Protein AF-B3NAA9-F1 (afdb_monomer_lite)

Sequence (693 aa):
MHSVLALGCLCLSLTLSFASPQLNLPTPQPEVFYNGYTPNVATTPAQLRADRDRDQRYGPPYSDAGRGGGIDDGLDDFRFGQTDDERMRIGYAYPSPRVNFSDSPFSGARFSNHNYGPISSTSTTDRNYGNDANLNGRYSDVPYSAQGERNLNPSDQYNYNNNPNVEFVGINNRNRFENPFLSNQDRFNLNQGYLERQRYQQDRRYQQELEKLRILLVESDQKGSLECTANVAAQWNFETNVNDFTQTEALNAQQRYVEFQRITAEQSKRVNKDLILDRRLYRQLMLQSEVGPNALPLDVLDRYNRLLNEMLFLYNSAGICAYQQPFQCDLHYIPQLKDIMAKSRDWDELQHTWVEYHRKAGRGMRDSYEQLIDVMQEVAYVNNVTNGGEYWYLAYESGNFRQDMDIVWEQIRPLYEGLHAYVRRKLRDYYGPDRINRIAPIPSHILGNMYGQSWSNVLDILIPYPGRKLIDVTPRMVEQGYTPQLMFQLAEEFFTSINMSAVGPEFYRNSIFEQPLDRRVLCEPSAWDFCNRHDFRVKICTDINQRSLISVHHEMAHIQYFLQYRHLPKIFRNGANPAFHQAVGDAIGLSVSTPRHLQTLGLLQRSLDESSYDINYLFTMAIDKVAFLPFALSLDNWRYDVFSGNANKRTMNCHYWNLREKYSGIKPPVLRSEKDFDPGAKYHIPANIPYIK

Foldseek 3Di:
DDDDDDDDDDDDDDDDDDDDDDDDDDDDDDDDDDDDDDDDDDDDPVNVVVVVVCCVPQNDPDPPPDDDDDDDDPPDDPDDDDDCVVVVLVPDPPPDDPDDPDDDPPDDDDDDDDDDDDDDDDDDDDDDDDDDDDDDDDDDDDDDDDDDDDDDDDDDDDDDDDDDDDDDDDDDDDDDDDDPPDDPPPDDPVVVVVVVVVVVVVVVVLVVLVVVLVVLLVVCLVVLLVLLLQLQVLVCCCQQFPDPVSVVSNVVSVVSNLVSLLVQLVVLVPRDLSSDPDPVSSVSSLLSVQSQLSLFDPVLSVLLVVLLVVLLCQLQQQKQAFPVGRVRIRQHVPPGLLCCLLPDPDPVRLQRSLVSLLVRNFLVSLVSLVVNLVSLQVSCVSSVHRWSLCVLCVLVVDPCVLVVLVVVQVVLVVVLVVLQLLVLVLNCVVVHPVLGPNPAFAACSNQSGSRVQFNLSVCVSRFPDPPPDADWLLVVLVVVPHDLVVLLVVLQVVQVVVVFDRLDDLQVVPEARAADPPRDHNQPWAKDDSSNLRHIYIRHHADRTPVSSLSSNLRVQLSRLQNVCSVDRSSPSDASGPCRSNVSSVVSSVVCPDLVNCVSVVSHDPDDPPPSNVSSVVSSCCSGPVLNSLVLSLLSVLVSCSRRVVDPSQCSQVSSQVSCCVRNSYHHSDDDHSSGGSSSNPVCSSNVHRRND

pLDDT: mean 74.3, std 28.19, range [22.38, 98.06]

InterPro domains:
  IPR001548 Peptidase M2, peptidyl-dipeptidase A [PF01401] (216-693)
  IPR001548 Peptidase M2, peptidyl-dipeptidase A [PR00791] (405-432)
  IPR001548 Peptidase M2, peptidyl-dipeptidase A [PR00791] (440-461)
  IPR001548 Peptidase M2, peptidyl-dipeptidase A [PR00791] (517-542)
  IPR001548 Peptidase M2, peptidyl-dipeptidase A [PR00791] (549-565)
  IPR001548 Peptidase M2, peptidyl-dipeptidase A [PR00791] (577-597)
  IPR001548 Peptidase M2, peptidyl-dipeptidase A [PR00791] (618-643)
  IPR001548 Peptidase M2, peptidyl-dipeptidase A [PR00791] (653-680)
  IPR001548 Peptidase M2, peptidyl-dipeptidase A [PR00791] (681-693)
  IPR001548 Peptidase M2, peptidyl-dipeptidase A [PS52011] (207-693)
  IPR001548 Peptidase M2, peptidyl-dipeptidase A [PTHR10514] (176-693)
  IPR001548 Peptidase M2, peptidyl-dipeptidase A [cd06461] (216-693)

Secondary structure (DSSP, 8-state):
---------------PPP------PPPPP-------PPP-PPPPTTHHHHHHHHHHHH--TT---S-------------S---THHHHTS----------S-----S-PPP--------------------------------------------------------------------TT-----S--HHHHHHHHHHHHHHHHHHHHHHHHHHHHHHHHHHHHHHHHHHHHHHHHHHHS-SHHHHHHHHHHHHHHHHHHHHHHHHHTTS-GGG---HHHHHHHHHHH--GGGGS-HHHHHHHHHHHHHHHHHHHT-EE--SS-TT---EEIIIIIHHHHHH---HHHHHHHHHHHHHHHTGGGHHHHHHHHHHHHHHHHHTT-SSHHHHHHGGG--TTHHHHHHHHHHHHHHHHHHHHHHHHHHHHHHH-TTTS-SSSPEEGGGSSSTTSS--GGGHHHH-SSTT------HHHHHHTT--HHHHHHHHHHHHHHTT----HHHHHHH-B-S--SSS----S-EEEE-SSSS-EEEE----SSHHHHHHHHHHHHHHHHHHHHTTS-GGG-S-SSTTHHHHHHHHHHHHHTSHHHHHHTTSS-S---HHHHHHHHHHHHIIIIIHHHHHHHHHHHHHHHHHTTSS-GGGHHHHHHHHHHHHH-EE-SS---TT--GGGGSTTTTTT-----

Structure (mmCIF, N/CA/C/O backbone):
data_AF-B3NAA9-F1
#
_entry.id   AF-B3NAA9-F1
#
loop_
_atom_site.group_PDB
_atom_site.id
_atom_site.type_symbol
_atom_site.label_atom_id
_atom_site.label_alt_id
_atom_site.label_comp_id
_atom_site.label_asym_id
_atom_site.label_entity_id
_atom_site.label_seq_id
_atom_site.pdbx_PDB_ins_code
_atom_site.Cartn_x
_atom_site.Cartn_y
_atom_site.Cartn_z
_atom_site.occupancy
_atom_site.B_iso_or_equiv
_atom_site.auth_seq_id
_atom_site.auth_comp_id
_atom_site.auth_asym_id
_atom_site.auth_atom_id
_atom_site.pdbx_PDB_model_num
ATOM 1 N N . MET A 1 1 ? -31.558 21.649 -26.247 1.00 26.77 1 MET A N 1
ATOM 2 C CA . MET A 1 1 ? -30.965 22.922 -26.720 1.00 26.77 1 MET A CA 1
ATOM 3 C C . MET A 1 1 ? -29.484 22.832 -26.379 1.00 26.77 1 MET A C 1
ATOM 5 O O . MET A 1 1 ? -29.194 22.478 -25.249 1.00 26.77 1 MET A O 1
ATOM 9 N N . HIS A 1 2 ? -28.597 22.709 -27.371 1.00 26.75 2 HIS A N 1
ATOM 10 C CA . HIS A 1 2 ? -27.810 23.826 -27.938 1.00 26.75 2 HIS A CA 1
ATOM 11 C C . HIS A 1 2 ? -26.919 24.482 -26.859 1.00 26.75 2 HIS A C 1
ATOM 13 O O . HIS A 1 2 ? -27.434 24.893 -25.829 1.00 26.75 2 HIS A O 1
ATOM 19 N N . SER A 1 3 ? -25.596 24.557 -27.022 1.00 25.72 3 SER A N 1
ATOM 20 C CA . SER A 1 3 ? -24.888 24.902 -28.272 1.00 25.72 3 SER A CA 1
ATOM 21 C C . SER A 1 3 ? -23.706 23.989 -28.642 1.00 25.72 3 SER A C 1
ATOM 23 O O . SER A 1 3 ? -23.272 23.158 -27.852 1.00 25.72 3 SER A O 1
ATOM 25 N N . VAL A 1 4 ? -23.187 24.167 -29.864 1.00 27.48 4 VAL A N 1
ATOM 26 C CA . VAL A 1 4 ? -22.021 23.467 -30.435 1.00 27.48 4 VAL A CA 1
ATOM 27 C C . VAL A 1 4 ? -20.978 24.498 -30.879 1.00 27.48 4 VAL A C 1
ATOM 29 O O . VAL A 1 4 ? -21.327 25.438 -31.588 1.00 27.48 4 VAL A O 1
ATOM 32 N N . LEU A 1 5 ? -19.711 24.285 -30.514 1.00 26.31 5 LEU A N 1
ATOM 33 C CA . LEU A 1 5 ? -18.517 24.934 -31.077 1.00 26.31 5 LEU A CA 1
ATOM 34 C C . LEU A 1 5 ? -17.437 23.834 -31.173 1.00 26.31 5 LEU A C 1
ATOM 36 O O . LEU A 1 5 ? -17.065 23.281 -30.147 1.00 26.31 5 LEU A O 1
ATOM 40 N N . ALA A 1 6 ? -17.037 23.304 -32.333 1.00 25.36 6 ALA A N 1
ATOM 41 C CA . ALA A 1 6 ? -16.547 23.937 -33.568 1.00 25.36 6 ALA A CA 1
ATOM 42 C C . ALA A 1 6 ? -15.113 24.497 -33.440 1.00 25.36 6 ALA A C 1
ATOM 44 O O . ALA A 1 6 ? -14.884 25.702 -33.507 1.00 25.36 6 ALA A O 1
ATOM 45 N N . LEU A 1 7 ? -14.138 23.593 -33.281 1.00 27.09 7 LEU A N 1
ATOM 46 C CA . LEU A 1 7 ? -12.708 23.883 -33.439 1.00 27.09 7 LEU A CA 1
ATOM 47 C C . LEU A 1 7 ? -12.354 23.958 -34.934 1.00 27.09 7 LEU A C 1
ATOM 49 O O . LEU A 1 7 ? -12.341 22.941 -35.625 1.00 27.09 7 LEU A O 1
ATOM 53 N N . GLY A 1 8 ? -12.087 25.166 -35.433 1.00 24.48 8 GLY A N 1
ATOM 54 C CA . GLY A 1 8 ? -11.636 25.398 -36.807 1.00 24.48 8 GLY A CA 1
ATOM 55 C C . GLY A 1 8 ? -10.111 25.384 -36.931 1.00 24.48 8 GLY A C 1
ATOM 56 O O . GLY A 1 8 ? -9.412 25.965 -36.104 1.00 24.48 8 GLY A O 1
ATOM 57 N N . CYS A 1 9 ? -9.584 24.758 -37.986 1.00 25.98 9 CYS A N 1
ATOM 58 C CA . CYS A 1 9 ? -8.159 24.823 -38.306 1.00 25.98 9 CYS A CA 1
ATOM 59 C C . CYS A 1 9 ? -7.753 26.238 -38.745 1.00 25.98 9 CYS A C 1
ATOM 61 O O . CYS A 1 9 ? -8.342 26.793 -39.672 1.00 25.98 9 CYS A O 1
ATOM 63 N N . LEU A 1 10 ? -6.684 26.775 -38.153 1.00 25.09 10 LEU A N 1
ATOM 64 C CA . LEU A 1 10 ? -5.990 27.971 -38.634 1.00 25.09 10 LEU A CA 1
ATOM 65 C C . LEU A 1 10 ? -4.489 27.688 -38.723 1.00 25.09 10 LEU A C 1
ATOM 67 O O . LEU A 1 10 ? -3.767 27.727 -37.730 1.00 25.09 10 LEU A O 1
ATOM 71 N N . CYS A 1 11 ? -4.015 27.394 -39.934 1.00 25.12 11 CYS A N 1
ATOM 72 C CA . CYS A 1 11 ? -2.587 27.323 -40.217 1.00 25.12 11 CYS A CA 1
ATOM 73 C C . CYS A 1 11 ? -2.006 28.742 -40.237 1.00 25.12 11 CYS A C 1
ATOM 75 O O . CYS A 1 11 ? -2.315 29.521 -41.136 1.00 25.12 11 CYS A O 1
ATOM 77 N N . LEU A 1 12 ? -1.140 29.062 -39.275 1.00 25.30 12 LEU A N 1
ATOM 78 C CA . LEU A 1 12 ? -0.371 30.306 -39.248 1.00 25.30 12 LEU A CA 1
ATOM 79 C C . LEU A 1 12 ? 1.120 29.987 -39.363 1.00 25.30 12 LEU A C 1
ATOM 81 O O . LEU A 1 12 ? 1.757 29.510 -38.427 1.00 25.30 12 LEU A O 1
ATOM 85 N N . SER A 1 13 ? 1.668 30.229 -40.552 1.00 26.38 13 SER A N 1
ATOM 86 C CA . SER A 1 13 ? 3.081 30.033 -40.865 1.00 26.38 13 SER A CA 1
ATOM 87 C C . SER A 1 13 ? 3.936 31.124 -40.217 1.00 26.38 13 SER A C 1
ATOM 89 O O . SER A 1 13 ? 3.964 32.257 -40.700 1.00 26.38 13 SER A O 1
ATOM 91 N N . LEU A 1 14 ? 4.662 30.776 -39.153 1.00 25.28 14 LEU A N 1
ATOM 92 C CA . LEU A 1 14 ? 5.648 31.645 -38.510 1.00 25.28 14 LEU A CA 1
ATOM 93 C C . LEU A 1 14 ? 7.061 31.096 -38.728 1.00 25.28 14 LEU A C 1
ATOM 95 O O . LEU A 1 14 ? 7.476 30.114 -38.118 1.00 25.28 14 LEU A O 1
ATOM 99 N N . THR A 1 15 ? 7.807 31.749 -39.617 1.00 26.11 15 THR A N 1
ATOM 100 C CA . THR A 1 15 ? 9.228 31.479 -39.854 1.00 26.11 15 THR A CA 1
ATOM 101 C C . THR A 1 15 ? 10.062 32.028 -38.698 1.00 26.11 15 THR A C 1
ATOM 103 O O . THR A 1 15 ? 10.237 33.242 -38.593 1.00 26.11 15 THR A O 1
ATOM 106 N N . LEU A 1 16 ? 10.604 31.151 -37.852 1.00 26.23 16 LEU A N 1
ATOM 107 C CA . LEU A 1 16 ? 11.567 31.526 -36.816 1.00 26.23 16 LEU A CA 1
ATOM 108 C C . LEU A 1 16 ? 12.996 31.233 -37.281 1.00 26.23 16 LEU A C 1
ATOM 110 O O . LEU A 1 16 ? 13.334 30.117 -37.671 1.00 26.23 16 LEU A O 1
ATOM 114 N N . SER A 1 17 ? 13.826 32.271 -37.267 1.00 24.53 17 SER A N 1
ATOM 115 C CA . SER A 1 17 ? 15.222 32.240 -37.700 1.00 24.53 17 SER A CA 1
ATOM 116 C C . SER A 1 17 ? 16.130 31.568 -36.671 1.00 24.53 17 SER A C 1
ATOM 118 O O . SER A 1 17 ? 16.054 31.888 -35.485 1.00 24.53 17 SER A O 1
ATOM 120 N N . PHE A 1 18 ? 17.057 30.728 -37.133 1.00 28.05 18 PHE A N 1
ATOM 121 C CA . PHE A 1 18 ? 18.128 30.180 -36.299 1.00 28.05 18 PHE A CA 1
ATOM 122 C C . PHE A 1 18 ? 19.024 31.295 -35.738 1.00 28.05 18 PHE A C 1
ATOM 124 O O . PHE A 1 18 ? 19.656 32.029 -36.495 1.00 28.05 18 PHE A O 1
ATOM 131 N N . ALA A 1 19 ? 19.129 31.364 -34.412 1.00 25.66 19 ALA A N 1
ATOM 132 C CA . ALA A 1 19 ? 20.117 32.164 -33.698 1.00 25.66 19 ALA A CA 1
ATOM 133 C C . ALA A 1 19 ? 20.650 31.338 -32.519 1.00 25.66 19 ALA A C 1
ATOM 135 O O . ALA A 1 19 ? 19.895 30.991 -31.613 1.00 25.66 19 ALA A O 1
ATOM 136 N N . SER A 1 20 ? 21.937 30.990 -32.551 1.00 27.30 20 SER A N 1
ATOM 137 C CA . SER A 1 20 ? 22.567 30.105 -31.563 1.00 27.30 20 SER A CA 1
ATOM 138 C C . SER A 1 20 ? 23.231 30.907 -30.436 1.00 27.30 20 SER A C 1
ATOM 140 O O . SER A 1 20 ? 24.237 31.569 -30.699 1.00 27.30 20 SER A O 1
ATOM 142 N N . PRO A 1 21 ? 22.757 30.835 -29.178 1.00 30.12 21 PRO A N 1
ATOM 143 C CA . PRO A 1 21 ? 23.476 31.402 -28.043 1.00 30.12 21 PRO A CA 1
ATOM 144 C C . PRO A 1 21 ? 24.556 30.420 -27.561 1.00 30.12 21 PRO A C 1
ATOM 146 O O . PRO A 1 21 ? 24.252 29.384 -26.971 1.00 30.12 21 PRO A O 1
ATOM 149 N N . GLN A 1 22 ? 25.834 30.739 -27.790 1.00 26.38 22 GLN A N 1
ATOM 150 C CA . GLN A 1 22 ? 26.947 29.976 -27.212 1.00 26.38 22 GLN A CA 1
ATOM 151 C C . GLN A 1 22 ? 27.072 30.256 -25.705 1.00 26.38 22 GLN A C 1
ATOM 153 O O . GLN A 1 22 ? 27.744 31.199 -25.288 1.00 26.38 22 GLN A O 1
ATOM 158 N N . LEU A 1 23 ? 26.450 29.414 -24.878 1.00 27.20 23 LEU A N 1
ATOM 159 C CA . LEU A 1 23 ? 26.730 29.355 -23.443 1.00 27.20 23 LEU A CA 1
ATOM 160 C C . LEU A 1 23 ? 27.999 28.527 -23.200 1.00 27.20 23 LEU A C 1
ATOM 162 O O . LEU A 1 23 ? 27.962 27.297 -23.196 1.00 27.20 23 LEU A O 1
ATOM 166 N N . ASN A 1 24 ? 29.125 29.213 -22.991 1.00 26.09 24 ASN A N 1
ATOM 167 C CA . ASN A 1 24 ? 30.388 28.591 -22.591 1.00 26.09 24 ASN A CA 1
ATOM 168 C C . ASN A 1 24 ? 30.293 28.060 -21.150 1.00 26.09 24 ASN A C 1
ATOM 170 O O . ASN A 1 24 ? 30.579 28.779 -20.193 1.00 26.09 24 ASN A O 1
ATOM 174 N N . LEU A 1 25 ? 29.915 26.791 -21.002 1.00 29.36 25 LEU A N 1
ATOM 175 C CA . LEU A 1 25 ? 30.082 26.041 -19.758 1.00 29.36 25 LEU A CA 1
ATOM 176 C C . LEU A 1 25 ? 31.515 25.480 -19.683 1.00 29.36 25 LEU A C 1
ATOM 178 O O . LEU A 1 25 ? 31.993 24.925 -20.676 1.00 29.36 25 LEU A O 1
ATOM 182 N N . PRO A 1 26 ? 32.218 25.595 -18.541 1.00 27.77 26 PRO A N 1
ATOM 183 C CA . PRO A 1 26 ? 33.539 24.997 -18.382 1.00 27.77 26 PRO A CA 1
ATOM 184 C C . PRO A 1 26 ? 33.433 23.467 -18.350 1.00 27.77 26 PRO A C 1
ATOM 186 O O . PRO A 1 26 ? 32.586 22.906 -17.657 1.00 27.77 26 PRO A O 1
ATOM 189 N N . THR A 1 27 ? 34.318 22.786 -19.077 1.00 25.83 27 THR A N 1
ATOM 190 C CA . THR A 1 27 ? 34.417 21.320 -19.073 1.00 25.83 27 THR A CA 1
ATOM 191 C C . THR A 1 27 ? 34.872 20.808 -17.701 1.00 25.83 27 THR A C 1
ATOM 193 O O . THR A 1 27 ? 35.991 21.146 -17.296 1.00 25.83 27 THR A O 1
ATOM 196 N N . PRO A 1 28 ? 34.097 19.957 -17.005 1.00 28.45 28 PRO A N 1
ATOM 197 C CA . PRO A 1 28 ? 34.597 19.239 -15.839 1.00 28.45 28 PRO A CA 1
ATOM 198 C C . PRO A 1 28 ? 35.686 18.258 -16.282 1.00 28.45 28 PRO A C 1
ATOM 200 O O . PRO A 1 28 ? 35.478 17.492 -17.225 1.00 28.45 28 PRO A O 1
ATOM 203 N N . GLN A 1 29 ? 36.841 18.261 -15.615 1.00 23.88 29 GLN A N 1
ATOM 204 C CA . GLN A 1 29 ? 37.805 17.170 -15.774 1.00 23.88 29 GLN A CA 1
ATOM 205 C C . GLN A 1 29 ? 37.393 15.970 -14.904 1.00 23.88 29 GLN A C 1
ATOM 207 O O . GLN A 1 29 ? 36.784 16.168 -13.851 1.00 23.88 29 GLN A O 1
ATOM 212 N N . PRO A 1 30 ? 37.693 14.728 -15.324 1.00 23.62 30 PRO A N 1
ATOM 213 C CA . PRO A 1 30 ? 37.350 13.542 -14.552 1.00 23.62 30 PRO A CA 1
ATOM 214 C C . PRO A 1 30 ? 38.292 13.388 -13.350 1.00 23.62 30 PRO A C 1
ATOM 216 O O . PRO A 1 30 ? 39.417 12.909 -13.492 1.00 23.62 30 PRO A O 1
ATOM 219 N N . GLU A 1 31 ? 37.832 13.760 -12.154 1.00 24.55 31 GLU A N 1
ATOM 220 C CA . GLU A 1 31 ? 38.549 13.435 -10.917 1.00 24.55 31 GLU A CA 1
ATOM 221 C C . GLU A 1 31 ? 38.475 11.929 -10.634 1.00 24.55 31 GLU A C 1
ATOM 223 O O . GLU A 1 31 ? 37.440 11.381 -10.252 1.00 24.55 31 GLU A O 1
ATOM 228 N N . VAL A 1 32 ? 39.605 11.250 -10.826 1.00 26.27 32 VAL A N 1
ATOM 229 C CA . VAL A 1 32 ? 39.793 9.846 -10.454 1.00 26.27 32 VAL A CA 1
ATOM 230 C C . VAL A 1 32 ? 40.311 9.789 -9.022 1.00 26.27 32 VAL A C 1
ATOM 232 O O . VAL A 1 32 ? 41.495 10.029 -8.794 1.00 26.27 32 VAL A O 1
ATOM 235 N N . PHE A 1 33 ? 39.459 9.398 -8.071 1.00 24.33 33 PHE A N 1
ATOM 236 C CA . PHE A 1 33 ? 39.905 9.055 -6.719 1.00 24.33 33 PHE A CA 1
ATOM 237 C C . PHE A 1 33 ? 39.432 7.671 -6.271 1.00 24.33 33 PHE A C 1
ATOM 239 O O . PHE A 1 33 ? 38.251 7.331 -6.309 1.00 24.33 33 PHE A O 1
ATOM 246 N N . TYR A 1 34 ? 40.417 6.873 -5.860 1.00 23.44 34 TYR A N 1
ATOM 247 C CA . TYR A 1 34 ? 40.263 5.570 -5.221 1.00 23.44 34 TYR A CA 1
ATOM 248 C C . TYR A 1 34 ? 39.859 5.718 -3.746 1.00 23.44 34 TYR A C 1
ATOM 250 O O . TYR A 1 34 ? 40.041 6.774 -3.146 1.00 23.44 34 TYR A O 1
ATOM 258 N N . ASN A 1 35 ? 39.380 4.610 -3.174 1.00 28.39 35 ASN A N 1
ATOM 259 C CA . ASN A 1 35 ? 39.155 4.334 -1.749 1.00 28.39 35 ASN A CA 1
ATOM 260 C C . ASN A 1 35 ? 39.860 5.288 -0.757 1.00 28.39 35 ASN A C 1
ATOM 262 O O . ASN A 1 35 ? 41.084 5.265 -0.629 1.00 28.39 35 ASN A O 1
ATOM 266 N N . GLY A 1 36 ? 39.073 6.027 0.029 1.00 22.44 36 GLY A N 1
ATOM 267 C CA . GLY A 1 36 ? 39.546 6.828 1.160 1.00 22.44 36 GLY A CA 1
ATOM 268 C C . GLY A 1 36 ? 38.690 6.598 2.406 1.00 22.44 36 GLY A C 1
ATOM 269 O O . GLY A 1 36 ? 37.467 6.519 2.313 1.00 22.44 36 GLY A O 1
ATOM 270 N N . TYR A 1 37 ? 39.337 6.491 3.570 1.00 23.77 37 TYR A N 1
ATOM 271 C CA . TYR A 1 37 ? 38.674 6.468 4.880 1.00 23.77 37 TYR A CA 1
ATOM 272 C C . TYR A 1 37 ? 37.821 7.732 5.073 1.00 23.77 37 TYR A C 1
ATOM 274 O O . TYR A 1 37 ? 38.303 8.837 4.829 1.00 23.77 37 TYR A O 1
ATOM 282 N N . THR A 1 38 ? 36.601 7.595 5.597 1.00 26.64 38 THR A N 1
ATOM 283 C CA . THR A 1 38 ? 35.830 8.734 6.118 1.00 26.64 38 THR A CA 1
ATOM 284 C C . THR A 1 38 ? 36.488 9.263 7.398 1.00 26.64 38 THR A C 1
ATOM 286 O O . THR A 1 38 ? 36.575 8.508 8.370 1.00 26.64 38 THR A O 1
ATOM 289 N N . PRO A 1 39 ? 36.937 10.531 7.458 1.00 26.83 39 PRO A N 1
ATOM 290 C CA . PRO A 1 39 ? 37.435 11.118 8.697 1.00 26.83 39 PRO A CA 1
ATOM 291 C C . PRO A 1 39 ? 36.286 11.372 9.679 1.00 26.83 39 PRO A C 1
ATOM 293 O O . PRO A 1 39 ? 35.178 11.716 9.264 1.00 26.83 39 PRO A O 1
ATOM 296 N N . ASN A 1 40 ? 36.566 11.293 10.982 1.00 32.34 40 ASN A N 1
ATOM 297 C CA . ASN A 1 40 ? 35.627 11.742 12.011 1.00 32.34 40 ASN A CA 1
ATOM 298 C C . ASN A 1 40 ? 35.339 13.241 11.825 1.00 32.34 40 ASN A C 1
ATOM 300 O O . ASN A 1 40 ? 36.226 14.075 12.016 1.00 32.34 40 ASN A O 1
ATOM 304 N N . VAL A 1 41 ? 34.103 13.587 11.460 1.00 33.03 41 VAL A N 1
ATOM 305 C CA . VAL A 1 41 ? 33.671 14.986 11.346 1.00 33.03 41 VAL A CA 1
ATOM 306 C C . VAL A 1 41 ? 33.572 15.583 12.750 1.00 33.03 41 VAL A C 1
ATOM 308 O O . VAL A 1 41 ? 32.916 15.024 13.626 1.00 33.03 41 VAL A O 1
ATOM 311 N N . ALA A 1 42 ? 34.236 16.718 12.974 1.00 31.59 42 ALA A N 1
ATOM 312 C CA . ALA A 1 42 ? 34.212 17.404 14.263 1.00 31.59 42 ALA A CA 1
ATOM 313 C C . ALA A 1 42 ? 32.789 17.857 14.632 1.00 31.59 42 ALA A C 1
ATOM 315 O O . ALA A 1 42 ? 32.088 18.464 13.820 1.00 31.59 42 ALA A O 1
ATOM 316 N N . THR A 1 43 ? 32.384 17.598 15.878 1.00 41.53 43 THR A N 1
ATOM 317 C CA . THR A 1 43 ? 31.089 18.028 16.416 1.00 41.53 43 THR A CA 1
ATOM 318 C C . THR A 1 43 ? 30.959 19.546 16.375 1.00 41.53 43 THR A C 1
ATOM 320 O O . THR A 1 43 ? 31.863 20.292 16.760 1.00 41.53 43 THR A O 1
ATOM 323 N N . THR A 1 44 ? 29.814 20.031 15.896 1.00 54.31 44 THR A N 1
ATOM 324 C CA . THR A 1 44 ? 29.595 21.474 15.776 1.00 54.31 44 THR A CA 1
ATOM 325 C C . THR A 1 44 ? 29.491 22.138 17.159 1.00 54.31 44 THR A C 1
ATOM 327 O O . THR A 1 44 ? 28.966 21.537 18.102 1.00 54.31 44 THR A O 1
ATOM 330 N N . PRO A 1 45 ? 29.867 23.426 17.300 1.00 41.25 45 PRO A N 1
ATOM 331 C CA . PRO A 1 45 ? 29.633 24.199 18.525 1.00 41.25 45 PRO A CA 1
ATOM 332 C C . PRO A 1 45 ? 28.151 24.397 18.901 1.00 41.25 45 PRO A C 1
ATOM 334 O O . PRO A 1 45 ? 27.874 25.028 19.923 1.00 41.25 45 PRO A O 1
ATOM 337 N N . ALA A 1 46 ? 27.217 23.915 18.070 1.00 41.31 46 ALA A N 1
ATOM 338 C CA . ALA A 1 46 ? 25.790 23.818 18.359 1.00 41.31 46 ALA A CA 1
ATOM 339 C C . ALA A 1 46 ? 25.441 22.457 18.990 1.00 41.31 46 ALA A C 1
ATOM 341 O O . ALA A 1 46 ? 24.855 22.440 20.071 1.00 41.31 46 ALA A O 1
ATOM 342 N N . GLN A 1 47 ? 25.885 21.338 18.396 1.00 38.72 47 GLN A N 1
ATOM 343 C CA . GLN A 1 47 ? 25.757 19.995 18.991 1.00 38.72 47 GLN A CA 1
ATOM 344 C C . GLN A 1 47 ? 26.380 19.954 20.392 1.00 38.72 47 GLN A C 1
ATOM 346 O O . GLN A 1 47 ? 25.689 19.641 21.351 1.00 38.72 47 GLN A O 1
ATOM 351 N N . LEU A 1 48 ? 27.609 20.458 20.555 1.00 40.00 48 LEU A N 1
ATOM 352 C CA . LEU A 1 48 ? 28.285 20.550 21.859 1.00 40.00 48 LEU A CA 1
ATOM 353 C C . LEU A 1 48 ? 27.561 21.414 22.915 1.00 40.00 48 LEU A C 1
ATOM 355 O O . LEU A 1 48 ? 27.942 21.380 24.085 1.00 40.00 48 LEU A O 1
ATOM 359 N N . ARG A 1 49 ? 26.541 22.201 22.539 1.00 41.94 49 ARG A N 1
ATOM 360 C CA . ARG A 1 49 ? 25.631 22.863 23.493 1.00 41.94 49 ARG A CA 1
ATOM 361 C C . ARG A 1 49 ? 24.380 22.031 23.744 1.00 41.94 49 ARG A C 1
ATOM 363 O O . ARG A 1 49 ? 23.996 21.909 24.900 1.00 41.94 49 ARG A O 1
ATOM 370 N N . ALA A 1 50 ? 23.788 21.449 22.701 1.00 42.75 50 ALA A N 1
ATOM 371 C CA . ALA A 1 50 ? 22.637 20.556 22.814 1.00 42.75 50 ALA A CA 1
ATOM 372 C C . ALA A 1 50 ? 22.956 19.320 23.673 1.00 42.75 50 ALA A C 1
ATOM 374 O O . ALA A 1 50 ? 22.222 19.028 24.609 1.00 42.75 50 ALA A O 1
ATOM 375 N N . ASP A 1 51 ? 24.101 18.668 23.448 1.00 38.22 51 ASP A N 1
ATOM 376 C CA . ASP A 1 51 ? 24.580 17.545 24.263 1.00 38.22 51 ASP A CA 1
ATOM 377 C C . ASP A 1 51 ? 24.764 17.943 25.735 1.00 38.22 51 ASP A C 1
ATOM 379 O O . ASP A 1 51 ? 24.411 17.184 26.634 1.00 38.22 51 ASP A O 1
ATOM 383 N N . ARG A 1 52 ? 25.270 19.157 25.992 1.00 37.44 52 ARG A N 1
ATOM 384 C CA . ARG A 1 52 ? 25.508 19.673 27.350 1.00 37.44 52 ARG A CA 1
ATOM 385 C C . ARG A 1 52 ? 24.215 20.047 28.076 1.00 37.44 52 ARG A C 1
ATOM 387 O O . ARG A 1 52 ? 24.125 19.867 29.285 1.00 37.44 52 ARG A O 1
ATOM 394 N N . ASP A 1 53 ? 23.229 20.553 27.341 1.00 41.50 53 ASP A N 1
ATOM 395 C CA . ASP A 1 53 ? 21.886 20.861 27.841 1.00 41.50 53 ASP A CA 1
ATOM 396 C C . ASP A 1 53 ? 21.062 19.574 28.058 1.00 41.50 53 ASP A C 1
ATOM 398 O O . ASP A 1 53 ? 20.317 19.477 29.032 1.00 41.50 53 ASP A O 1
ATOM 402 N N . ARG A 1 54 ? 21.258 18.538 27.225 1.00 41.97 54 ARG A N 1
ATOM 403 C CA . ARG A 1 54 ? 20.684 17.195 27.427 1.00 41.97 54 ARG A CA 1
ATOM 404 C C . ARG A 1 54 ? 21.264 16.521 28.670 1.00 41.97 54 ARG A C 1
ATOM 406 O O . ARG A 1 54 ? 20.498 16.071 29.518 1.00 41.97 54 ARG A O 1
ATOM 413 N N . ASP A 1 55 ? 22.589 16.492 28.810 1.00 40.56 55 ASP A N 1
ATOM 414 C CA . ASP A 1 55 ? 23.273 15.851 29.944 1.00 40.56 55 ASP A CA 1
ATOM 415 C C . ASP A 1 55 ? 22.876 16.493 31.289 1.00 40.56 55 ASP A C 1
ATOM 417 O O . ASP A 1 55 ? 22.610 15.792 32.263 1.00 40.56 55 ASP A O 1
ATOM 421 N N . GLN A 1 56 ? 22.691 17.821 31.321 1.00 42.38 56 GLN A N 1
ATOM 422 C CA . GLN A 1 56 ? 22.216 18.547 32.509 1.00 42.38 56 GLN A CA 1
ATOM 423 C C . GLN A 1 56 ? 20.727 18.345 32.850 1.00 42.38 56 GLN A C 1
ATOM 425 O O . GLN A 1 56 ? 20.338 18.618 33.986 1.00 42.38 56 GLN A O 1
ATOM 430 N N . ARG A 1 57 ? 19.888 17.892 31.908 1.00 39.00 57 ARG A N 1
ATOM 431 C CA . ARG A 1 57 ? 18.433 17.717 32.118 1.00 39.00 57 ARG A CA 1
ATOM 432 C C . ARG A 1 57 ? 17.999 16.262 32.273 1.00 39.00 57 ARG A C 1
ATOM 434 O O . ARG A 1 57 ? 17.076 15.990 33.038 1.00 39.00 57 ARG A O 1
ATOM 441 N N . TYR A 1 58 ? 18.635 15.348 31.542 1.00 45.44 58 TYR A N 1
ATOM 442 C CA . TYR A 1 58 ? 18.172 13.966 31.364 1.00 45.44 58 TYR A CA 1
ATOM 443 C C . TYR A 1 58 ? 19.275 12.911 31.559 1.00 45.44 58 TYR A C 1
ATOM 445 O O . TYR A 1 58 ? 18.958 11.731 31.706 1.00 45.44 58 TYR A O 1
ATOM 453 N N . GLY A 1 59 ? 20.546 13.326 31.622 1.00 33.97 59 GLY A N 1
ATOM 454 C CA . GLY A 1 59 ? 21.703 12.437 31.745 1.00 33.97 59 GLY A CA 1
ATOM 455 C C . GLY A 1 59 ? 22.064 11.690 30.449 1.00 33.97 59 GLY A C 1
ATOM 456 O O . GLY A 1 59 ? 21.461 11.924 29.395 1.00 33.97 59 GLY A O 1
ATOM 457 N N . PRO A 1 60 ? 23.064 10.792 30.502 1.00 31.80 60 PRO A N 1
ATOM 458 C CA . PRO A 1 60 ? 23.551 10.077 29.329 1.00 31.80 60 PRO A CA 1
ATOM 459 C C . PRO A 1 60 ? 22.595 8.946 28.901 1.00 31.80 60 PRO A C 1
ATOM 461 O O . PRO A 1 60 ? 22.200 8.125 29.736 1.00 31.80 60 PRO A O 1
ATOM 464 N N . PRO A 1 61 ? 22.254 8.831 27.604 1.00 35.25 61 PRO A N 1
ATOM 465 C CA . PRO A 1 61 ? 21.518 7.681 27.096 1.00 35.25 61 PRO A CA 1
ATOM 466 C C . PRO A 1 61 ? 22.405 6.423 27.108 1.00 35.25 61 PRO A C 1
ATOM 468 O O . PRO A 1 61 ? 23.572 6.469 26.731 1.00 35.25 61 PRO A O 1
ATOM 471 N N . TYR A 1 62 ? 21.825 5.291 27.517 1.00 40.22 62 TYR A N 1
ATOM 472 C CA . TYR A 1 62 ? 22.428 3.948 27.452 1.00 40.22 62 TYR A CA 1
ATOM 473 C C . TYR A 1 62 ? 23.789 3.770 28.163 1.00 40.22 62 TYR A C 1
ATOM 475 O O . TYR A 1 62 ? 24.720 3.178 27.622 1.00 40.22 62 TYR A O 1
ATOM 483 N N . SER A 1 63 ? 23.898 4.197 29.425 1.00 31.23 63 SER A N 1
ATOM 484 C CA . SER A 1 63 ? 25.004 3.771 30.296 1.00 31.23 63 SER A CA 1
ATOM 485 C C . SER A 1 63 ? 24.817 2.309 30.735 1.00 31.23 63 SER A C 1
ATOM 487 O O . SER A 1 63 ? 24.151 2.043 31.740 1.00 31.23 63 SER A O 1
ATOM 489 N N . ASP A 1 64 ? 25.395 1.365 29.988 1.00 34.53 64 ASP A N 1
ATOM 490 C CA . ASP A 1 64 ? 25.277 -0.082 30.232 1.00 34.53 64 ASP A CA 1
ATOM 491 C C . ASP A 1 64 ? 26.146 -0.558 31.418 1.00 34.53 64 ASP A C 1
ATOM 493 O O . ASP A 1 64 ? 27.174 -1.230 31.305 1.00 34.53 64 ASP A O 1
ATOM 497 N N . ALA A 1 65 ? 25.743 -0.133 32.614 1.00 28.97 65 ALA A N 1
ATOM 498 C CA . ALA A 1 65 ? 26.465 -0.325 33.861 1.00 28.97 65 ALA A CA 1
ATOM 499 C C . ALA A 1 65 ? 26.068 -1.629 34.580 1.00 28.97 65 ALA A C 1
ATOM 501 O O . ALA A 1 65 ? 25.548 -1.601 35.696 1.00 28.97 65 ALA A O 1
ATOM 502 N N . GLY A 1 66 ? 26.381 -2.781 33.973 1.00 26.16 66 GLY A N 1
ATOM 503 C CA . GLY A 1 66 ? 26.667 -3.994 34.751 1.00 26.16 66 GLY A CA 1
ATOM 504 C C . GLY A 1 66 ? 25.968 -5.298 34.362 1.00 26.16 66 GLY A C 1
ATOM 505 O O . GLY A 1 66 ? 25.079 -5.759 35.078 1.00 26.16 66 GLY A O 1
ATOM 506 N N . ARG A 1 67 ? 26.526 -5.995 33.363 1.00 27.98 67 ARG A N 1
ATOM 507 C CA . ARG A 1 67 ? 26.863 -7.437 33.426 1.00 27.98 67 ARG A CA 1
ATOM 508 C C . ARG A 1 67 ? 27.814 -7.779 32.276 1.00 27.98 67 ARG A C 1
ATOM 510 O O . ARG A 1 67 ? 27.457 -7.616 31.121 1.00 27.98 67 ARG A O 1
ATOM 517 N N . GLY A 1 68 ? 29.032 -8.212 32.597 1.00 25.98 68 GLY A N 1
ATOM 518 C CA . GLY A 1 68 ? 30.051 -8.528 31.591 1.00 25.98 68 GLY A CA 1
ATOM 519 C C . GLY A 1 68 ? 29.997 -9.982 31.119 1.00 25.98 68 GLY A C 1
ATOM 520 O O . GLY A 1 68 ? 29.735 -10.879 31.920 1.00 25.98 68 GLY A O 1
ATOM 521 N N . GLY A 1 69 ? 30.315 -10.207 29.844 1.00 24.39 69 GLY A N 1
ATOM 522 C CA . GLY A 1 69 ? 30.539 -11.535 29.271 1.00 24.39 69 GLY A CA 1
ATOM 523 C C . GLY A 1 69 ? 30.502 -11.520 27.742 1.00 24.39 69 GLY A C 1
ATOM 524 O O . GLY A 1 69 ? 29.473 -11.182 27.177 1.00 24.39 69 GLY A O 1
ATOM 525 N N . GLY A 1 70 ? 31.605 -11.924 27.101 1.00 23.73 70 GLY A N 1
ATOM 526 C CA . GLY A 1 70 ? 31.688 -12.139 25.650 1.00 23.73 70 GLY A CA 1
ATOM 527 C C . GLY A 1 70 ? 31.891 -10.872 24.810 1.00 23.73 70 GLY A C 1
ATOM 528 O O . GLY A 1 70 ? 30.964 -10.102 24.594 1.00 23.73 70 GLY A O 1
ATOM 529 N N . ILE A 1 71 ? 33.103 -10.707 24.274 1.00 26.16 71 ILE A N 1
ATOM 530 C CA . ILE A 1 71 ? 33.265 -10.117 22.940 1.00 26.16 71 ILE A CA 1
ATOM 531 C C . ILE A 1 71 ? 33.190 -11.311 21.989 1.00 26.16 71 ILE A C 1
ATOM 533 O O . ILE A 1 71 ? 33.946 -12.263 22.175 1.00 26.16 71 ILE A O 1
ATOM 537 N N . ASP A 1 72 ? 32.260 -11.267 21.043 1.00 25.72 72 ASP A N 1
ATOM 538 C CA . ASP A 1 72 ? 32.089 -12.272 19.992 1.00 25.72 72 ASP A CA 1
ATOM 539 C C . ASP A 1 72 ? 31.904 -11.512 18.672 1.00 25.72 72 ASP A C 1
ATOM 541 O O . ASP A 1 72 ? 30.808 -11.075 18.312 1.00 25.72 72 ASP A O 1
ATOM 545 N N . ASP A 1 73 ? 33.025 -11.197 18.025 1.00 26.97 73 ASP A N 1
ATOM 546 C CA . ASP A 1 73 ? 33.067 -10.484 16.758 1.00 26.97 73 ASP A CA 1
ATOM 547 C C . ASP A 1 73 ? 32.751 -11.450 15.612 1.00 26.97 73 ASP A C 1
ATOM 549 O O . ASP A 1 73 ? 33.625 -12.153 15.119 1.00 26.97 73 ASP A O 1
ATOM 553 N N . GLY A 1 74 ? 31.473 -11.474 15.205 1.00 25.77 74 GLY A N 1
ATOM 554 C CA . GLY A 1 74 ? 30.870 -12.403 14.233 1.00 25.77 74 GLY A CA 1
ATOM 555 C C . GLY A 1 74 ? 31.418 -12.340 12.798 1.00 25.77 74 GLY A C 1
ATOM 556 O O . GLY A 1 74 ? 30.686 -12.050 11.852 1.00 25.77 74 GLY A O 1
ATOM 557 N N . LEU A 1 75 ? 32.706 -12.637 12.641 1.00 27.36 75 LEU A N 1
ATOM 558 C CA . LEU A 1 75 ? 33.480 -12.718 11.408 1.00 27.36 75 LEU A CA 1
ATOM 559 C C . LEU A 1 75 ? 33.903 -14.170 11.120 1.00 27.36 75 LEU A C 1
ATOM 561 O O . LEU A 1 75 ? 35.091 -14.467 11.125 1.00 27.36 75 LEU A O 1
ATOM 565 N N . ASP A 1 76 ? 32.949 -15.062 10.832 1.00 24.36 76 ASP A N 1
ATOM 566 C CA . ASP A 1 76 ? 33.144 -16.175 9.878 1.00 24.36 76 ASP A CA 1
ATOM 567 C C . ASP A 1 76 ? 31.854 -17.011 9.699 1.00 24.36 76 ASP A C 1
ATOM 569 O O . ASP A 1 76 ? 31.590 -17.923 10.473 1.00 24.36 76 ASP A O 1
ATOM 573 N N . ASP A 1 77 ? 31.089 -16.752 8.627 1.00 26.55 77 ASP A N 1
ATOM 574 C CA . ASP A 1 77 ? 30.415 -17.828 7.862 1.00 26.55 77 ASP A CA 1
ATOM 575 C C . ASP A 1 77 ? 30.152 -17.442 6.384 1.00 26.55 77 ASP A C 1
ATOM 577 O O . ASP A 1 77 ? 29.080 -17.637 5.817 1.00 26.55 77 ASP A O 1
ATOM 581 N N . PHE A 1 78 ? 31.150 -16.827 5.734 1.00 25.80 78 PHE A N 1
ATOM 582 C CA . PHE A 1 78 ? 31.104 -16.473 4.303 1.00 25.80 78 PHE A CA 1
ATOM 583 C C . PHE A 1 78 ? 32.036 -17.359 3.456 1.00 25.80 78 PHE A C 1
ATOM 585 O O . PHE A 1 78 ? 32.772 -16.882 2.586 1.00 25.80 78 PHE A O 1
ATOM 592 N N . ARG A 1 79 ? 32.025 -18.679 3.697 1.00 26.58 79 ARG A N 1
ATOM 593 C CA . ARG A 1 79 ? 32.736 -19.672 2.868 1.00 26.58 79 ARG A CA 1
ATOM 594 C C . ARG A 1 79 ? 31.858 -20.907 2.628 1.00 26.58 79 ARG A C 1
ATOM 596 O O . ARG A 1 79 ? 31.237 -21.407 3.547 1.00 26.58 79 ARG A O 1
ATOM 603 N N . PHE A 1 80 ? 31.874 -21.417 1.391 1.00 26.12 80 PHE A N 1
ATOM 604 C CA . PHE A 1 80 ? 31.183 -22.641 0.924 1.00 26.12 80 PHE A CA 1
ATOM 605 C C . PHE A 1 80 ? 29.671 -22.567 0.606 1.00 26.12 80 PHE A C 1
ATOM 607 O O . PHE A 1 80 ? 28.892 -23.443 0.953 1.00 26.12 80 PHE A O 1
ATOM 614 N N . GLY A 1 81 ? 29.307 -21.626 -0.267 1.00 25.66 81 GLY A N 1
ATOM 615 C CA . GLY A 1 81 ? 29.038 -22.013 -1.662 1.00 25.66 81 GLY A CA 1
ATOM 616 C C . GLY A 1 81 ? 27.753 -22.779 -2.015 1.00 25.66 81 GLY A C 1
ATOM 617 O O . GLY A 1 81 ? 27.818 -23.957 -2.348 1.00 25.66 81 GLY A O 1
ATOM 618 N N . GLN A 1 82 ? 26.648 -22.047 -2.170 1.00 25.88 82 GLN A N 1
ATOM 619 C CA . GLN A 1 82 ? 25.894 -21.928 -3.435 1.00 25.88 82 GLN A CA 1
ATOM 620 C C . GLN A 1 82 ? 24.909 -20.753 -3.302 1.00 25.88 82 GLN A C 1
ATOM 622 O O . GLN A 1 82 ? 24.286 -20.592 -2.259 1.00 25.88 82 GLN A O 1
ATOM 627 N N . THR A 1 83 ? 24.796 -19.900 -4.325 1.00 28.92 83 THR A N 1
ATOM 628 C CA . THR A 1 83 ? 23.872 -18.743 -4.324 1.00 28.92 83 THR A CA 1
ATOM 629 C C . THR A 1 83 ? 22.913 -18.846 -5.502 1.00 28.92 83 THR A C 1
ATOM 631 O O . THR A 1 83 ? 23.323 -19.260 -6.588 1.00 28.92 83 THR A O 1
ATOM 634 N N . ASP A 1 84 ? 21.652 -18.455 -5.304 1.00 37.03 84 ASP A N 1
ATOM 635 C CA . ASP A 1 84 ? 20.603 -18.533 -6.330 1.00 37.03 84 ASP A CA 1
ATOM 636 C C . ASP A 1 84 ? 20.933 -17.774 -7.627 1.00 37.03 84 ASP A C 1
ATOM 638 O O . ASP A 1 84 ? 20.455 -18.157 -8.693 1.00 37.03 84 ASP A O 1
ATOM 642 N N . ASP A 1 85 ? 21.841 -16.793 -7.585 1.00 35.75 85 ASP A N 1
ATOM 643 C CA . ASP A 1 85 ? 22.447 -16.148 -8.758 1.00 35.75 85 ASP A CA 1
ATOM 644 C C . ASP A 1 85 ? 22.961 -17.139 -9.826 1.00 35.75 85 ASP A C 1
ATOM 646 O O . ASP A 1 85 ? 22.926 -16.830 -11.018 1.00 35.75 85 ASP A O 1
ATOM 650 N N . GLU A 1 86 ? 23.442 -18.333 -9.449 1.00 28.09 86 GLU A N 1
ATOM 651 C CA . GLU A 1 86 ? 23.880 -19.334 -10.438 1.00 28.09 86 GLU A CA 1
ATOM 652 C C . GLU A 1 86 ? 22.709 -19.900 -11.261 1.00 28.09 86 GLU A C 1
ATOM 654 O O . GLU A 1 86 ? 22.901 -20.282 -12.419 1.00 28.09 86 GLU A O 1
ATOM 659 N N . ARG A 1 87 ? 21.481 -19.866 -10.721 1.00 35.62 87 ARG A N 1
ATOM 660 C CA . ARG A 1 87 ? 20.247 -20.233 -11.434 1.00 35.62 87 ARG A CA 1
ATOM 661 C C . ARG A 1 87 ? 19.847 -19.170 -12.461 1.00 35.62 87 ARG A C 1
ATOM 663 O O . ARG A 1 87 ? 19.322 -19.529 -13.507 1.00 35.62 87 ARG A O 1
ATOM 670 N N . MET A 1 88 ? 20.173 -17.889 -12.249 1.00 37.84 88 MET A N 1
ATOM 671 C CA . MET A 1 88 ? 19.882 -16.826 -13.231 1.00 37.84 88 MET A CA 1
ATOM 672 C C . MET A 1 88 ? 20.660 -16.974 -14.550 1.00 37.84 88 MET A C 1
ATOM 674 O O . MET A 1 88 ? 20.236 -16.436 -15.572 1.00 37.84 88 MET A O 1
ATOM 678 N N . ARG A 1 89 ? 21.789 -17.698 -14.554 1.00 35.09 89 ARG A N 1
ATOM 679 C CA . ARG A 1 89 ? 22.606 -17.928 -15.760 1.00 35.09 89 ARG A CA 1
ATOM 680 C C . ARG A 1 89 ? 22.058 -19.039 -16.662 1.00 35.09 89 ARG A C 1
ATOM 682 O O . ARG A 1 89 ? 22.348 -19.053 -17.856 1.00 35.09 89 ARG A O 1
ATOM 689 N N . ILE A 1 90 ? 21.294 -19.977 -16.104 1.00 29.59 90 ILE A N 1
ATOM 690 C CA . ILE A 1 90 ? 20.652 -21.066 -16.844 1.00 29.59 90 ILE A CA 1
ATOM 691 C C . ILE A 1 90 ? 19.154 -20.773 -16.830 1.00 29.59 90 ILE A C 1
ATOM 693 O O . ILE A 1 90 ? 18.451 -21.183 -15.911 1.00 29.59 90 ILE A O 1
ATOM 697 N N . GLY A 1 91 ? 18.685 -20.027 -17.837 1.00 27.38 91 GLY A N 1
ATOM 698 C CA . GLY A 1 91 ? 17.283 -19.612 -17.941 1.00 27.38 91 GLY A CA 1
ATOM 699 C C . GLY A 1 91 ? 16.325 -20.783 -17.704 1.00 27.38 91 GLY A C 1
ATOM 700 O O . GLY A 1 91 ? 16.533 -21.865 -18.255 1.00 27.38 91 GLY A O 1
ATOM 701 N N . TYR A 1 92 ? 15.318 -20.562 -16.851 1.00 31.62 92 TYR A N 1
ATOM 702 C CA . TYR A 1 92 ? 14.471 -21.610 -16.277 1.00 31.62 92 TYR A CA 1
ATOM 703 C C . TYR A 1 92 ? 14.011 -22.643 -17.315 1.00 31.62 92 TYR A C 1
ATOM 705 O O . TYR A 1 92 ? 13.172 -22.370 -18.175 1.00 31.62 92 TYR A O 1
ATOM 713 N N . ALA A 1 93 ? 14.525 -23.867 -17.187 1.00 23.47 93 ALA A N 1
ATOM 714 C CA . ALA A 1 93 ? 14.046 -25.022 -17.929 1.00 23.47 93 ALA A CA 1
ATOM 715 C C . ALA A 1 93 ? 12.702 -25.484 -17.337 1.00 23.47 93 ALA A C 1
ATOM 717 O O . ALA A 1 93 ? 12.646 -26.471 -16.603 1.00 23.47 93 ALA A O 1
ATOM 718 N N . TYR A 1 94 ? 11.631 -24.735 -17.627 1.00 33.16 94 TYR A N 1
ATOM 719 C CA . TYR A 1 94 ? 10.263 -25.044 -17.203 1.00 33.16 94 TYR A CA 1
ATOM 720 C C . TYR A 1 94 ? 9.917 -26.509 -17.534 1.00 33.16 94 TYR A C 1
ATOM 722 O O . TYR A 1 94 ? 9.903 -26.880 -18.715 1.00 33.16 94 TYR A O 1
ATOM 730 N N . PRO A 1 95 ? 9.615 -27.359 -16.531 1.00 26.52 95 PRO A N 1
ATOM 731 C CA . PRO A 1 95 ? 9.202 -28.733 -16.781 1.00 26.52 95 PRO A CA 1
ATOM 732 C C . PRO A 1 95 ? 7.902 -28.744 -17.587 1.00 26.52 95 PRO A C 1
ATOM 734 O O . PRO A 1 95 ? 6.858 -28.309 -17.108 1.00 26.52 95 PRO A O 1
ATOM 737 N N . SER A 1 96 ? 7.955 -29.239 -18.825 1.00 25.52 96 SER A N 1
ATOM 738 C CA . SER A 1 96 ? 6.766 -29.338 -19.677 1.00 25.52 96 SER A CA 1
ATOM 739 C C . SER A 1 96 ? 5.750 -30.305 -19.049 1.00 25.52 96 SER A C 1
ATOM 741 O O . SER A 1 96 ? 6.079 -31.485 -18.889 1.00 25.52 96 SER A O 1
ATOM 743 N N . PRO A 1 97 ? 4.520 -29.871 -18.710 1.00 30.06 97 PRO A N 1
ATOM 744 C CA . PRO A 1 97 ? 3.567 -30.717 -18.002 1.00 30.06 97 PRO A CA 1
ATOM 745 C C . PRO A 1 97 ? 2.964 -31.783 -18.929 1.00 30.06 97 PRO A C 1
ATOM 747 O O . PRO A 1 97 ? 1.919 -31.598 -19.550 1.00 30.06 97 PRO A O 1
ATOM 750 N N . ARG A 1 98 ? 3.614 -32.950 -18.981 1.00 27.22 98 ARG A N 1
ATOM 751 C CA . ARG A 1 98 ? 2.998 -34.229 -19.366 1.00 27.22 98 ARG A CA 1
ATOM 752 C C . ARG A 1 98 ? 2.907 -35.149 -18.152 1.00 27.22 98 ARG A C 1
ATOM 754 O O . ARG A 1 98 ? 3.626 -36.137 -18.047 1.00 27.22 98 ARG A O 1
ATOM 761 N N . VAL A 1 99 ? 1.982 -34.820 -17.256 1.00 26.61 99 VAL A N 1
ATOM 762 C CA . VAL A 1 99 ? 1.490 -35.726 -16.211 1.00 26.61 99 VAL A CA 1
ATOM 763 C C . VAL A 1 99 ? -0.025 -35.810 -16.375 1.00 26.61 99 VAL A C 1
ATOM 765 O O . VAL A 1 99 ? -0.690 -34.783 -16.497 1.00 26.61 99 VAL A O 1
ATOM 768 N N . ASN A 1 100 ? -0.569 -37.026 -16.448 1.00 22.47 100 ASN A N 1
ATOM 769 C CA . ASN A 1 100 ? -2.009 -37.229 -16.609 1.00 22.47 100 ASN A CA 1
ATOM 770 C C . ASN A 1 100 ? -2.754 -36.891 -15.308 1.00 22.47 100 ASN A C 1
ATOM 772 O O . ASN A 1 100 ? -2.292 -37.224 -14.218 1.00 22.47 100 ASN A O 1
ATOM 776 N N . PHE A 1 101 ? -3.941 -36.294 -15.429 1.00 25.23 101 PHE A N 1
ATOM 777 C CA . PHE A 1 101 ? -4.838 -36.048 -14.298 1.00 25.23 101 PHE A CA 1
ATOM 778 C C . PHE A 1 101 ? -5.496 -37.347 -13.807 1.00 25.23 101 PHE A C 1
ATOM 780 O O . PHE A 1 101 ? -6.610 -37.679 -14.210 1.00 25.23 101 PHE A O 1
ATOM 787 N N . SER A 1 102 ? -4.822 -38.056 -12.902 1.00 24.97 102 SER A N 1
ATOM 788 C CA . SER A 1 102 ? -5.438 -39.064 -12.031 1.00 24.97 102 SER A CA 1
ATOM 789 C C . SER A 1 102 ? -4.557 -39.353 -10.810 1.00 24.97 102 SER A C 1
ATOM 791 O O . SER A 1 102 ? -3.746 -40.271 -10.848 1.00 24.97 102 SER A O 1
ATOM 793 N N . ASP A 1 103 ? -4.683 -38.536 -9.762 1.00 24.42 103 ASP A N 1
ATOM 794 C CA . ASP A 1 103 ? -4.923 -39.001 -8.383 1.00 24.42 103 ASP A CA 1
ATOM 795 C C . ASP A 1 103 ? -5.062 -37.807 -7.421 1.00 24.42 103 ASP A C 1
ATOM 797 O O . ASP A 1 103 ? -4.402 -36.780 -7.571 1.00 24.42 103 ASP A O 1
ATOM 801 N N . SER A 1 104 ? -5.970 -37.923 -6.447 1.00 26.03 104 SER A N 1
ATOM 802 C CA . SER A 1 104 ? -6.322 -36.844 -5.511 1.00 26.03 104 SER A CA 1
ATOM 803 C C . SER A 1 104 ? -5.876 -37.190 -4.086 1.00 26.03 104 SER A C 1
ATOM 805 O O . SER A 1 104 ? -6.374 -38.174 -3.531 1.00 26.03 104 SER A O 1
ATOM 807 N N . PRO A 1 105 ? -4.995 -36.398 -3.442 1.00 24.69 105 PRO A N 1
ATOM 808 C CA . PRO A 1 105 ? -4.517 -36.656 -2.083 1.00 24.69 105 PRO A CA 1
ATOM 809 C C . PRO A 1 105 ? -5.527 -36.206 -1.003 1.00 24.69 105 PRO A C 1
ATOM 811 O O . PRO A 1 105 ? -5.183 -35.482 -0.072 1.00 24.69 105 PRO A O 1
ATOM 814 N N . PHE A 1 106 ? -6.783 -36.651 -1.106 1.00 27.73 106 PHE A N 1
ATOM 815 C CA . PHE A 1 106 ? -7.854 -36.385 -0.133 1.00 27.73 106 PHE A CA 1
ATOM 816 C C . PHE A 1 106 ? -8.483 -37.682 0.410 1.00 27.73 106 PHE A C 1
ATOM 818 O O . PHE A 1 106 ? -9.669 -37.952 0.220 1.00 27.73 106 PHE A O 1
ATOM 825 N N . SER A 1 107 ? -7.696 -38.488 1.134 1.00 26.59 107 SER A N 1
ATOM 826 C CA . SER A 1 107 ? -8.193 -39.679 1.847 1.00 26.59 107 SER A CA 1
ATOM 827 C C . SER A 1 107 ? -7.456 -39.974 3.170 1.00 26.59 107 SER A C 1
ATOM 829 O O . SER A 1 107 ? -6.621 -40.863 3.275 1.00 26.59 107 SER A O 1
ATOM 831 N N . GLY A 1 108 ? -7.831 -39.239 4.223 1.00 26.86 108 GLY A N 1
ATOM 832 C CA . GLY A 1 108 ? -7.781 -39.663 5.636 1.00 26.86 108 GLY A CA 1
ATOM 833 C C . GLY A 1 108 ? -6.507 -40.323 6.197 1.00 26.86 108 GLY A C 1
ATOM 834 O O . GLY A 1 108 ? -6.454 -41.544 6.347 1.00 26.86 108 GLY A O 1
ATOM 835 N N . ALA A 1 109 ? -5.570 -39.516 6.707 1.00 25.05 109 ALA A N 1
ATOM 836 C CA . ALA A 1 109 ? -4.575 -39.974 7.683 1.00 25.05 109 ALA A CA 1
ATOM 837 C C . ALA A 1 109 ? -5.155 -39.932 9.115 1.00 25.05 109 ALA A C 1
ATOM 839 O O . ALA A 1 109 ? -5.756 -38.941 9.529 1.00 25.05 109 ALA A O 1
ATOM 840 N N . ARG A 1 110 ? -5.001 -41.024 9.875 1.00 23.03 110 ARG A N 1
ATOM 841 C CA . ARG A 1 110 ? -5.589 -41.199 11.218 1.00 23.03 110 ARG A CA 1
ATOM 842 C C . ARG A 1 110 ? -4.757 -40.498 12.297 1.00 23.03 110 ARG A C 1
ATOM 844 O O . ARG A 1 110 ? -3.560 -40.753 12.387 1.00 23.03 110 ARG A O 1
ATOM 851 N N . PHE A 1 111 ? -5.404 -39.756 13.197 1.00 24.67 111 PHE A N 1
ATOM 852 C CA . PHE A 1 111 ? -4.831 -39.450 14.513 1.00 24.67 111 PHE A CA 1
ATOM 853 C C . PHE A 1 111 ? -5.197 -40.551 15.515 1.00 24.67 111 PHE A C 1
ATOM 855 O O . PHE A 1 111 ? -6.375 -40.839 15.731 1.00 24.67 111 PHE A O 1
ATOM 862 N N . SER A 1 112 ? -4.183 -41.156 16.132 1.00 24.30 112 SER A N 1
ATOM 863 C CA . SER A 1 112 ? -4.337 -42.199 17.151 1.00 24.30 112 SER A CA 1
ATOM 864 C C . SER A 1 112 ? -4.201 -41.604 18.552 1.00 24.30 112 SER A C 1
ATOM 866 O O . SER A 1 112 ? -3.089 -41.310 18.983 1.00 24.30 112 SER A O 1
ATOM 868 N N . ASN A 1 113 ? -5.306 -41.483 19.291 1.00 24.94 113 ASN A N 1
ATOM 869 C CA . ASN A 1 113 ? -5.251 -41.234 20.736 1.00 24.94 113 ASN A CA 1
ATOM 870 C C . ASN A 1 113 ? -4.981 -42.540 21.507 1.00 24.94 113 ASN A C 1
ATOM 872 O O . ASN A 1 113 ? -5.348 -43.629 21.064 1.00 24.94 113 ASN A O 1
ATOM 876 N N . HIS A 1 114 ? -4.352 -42.424 22.676 1.00 24.81 114 HIS A N 1
ATOM 877 C CA . HIS A 1 114 ? -4.140 -43.513 23.637 1.00 24.81 114 HIS A CA 1
ATOM 878 C C . HIS A 1 114 ? -4.832 -43.201 24.970 1.00 24.81 114 HIS A C 1
ATOM 880 O O . HIS A 1 114 ? -4.956 -42.034 25.333 1.00 24.81 114 HIS A O 1
ATOM 886 N N . ASN A 1 115 ? -5.192 -44.263 25.705 1.00 23.06 115 ASN A N 1
ATOM 887 C CA . ASN A 1 115 ? -5.892 -44.276 27.002 1.00 23.06 115 ASN A CA 1
ATOM 888 C C . ASN A 1 115 ? -7.330 -43.698 26.929 1.00 23.06 115 ASN A C 1
ATOM 890 O O . ASN A 1 115 ? -7.544 -42.579 26.486 1.00 23.06 115 ASN A O 1
ATOM 894 N N . TYR A 1 116 ? -8.389 -44.408 27.331 1.00 27.25 116 TYR A N 1
ATOM 895 C CA . TYR A 1 116 ? -8.528 -45.279 28.506 1.00 27.25 116 TYR A CA 1
ATOM 896 C C . TYR A 1 116 ? -9.584 -46.389 28.308 1.00 27.25 116 TYR A C 1
ATOM 898 O O . TYR A 1 116 ? -10.580 -46.163 27.629 1.00 27.25 116 TYR A O 1
ATOM 906 N N . GLY A 1 117 ? -9.457 -47.490 29.063 1.00 22.38 117 GLY A N 1
ATOM 907 C CA . GLY A 1 117 ? -10.608 -48.288 29.533 1.00 22.38 117 GLY A CA 1
ATOM 908 C C . GLY A 1 117 ? -11.092 -49.453 28.636 1.00 22.38 117 GLY A C 1
ATOM 909 O O . GLY A 1 117 ? -11.174 -49.289 27.422 1.00 22.38 117 GLY A O 1
ATOM 910 N N . PRO A 1 118 ? -11.438 -50.630 29.206 1.00 30.42 118 PRO A N 1
ATOM 911 C CA . PRO A 1 118 ? -11.949 -51.795 28.464 1.00 30.42 118 PRO A CA 1
ATOM 912 C C . PRO A 1 118 ? -13.437 -52.113 28.738 1.00 30.42 118 PRO A C 1
ATOM 914 O O . PRO A 1 118 ? -13.986 -51.604 29.712 1.00 30.42 118 PRO A O 1
ATOM 917 N N . ILE A 1 119 ? -14.038 -53.032 27.951 1.00 23.92 119 ILE A N 1
ATOM 918 C CA . ILE A 1 119 ? -14.839 -54.225 28.373 1.00 23.92 119 ILE A CA 1
ATOM 919 C C . ILE A 1 119 ? -15.612 -54.849 27.177 1.00 23.92 119 ILE A C 1
ATOM 921 O O . ILE A 1 119 ? -16.111 -54.106 26.344 1.00 23.92 119 ILE A O 1
ATOM 925 N N . SER A 1 120 ? -15.707 -56.198 27.135 1.00 22.53 120 SER A N 1
ATOM 926 C CA . SER A 1 120 ? -16.565 -57.090 26.286 1.00 22.53 120 SER A CA 1
ATOM 927 C C . SER A 1 120 ? -16.621 -56.827 24.763 1.00 22.53 120 SER A C 1
ATOM 929 O O . SER A 1 120 ? -16.974 -55.745 24.321 1.00 22.53 120 SER A O 1
ATOM 931 N N . SER A 1 121 ? -16.239 -57.762 23.881 1.00 23.00 121 SER A N 1
ATOM 932 C CA . SER A 1 121 ? -16.987 -58.982 23.477 1.00 23.00 121 SER A CA 1
ATOM 933 C C . SER A 1 121 ? -18.365 -58.678 22.837 1.00 23.00 121 SER A C 1
ATOM 935 O O . SER A 1 121 ? -19.040 -57.740 23.231 1.00 23.00 121 SER A O 1
ATOM 937 N N . THR A 1 122 ? -18.865 -59.407 21.832 1.00 23.39 122 THR A N 1
ATOM 938 C CA . THR A 1 122 ? -18.600 -60.800 21.408 1.00 23.39 122 THR A CA 1
ATOM 939 C C . THR A 1 122 ? -19.077 -60.995 19.953 1.00 23.39 122 THR A C 1
ATOM 941 O O . THR A 1 122 ? -19.994 -60.282 19.574 1.00 23.39 122 THR A O 1
ATOM 944 N N . SER A 1 123 ? -18.565 -62.009 19.222 1.00 22.78 123 SER A N 1
ATOM 945 C CA . SER A 1 123 ? -19.272 -62.827 18.184 1.00 22.78 123 SER A CA 1
ATOM 946 C C . SER A 1 123 ? -19.972 -62.147 16.971 1.00 22.78 123 SER A C 1
ATOM 948 O O . SER A 1 123 ? -20.604 -61.116 17.121 1.00 22.78 123 SER A O 1
ATOM 950 N N . THR A 1 124 ? -20.049 -62.678 15.742 1.00 23.70 124 THR A N 1
ATOM 951 C CA . THR A 1 124 ? -19.552 -63.892 15.034 1.00 23.70 124 THR A CA 1
ATOM 952 C C . THR A 1 124 ? -19.974 -63.775 13.547 1.00 23.70 124 THR A C 1
ATOM 954 O O . THR A 1 124 ? -20.902 -63.021 13.275 1.00 23.70 124 THR A O 1
ATOM 957 N N . THR A 1 125 ? -19.452 -64.643 12.651 1.00 25.50 125 THR A N 1
ATOM 958 C CA . THR A 1 125 ? -20.143 -65.195 11.436 1.00 25.50 125 THR A CA 1
ATOM 959 C C . THR A 1 125 ? -20.555 -64.229 10.291 1.00 25.50 125 THR A C 1
ATOM 961 O O . THR A 1 125 ? -20.947 -63.100 10.536 1.00 25.50 125 THR A O 1
ATOM 964 N N . ASP A 1 126 ? -20.575 -64.602 9.001 1.00 25.16 126 ASP A N 1
ATOM 965 C CA . ASP A 1 126 ? -20.042 -65.780 8.279 1.00 25.16 126 ASP A CA 1
ATOM 966 C C . ASP A 1 126 ? -20.027 -65.527 6.745 1.00 25.16 126 ASP A C 1
ATOM 968 O O . ASP A 1 126 ? -20.871 -64.774 6.267 1.00 25.16 126 ASP A O 1
ATOM 972 N N . ARG A 1 127 ? -19.219 -66.308 5.992 1.00 26.55 127 ARG A N 1
ATOM 973 C CA . ARG A 1 127 ? -19.477 -66.803 4.598 1.00 26.55 127 ARG A CA 1
ATOM 974 C C . ARG A 1 127 ? -19.565 -65.809 3.410 1.00 26.55 127 ARG A C 1
ATOM 976 O O . ARG A 1 127 ? -19.835 -64.633 3.587 1.00 26.55 127 ARG A O 1
ATOM 983 N N . ASN A 1 128 ? -19.488 -66.250 2.138 1.00 25.47 128 ASN A N 1
ATOM 984 C CA . ASN A 1 128 ? -18.607 -67.233 1.447 1.00 25.47 128 ASN A CA 1
ATOM 985 C C . ASN A 1 128 ? -18.812 -67.148 -0.098 1.00 25.47 128 ASN A C 1
ATOM 987 O O . ASN A 1 128 ? -19.614 -66.332 -0.543 1.00 25.47 128 ASN A O 1
ATOM 991 N N . TYR A 1 129 ? -18.162 -68.059 -0.854 1.00 26.28 129 TYR A N 1
ATOM 992 C CA . TYR A 1 129 ? -18.062 -68.228 -2.330 1.00 26.28 129 TYR A CA 1
ATOM 993 C C . TYR A 1 129 ? -16.875 -67.457 -2.955 1.00 26.28 129 TYR A C 1
ATOM 995 O O . TYR A 1 129 ? -16.726 -66.270 -2.691 1.00 26.28 129 TYR A O 1
ATOM 1003 N N . GLY A 1 130 ? -15.965 -68.039 -3.756 1.00 25.67 130 GLY A N 1
ATOM 1004 C CA . GLY A 1 130 ? -15.863 -69.394 -4.353 1.00 25.67 130 GLY A CA 1
ATOM 1005 C C . GLY A 1 130 ? -16.225 -69.399 -5.853 1.00 25.67 130 GLY A C 1
ATOM 1006 O O . GLY A 1 130 ? -17.198 -68.743 -6.207 1.00 25.67 130 GLY A O 1
ATOM 1007 N N . ASN A 1 131 ? -15.531 -70.065 -6.795 1.00 27.20 131 ASN A N 1
ATOM 1008 C CA . ASN A 1 131 ? -14.438 -71.066 -6.761 1.00 27.20 131 ASN A CA 1
ATOM 1009 C C . ASN A 1 131 ? -13.608 -71.041 -8.090 1.00 27.20 131 ASN A C 1
ATOM 1011 O O . ASN A 1 131 ? -14.116 -70.528 -9.079 1.00 27.20 131 ASN A O 1
ATOM 1015 N N . ASP A 1 132 ? -12.392 -71.628 -8.084 1.00 29.05 132 ASP A N 1
ATOM 1016 C CA . ASP A 1 132 ? -11.710 -72.524 -9.078 1.00 29.05 132 ASP A CA 1
ATOM 1017 C C . ASP A 1 132 ? -11.831 -72.353 -10.630 1.00 29.05 132 ASP A C 1
ATOM 1019 O O . ASP A 1 132 ? -12.842 -71.891 -11.138 1.00 29.05 132 ASP A O 1
ATOM 1023 N N . ALA A 1 133 ? -10.938 -72.859 -11.514 1.00 29.38 133 ALA A N 1
ATOM 1024 C CA . ALA A 1 133 ? -9.495 -73.225 -11.511 1.00 29.38 133 ALA A CA 1
ATOM 1025 C C . ALA A 1 133 ? -9.051 -73.727 -12.932 1.00 29.38 133 ALA A C 1
ATOM 1027 O O . ALA A 1 133 ? -9.910 -74.107 -13.724 1.00 29.38 133 ALA A O 1
ATOM 1028 N N . ASN A 1 134 ? -7.728 -73.886 -13.180 1.00 29.80 134 ASN A N 1
ATOM 1029 C CA . ASN A 1 134 ? -7.084 -74.763 -14.212 1.00 29.80 134 ASN A CA 1
ATOM 1030 C C . ASN A 1 134 ? -7.216 -74.387 -15.729 1.00 29.80 134 ASN A C 1
ATOM 1032 O O . ASN A 1 134 ? -8.158 -73.709 -16.107 1.00 29.80 134 ASN A O 1
ATOM 1036 N N . LEU A 1 135 ? -6.336 -74.779 -16.689 1.00 31.06 135 LEU A N 1
ATOM 1037 C CA . LEU A 1 135 ? -5.036 -75.513 -16.707 1.00 31.06 135 LEU A CA 1
ATOM 1038 C C . LEU A 1 135 ? -4.243 -75.293 -18.044 1.00 31.06 135 LEU A C 1
ATOM 1040 O O . LEU A 1 135 ? -4.868 -75.089 -19.077 1.00 31.06 135 LEU A O 1
ATOM 1044 N N . ASN A 1 136 ? -2.910 -75.523 -18.034 1.00 27.88 136 ASN A N 1
ATOM 1045 C CA . ASN A 1 136 ? -1.962 -75.754 -19.172 1.00 27.88 136 ASN A CA 1
ATOM 1046 C C . ASN A 1 136 ? -1.652 -74.614 -20.196 1.00 27.88 136 ASN A C 1
ATOM 1048 O O . ASN A 1 136 ? -2.545 -73.893 -20.610 1.00 27.88 136 ASN A O 1
ATOM 1052 N N . GLY A 1 137 ? -0.419 -74.454 -20.731 1.00 26.83 137 GLY A N 1
ATOM 1053 C CA . GLY A 1 137 ? 0.886 -75.011 -20.303 1.00 26.83 137 GLY A CA 1
ATOM 1054 C C . GLY A 1 137 ? 2.070 -74.968 -21.318 1.00 26.83 137 GLY A C 1
ATOM 1055 O O . GLY A 1 137 ? 1.870 -75.190 -22.505 1.00 26.83 137 GLY A O 1
ATOM 1056 N N . ARG A 1 138 ? 3.303 -74.857 -20.770 1.00 27.28 138 ARG A N 1
ATOM 1057 C CA . ARG A 1 138 ? 4.659 -75.273 -21.264 1.00 27.28 138 ARG A CA 1
ATOM 1058 C C . ARG A 1 138 ? 5.548 -74.418 -22.213 1.00 27.28 138 ARG A C 1
ATOM 1060 O O . ARG A 1 138 ? 5.128 -73.994 -23.280 1.00 27.28 138 ARG A O 1
ATOM 1067 N N . TYR A 1 139 ? 6.845 -74.459 -21.838 1.00 25.64 139 TYR A N 1
ATOM 1068 C CA . TYR A 1 139 ? 8.143 -74.104 -22.469 1.00 25.64 139 TYR A CA 1
ATOM 1069 C C . TYR A 1 139 ? 8.697 -72.689 -22.164 1.00 25.64 139 TYR A C 1
ATOM 1071 O O . TYR A 1 139 ? 8.060 -71.718 -22.552 1.00 25.64 139 TYR A O 1
ATOM 1079 N N . SER A 1 140 ? 9.782 -72.446 -21.392 1.00 27.95 140 SER A N 1
ATOM 1080 C CA . SER A 1 140 ? 11.101 -73.106 -21.101 1.00 27.95 140 SER A CA 1
ATOM 1081 C C . SER A 1 140 ? 12.209 -72.782 -22.118 1.00 27.95 140 SER A C 1
ATOM 1083 O O . SER A 1 140 ? 11.969 -72.985 -23.303 1.00 27.95 140 SER A O 1
ATOM 1085 N N . ASP A 1 141 ? 13.433 -72.324 -21.779 1.00 26.12 141 ASP A N 1
ATOM 1086 C CA . ASP A 1 141 ? 14.153 -71.996 -20.504 1.00 26.12 141 ASP A CA 1
ATOM 1087 C C . ASP A 1 141 ? 15.216 -70.866 -20.804 1.00 26.12 141 ASP A C 1
ATOM 1089 O O . ASP A 1 141 ? 15.379 -70.536 -21.977 1.00 26.12 141 ASP A O 1
ATOM 1093 N N . VAL A 1 142 ? 15.889 -70.083 -19.920 1.00 28.05 142 VAL A N 1
ATOM 1094 C CA . VAL A 1 142 ? 16.560 -70.265 -18.588 1.00 28.05 142 VAL A CA 1
ATOM 1095 C C . VAL A 1 142 ? 17.908 -71.040 -18.727 1.00 28.05 142 VAL A C 1
ATOM 1097 O O . VAL A 1 142 ? 17.881 -72.009 -19.482 1.00 28.05 142 VAL A O 1
ATOM 1100 N N . PRO A 1 143 ? 19.091 -70.686 -18.108 1.00 48.12 143 PRO A N 1
ATOM 1101 C CA . PRO A 1 143 ? 19.349 -70.016 -16.798 1.00 48.12 143 PRO A CA 1
ATOM 1102 C C . PRO A 1 143 ? 20.546 -68.994 -16.643 1.00 48.12 143 PRO A C 1
ATOM 1104 O O . PRO A 1 143 ? 21.309 -68.760 -17.570 1.00 48.12 143 PRO A O 1
ATOM 1107 N N . TYR A 1 144 ? 20.654 -68.408 -15.422 1.00 27.88 144 TYR A N 1
ATOM 1108 C CA . TYR A 1 144 ? 21.794 -68.101 -14.480 1.00 27.88 144 TYR A CA 1
ATOM 1109 C C . TYR A 1 144 ? 23.304 -68.295 -14.882 1.00 27.88 144 TYR A C 1
ATOM 1111 O O . TYR A 1 144 ? 23.592 -68.842 -15.932 1.00 27.88 144 TYR A O 1
ATOM 1119 N N . SER A 1 145 ? 24.360 -67.918 -14.114 1.00 27.92 145 SER A N 1
ATOM 1120 C CA . SER A 1 145 ? 24.555 -67.561 -12.675 1.00 27.92 145 SER A CA 1
ATOM 1121 C C . SER A 1 145 ? 25.703 -66.538 -12.414 1.00 27.92 145 SER A C 1
ATOM 1123 O O . SER A 1 145 ? 26.245 -65.950 -13.343 1.00 27.92 145 SER A O 1
ATOM 1125 N N . ALA A 1 146 ? 26.092 -66.333 -11.140 1.00 27.64 146 ALA A N 1
ATOM 1126 C CA . ALA A 1 146 ? 27.193 -65.461 -10.683 1.00 27.64 146 ALA A CA 1
ATOM 1127 C C . ALA A 1 146 ? 28.390 -66.240 -10.061 1.00 27.64 146 ALA A C 1
ATOM 1129 O O . ALA A 1 146 ? 28.339 -67.464 -9.989 1.00 27.64 146 ALA A O 1
ATOM 1130 N N . GLN A 1 147 ? 29.373 -65.490 -9.521 1.00 26.77 147 GLN A N 1
ATOM 1131 C CA . GLN A 1 147 ? 30.543 -65.874 -8.685 1.00 26.77 147 GLN A CA 1
ATOM 1132 C C . GLN A 1 147 ? 31.834 -66.398 -9.365 1.00 26.77 147 GLN A C 1
ATOM 1134 O O . GLN A 1 147 ? 31.809 -67.327 -10.157 1.00 26.77 147 GLN A O 1
ATOM 1139 N N . GLY A 1 148 ? 32.983 -65.881 -8.892 1.00 24.16 148 GLY A N 1
ATOM 1140 C CA . GLY A 1 148 ? 33.895 -66.715 -8.083 1.00 24.16 148 GLY A CA 1
ATOM 1141 C C . GLY A 1 148 ? 35.197 -67.268 -8.692 1.00 24.16 148 GLY A C 1
ATOM 1142 O O . GLY A 1 148 ? 35.241 -68.428 -9.058 1.00 24.16 148 GLY A O 1
ATOM 1143 N N . GLU A 1 149 ? 36.278 -66.479 -8.610 1.00 24.95 149 GLU A N 1
ATOM 1144 C CA . GLU A 1 149 ? 37.695 -66.884 -8.421 1.00 24.95 149 GLU A CA 1
ATOM 1145 C C . GLU A 1 149 ? 38.444 -67.909 -9.335 1.00 24.95 149 GLU A C 1
ATOM 1147 O O . GLU A 1 149 ? 38.094 -69.074 -9.462 1.00 24.95 149 GLU A O 1
ATOM 1152 N N . ARG A 1 150 ? 39.672 -67.477 -9.697 1.00 25.55 150 ARG A N 1
ATOM 1153 C CA . ARG A 1 150 ? 40.957 -68.222 -9.822 1.00 25.55 150 ARG A CA 1
ATOM 1154 C C . ARG A 1 150 ? 41.375 -68.975 -11.108 1.00 25.55 150 ARG A C 1
ATOM 1156 O O . ARG A 1 150 ? 40.784 -69.955 -11.532 1.00 25.55 150 ARG A O 1
ATOM 1163 N N . ASN A 1 151 ? 42.609 -68.615 -11.495 1.00 25.08 151 ASN A N 1
ATOM 1164 C CA . ASN A 1 151 ? 43.705 -69.433 -12.045 1.00 25.08 151 ASN A CA 1
ATOM 1165 C C . ASN A 1 151 ? 43.607 -69.996 -13.477 1.00 25.08 151 ASN A C 1
ATOM 1167 O O . ASN A 1 151 ? 42.961 -71.008 -13.714 1.00 25.08 151 ASN A O 1
ATOM 1171 N N . LEU A 1 152 ? 44.501 -69.510 -14.352 1.00 26.17 152 LEU A N 1
ATOM 1172 C CA . LEU A 1 152 ? 45.740 -70.237 -14.693 1.00 26.17 152 LEU A CA 1
ATOM 1173 C C . LEU A 1 152 ? 46.812 -69.290 -15.288 1.00 26.17 152 LEU A C 1
ATOM 1175 O O . LEU A 1 152 ? 46.513 -68.164 -15.668 1.00 26.17 152 LEU A O 1
ATOM 1179 N N . ASN A 1 153 ? 48.066 -69.748 -15.291 1.00 26.12 153 ASN A N 1
ATOM 1180 C CA . ASN A 1 153 ? 49.318 -69.074 -15.707 1.00 26.12 153 ASN A CA 1
ATOM 1181 C C . ASN A 1 153 ? 50.084 -70.078 -16.635 1.00 26.12 153 ASN A C 1
ATOM 1183 O O . ASN A 1 153 ? 49.595 -71.211 -16.722 1.00 26.12 153 ASN A O 1
ATOM 1187 N N . PRO A 1 154 ? 51.267 -69.815 -17.254 1.00 45.91 154 PRO A N 1
ATOM 1188 C CA . PRO A 1 154 ? 52.176 -68.664 -17.135 1.00 45.91 154 PRO A CA 1
ATOM 1189 C C . PRO A 1 154 ? 52.766 -68.150 -18.488 1.00 45.91 154 PRO A C 1
ATOM 1191 O O . PRO A 1 154 ? 52.189 -68.381 -19.546 1.00 45.91 154 PRO A O 1
ATOM 1194 N N . SER A 1 155 ? 53.948 -67.511 -18.402 1.00 26.98 155 SER A N 1
ATOM 1195 C CA . SER A 1 155 ? 54.862 -66.991 -19.446 1.00 26.98 155 SER A CA 1
ATOM 1196 C C . SER A 1 155 ? 54.578 -65.576 -20.000 1.00 26.98 155 SER A C 1
ATOM 1198 O O . SER A 1 155 ? 53.513 -65.327 -20.549 1.00 26.98 155 SER A O 1
ATOM 1200 N N . ASP A 1 156 ? 55.507 -64.605 -19.927 1.00 28.14 156 ASP A N 1
ATOM 1201 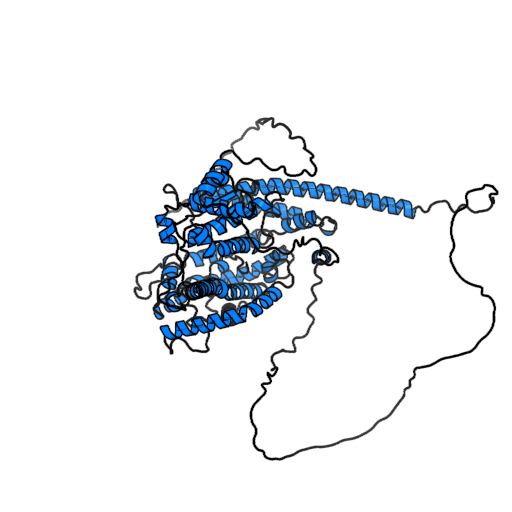C CA . ASP A 1 156 ? 56.806 -64.595 -19.217 1.00 28.14 156 ASP A CA 1
ATOM 1202 C C . ASP A 1 156 ? 57.307 -63.174 -18.830 1.00 28.14 156 ASP A C 1
ATOM 1204 O O . ASP A 1 156 ? 56.864 -62.176 -19.388 1.00 28.14 156 ASP A O 1
ATOM 1208 N N . GLN A 1 157 ? 58.213 -63.144 -17.837 1.00 28.00 157 GLN A N 1
ATOM 1209 C CA . GLN A 1 157 ? 59.265 -62.156 -17.455 1.00 28.00 157 GLN A CA 1
ATOM 1210 C C . GLN A 1 157 ? 59.414 -60.828 -18.262 1.00 28.00 157 GLN A C 1
ATOM 1212 O O . GLN A 1 157 ? 59.414 -60.859 -19.485 1.00 28.00 157 GLN A O 1
ATOM 1217 N N . TYR A 1 158 ? 59.674 -59.615 -17.726 1.00 28.77 158 TYR A N 1
ATOM 1218 C CA . TYR A 1 158 ? 59.985 -59.016 -16.395 1.00 28.77 158 TYR A CA 1
ATOM 1219 C C . TYR A 1 158 ? 59.411 -57.557 -16.371 1.00 28.77 158 TYR A C 1
ATOM 1221 O O . TYR A 1 158 ? 59.176 -57.016 -17.447 1.00 28.77 158 TYR A O 1
ATOM 1229 N N . ASN A 1 159 ? 59.122 -56.789 -15.300 1.00 27.91 159 ASN A N 1
ATOM 1230 C CA . ASN A 1 159 ? 59.346 -56.781 -13.832 1.00 27.91 159 ASN A CA 1
ATOM 1231 C C . ASN A 1 159 ? 60.697 -56.239 -13.275 1.00 27.91 159 ASN A C 1
ATOM 1233 O O . ASN A 1 159 ? 61.671 -56.979 -13.320 1.00 27.91 159 ASN A O 1
ATOM 1237 N N . TYR A 1 160 ? 60.719 -55.046 -12.630 1.00 28.47 160 TYR A N 1
ATOM 1238 C CA . TYR A 1 160 ? 61.384 -54.784 -11.316 1.00 28.47 160 TYR A CA 1
ATOM 1239 C C . TYR A 1 160 ? 61.056 -53.388 -10.696 1.00 28.47 160 TYR A C 1
ATOM 1241 O O . TYR A 1 160 ? 61.326 -52.367 -11.316 1.00 28.47 160 TYR A O 1
ATOM 1249 N N . ASN A 1 161 ? 60.524 -53.384 -9.457 1.00 28.94 161 ASN A N 1
ATOM 1250 C CA . ASN A 1 161 ? 60.773 -52.497 -8.281 1.00 28.94 161 ASN A CA 1
ATOM 1251 C C . ASN A 1 161 ? 60.969 -50.955 -8.430 1.00 28.94 161 ASN A C 1
ATOM 1253 O O . ASN A 1 161 ? 61.813 -50.509 -9.192 1.00 28.94 161 ASN A O 1
ATOM 1257 N N . ASN A 1 162 ? 60.239 -50.052 -7.742 1.00 29.42 162 ASN A N 1
ATOM 1258 C CA . ASN A 1 162 ? 59.919 -49.830 -6.298 1.00 29.42 162 ASN A CA 1
ATOM 1259 C C . ASN A 1 162 ? 60.801 -48.747 -5.603 1.00 29.42 162 ASN A C 1
ATOM 1261 O O . ASN A 1 162 ? 61.954 -49.025 -5.310 1.00 29.42 162 ASN A O 1
ATOM 1265 N N . ASN A 1 163 ? 60.199 -47.569 -5.325 1.00 29.12 163 ASN A N 1
ATOM 1266 C CA . ASN A 1 163 ? 60.118 -46.769 -4.062 1.00 29.12 163 ASN A CA 1
ATOM 1267 C C . ASN A 1 163 ? 61.308 -46.700 -3.045 1.00 29.12 163 ASN A C 1
ATOM 1269 O O . ASN A 1 163 ? 61.977 -47.715 -2.881 1.00 29.12 163 ASN A O 1
ATOM 1273 N N . PRO A 1 164 ? 61.466 -45.657 -2.174 1.00 47.88 164 PRO A N 1
ATOM 1274 C CA . PRO A 1 164 ? 60.937 -44.269 -2.119 1.00 47.88 164 PRO A CA 1
ATOM 1275 C C . PRO A 1 164 ? 62.048 -43.166 -1.994 1.00 47.88 164 PRO A C 1
ATOM 1277 O O . PRO A 1 164 ? 63.230 -43.475 -2.025 1.00 47.88 164 PRO A O 1
ATOM 1280 N N . ASN A 1 165 ? 61.643 -41.891 -1.821 1.00 32.25 165 ASN A N 1
ATOM 1281 C CA . ASN A 1 165 ? 62.321 -40.711 -1.205 1.00 32.25 165 ASN A CA 1
ATOM 1282 C C . ASN A 1 165 ? 63.869 -40.639 -1.051 1.00 32.25 165 ASN A C 1
ATOM 1284 O O . ASN A 1 165 ? 64.437 -41.483 -0.368 1.00 32.25 165 ASN A O 1
ATOM 1288 N N . VAL A 1 166 ? 64.492 -39.502 -1.446 1.00 30.69 166 VAL A N 1
ATOM 1289 C CA . VAL A 1 166 ? 65.363 -38.615 -0.604 1.00 30.69 166 VAL A CA 1
ATOM 1290 C C . VAL A 1 166 ? 65.947 -37.408 -1.396 1.00 30.69 166 VAL A C 1
ATOM 1292 O O . VAL A 1 166 ? 65.948 -37.371 -2.621 1.00 30.69 166 VAL A O 1
ATOM 1295 N N . GLU A 1 167 ? 66.359 -36.397 -0.633 1.00 28.03 167 GLU A N 1
ATOM 1296 C CA . GLU A 1 167 ? 66.834 -35.017 -0.860 1.00 28.03 167 GLU A CA 1
ATOM 1297 C C . GLU A 1 167 ? 67.940 -34.677 -1.914 1.00 28.03 167 GLU A C 1
ATOM 1299 O O . GLU A 1 167 ? 69.020 -35.252 -1.912 1.00 28.03 167 GLU A O 1
ATOM 1304 N N . PHE A 1 168 ? 67.691 -33.584 -2.672 1.00 26.66 168 PHE A N 1
ATOM 1305 C CA . PHE A 1 168 ? 68.475 -32.310 -2.748 1.00 26.66 168 PHE A CA 1
ATOM 1306 C C . PHE A 1 168 ? 69.870 -32.186 -3.459 1.00 26.66 168 PHE A C 1
ATOM 1308 O O . PHE A 1 168 ? 70.732 -33.048 -3.377 1.00 26.66 168 PHE A O 1
ATOM 1315 N N . VAL A 1 169 ? 70.111 -30.984 -4.042 1.00 29.58 169 VAL A N 1
ATOM 1316 C CA . VAL A 1 169 ? 71.379 -30.393 -4.600 1.00 29.58 169 VAL A CA 1
ATOM 1317 C C . VAL A 1 169 ? 71.972 -30.996 -5.902 1.00 29.58 169 VAL A C 1
ATOM 1319 O O . VAL A 1 169 ? 71.962 -32.205 -6.078 1.00 29.58 169 VAL A O 1
ATOM 1322 N N . GLY A 1 170 ? 72.583 -30.182 -6.802 1.00 27.08 170 GLY A N 1
ATOM 1323 C CA . GLY A 1 170 ? 73.523 -30.772 -7.796 1.00 27.08 170 GLY A CA 1
ATOM 1324 C C . GLY A 1 170 ? 74.030 -30.059 -9.076 1.00 27.08 170 GLY A C 1
ATOM 1325 O O . GLY A 1 170 ? 74.455 -30.767 -9.975 1.00 27.08 170 GLY A O 1
ATOM 1326 N N . ILE A 1 171 ? 73.990 -28.727 -9.214 1.00 31.16 171 ILE A N 1
ATOM 1327 C CA . ILE A 1 171 ? 74.807 -27.862 -10.127 1.00 31.16 171 ILE A CA 1
ATOM 1328 C C . ILE A 1 171 ? 75.655 -28.508 -11.281 1.00 31.16 171 ILE A C 1
ATOM 1330 O O . ILE A 1 171 ? 76.663 -29.160 -11.043 1.00 31.16 171 ILE A O 1
ATOM 1334 N N . ASN A 1 172 ? 75.349 -28.110 -12.531 1.00 31.03 172 ASN A N 1
ATOM 1335 C CA . ASN A 1 172 ? 76.219 -27.928 -13.726 1.00 31.03 172 ASN A CA 1
ATOM 1336 C C . ASN A 1 172 ? 77.371 -28.919 -14.070 1.00 31.03 172 ASN A C 1
ATOM 1338 O O . ASN A 1 172 ? 78.441 -28.851 -13.469 1.00 31.03 172 ASN A O 1
ATOM 1342 N N . ASN A 1 173 ? 77.319 -29.521 -15.278 1.00 29.81 173 ASN A N 1
ATOM 1343 C CA . ASN A 1 173 ? 78.108 -29.008 -16.427 1.00 29.81 173 ASN A CA 1
ATOM 1344 C C . ASN A 1 173 ? 77.823 -29.655 -17.809 1.00 29.81 173 ASN A C 1
ATOM 1346 O O . ASN A 1 173 ? 77.850 -30.868 -17.974 1.00 29.81 173 ASN A O 1
ATOM 1350 N N . ARG A 1 174 ? 77.668 -28.782 -18.820 1.00 31.62 174 ARG A N 1
ATOM 1351 C CA . ARG A 1 174 ? 78.342 -28.782 -20.147 1.00 31.62 174 ARG A CA 1
ATOM 1352 C C . ARG A 1 174 ? 79.149 -30.059 -20.506 1.00 31.62 174 ARG A C 1
ATOM 1354 O O . ARG A 1 174 ? 80.160 -30.319 -19.868 1.00 31.62 174 ARG A O 1
ATOM 1361 N N . ASN A 1 175 ? 78.892 -30.782 -21.605 1.00 30.55 175 ASN A N 1
ATOM 1362 C CA . ASN A 1 175 ? 79.024 -30.272 -22.982 1.00 30.55 175 ASN A CA 1
ATOM 1363 C C . ASN A 1 175 ? 78.555 -31.266 -24.080 1.00 30.55 175 ASN A C 1
ATOM 1365 O O . ASN A 1 175 ? 78.980 -32.415 -24.098 1.00 30.55 175 ASN A O 1
ATOM 1369 N N . ARG A 1 176 ? 77.850 -30.729 -25.087 1.00 33.84 176 ARG A N 1
ATOM 1370 C CA . ARG A 1 176 ? 78.107 -30.899 -26.538 1.00 33.84 176 ARG A CA 1
ATOM 1371 C C . ARG A 1 176 ? 78.374 -32.311 -27.109 1.00 33.84 176 ARG A C 1
ATOM 1373 O O . ARG A 1 176 ? 79.526 -32.705 -27.245 1.00 33.84 176 ARG A O 1
ATOM 1380 N N . PHE A 1 177 ? 77.339 -32.906 -27.705 1.00 32.88 177 PHE A N 1
ATOM 1381 C CA . PHE A 1 177 ? 77.353 -33.288 -29.130 1.00 32.88 177 PHE A CA 1
ATOM 1382 C C . PHE A 1 177 ? 75.916 -33.270 -29.677 1.00 32.88 177 PHE A C 1
ATOM 1384 O O . PHE A 1 177 ? 75.050 -33.977 -29.171 1.00 32.88 177 PHE A O 1
ATOM 1391 N N . GLU A 1 178 ? 75.653 -32.444 -30.691 1.00 37.22 178 GLU A N 1
ATOM 1392 C CA . GLU A 1 178 ? 74.368 -32.433 -31.403 1.00 37.22 178 GLU A CA 1
ATOM 1393 C C . GLU A 1 178 ? 74.336 -33.568 -32.434 1.00 37.22 178 GLU A C 1
ATOM 1395 O O . GLU A 1 178 ? 75.333 -33.826 -33.111 1.00 37.22 178 GLU A O 1
ATOM 1400 N N . ASN A 1 179 ? 73.191 -34.242 -32.565 1.00 35.56 179 ASN A N 1
ATOM 1401 C CA . ASN A 1 179 ? 72.992 -35.305 -33.548 1.00 35.56 179 ASN A CA 1
ATOM 1402 C C . ASN A 1 179 ? 72.381 -34.708 -34.837 1.00 35.56 179 ASN A C 1
ATOM 1404 O O . ASN A 1 179 ? 71.227 -34.277 -34.796 1.00 35.56 179 ASN A O 1
ATOM 1408 N N . PRO A 1 180 ? 73.099 -34.671 -35.977 1.00 41.44 180 PRO A N 1
ATOM 1409 C CA . PRO A 1 180 ? 72.712 -33.878 -37.152 1.00 41.44 180 PRO A CA 1
ATOM 1410 C C . PRO A 1 180 ? 71.557 -34.461 -37.994 1.00 41.44 180 PRO A C 1
ATOM 1412 O O . PRO A 1 180 ? 71.328 -33.999 -39.110 1.00 41.44 180 PRO A O 1
ATOM 1415 N N . PHE A 1 181 ? 70.829 -35.465 -37.488 1.00 39.84 181 PHE A N 1
ATOM 1416 C CA . PHE A 1 181 ? 69.775 -36.184 -38.220 1.00 39.84 181 PHE A CA 1
ATOM 1417 C C . PHE A 1 181 ? 68.436 -36.308 -37.468 1.00 39.84 181 PHE A C 1
ATOM 1419 O O . PHE A 1 181 ? 67.676 -37.247 -37.703 1.00 39.84 181 PHE A O 1
ATOM 1426 N N . LEU A 1 182 ? 68.100 -35.348 -36.599 1.00 36.59 182 LEU A N 1
ATOM 1427 C CA . LEU A 1 182 ? 66.705 -35.149 -36.187 1.00 36.59 182 LEU A CA 1
ATOM 1428 C C . LEU A 1 182 ? 65.973 -34.279 -37.217 1.00 36.59 182 LEU A C 1
ATOM 1430 O O . LEU A 1 182 ? 66.446 -33.213 -37.609 1.00 36.59 182 LEU A O 1
ATOM 1434 N N . SER A 1 183 ? 64.817 -34.752 -37.682 1.00 37.62 183 SER A N 1
ATOM 1435 C CA . SER A 1 183 ? 63.989 -34.034 -38.649 1.00 37.62 183 SER A CA 1
ATOM 1436 C C . SER A 1 183 ? 63.350 -32.794 -38.019 1.00 37.62 183 SER A C 1
ATOM 1438 O O . SER A 1 183 ? 62.897 -32.821 -36.877 1.00 37.62 183 SER A O 1
ATOM 1440 N N . ASN A 1 184 ? 63.278 -31.700 -38.784 1.00 43.75 184 ASN A N 1
ATOM 1441 C CA . ASN A 1 184 ? 62.625 -30.461 -38.356 1.00 43.75 184 ASN A CA 1
ATOM 1442 C C . ASN A 1 184 ? 61.129 -30.696 -38.059 1.00 43.75 184 ASN A C 1
ATOM 1444 O O . ASN A 1 184 ? 60.309 -30.638 -38.975 1.00 43.75 184 ASN A O 1
ATOM 1448 N N . GLN A 1 185 ? 60.774 -30.913 -36.790 1.00 41.94 185 GLN A N 1
ATOM 1449 C CA . GLN A 1 185 ? 59.388 -30.838 -36.304 1.00 41.94 185 GLN A CA 1
ATOM 1450 C C . GLN A 1 185 ? 59.103 -29.571 -35.480 1.00 41.94 185 GLN A C 1
ATOM 1452 O O . GLN A 1 185 ? 57.938 -29.224 -35.292 1.00 41.94 185 GLN A O 1
ATOM 1457 N N . ASP A 1 186 ? 60.131 -28.784 -35.138 1.00 49.59 186 ASP A N 1
ATOM 1458 C CA . ASP A 1 186 ? 59.986 -27.390 -34.693 1.00 49.59 186 ASP A CA 1
ATOM 1459 C C . ASP A 1 186 ? 59.618 -26.456 -35.861 1.00 49.59 186 ASP A C 1
ATOM 1461 O O . ASP A 1 186 ? 60.351 -25.536 -36.236 1.00 49.59 186 ASP A O 1
ATOM 1465 N N . ARG A 1 187 ? 58.444 -26.683 -36.461 1.00 44.09 187 ARG A N 1
ATOM 1466 C CA . ARG A 1 187 ? 57.759 -25.683 -37.286 1.00 44.09 187 ARG A CA 1
ATOM 1467 C C . ARG A 1 187 ? 56.251 -25.910 -37.326 1.00 44.09 187 ARG A C 1
ATOM 1469 O O . ARG A 1 187 ? 55.768 -26.939 -37.776 1.00 44.09 187 ARG A O 1
ATOM 1476 N N . PHE A 1 188 ? 55.529 -24.855 -36.949 1.00 45.59 188 PHE A N 1
ATOM 1477 C CA . PHE A 1 188 ? 54.091 -24.671 -37.164 1.00 45.59 188 PHE A CA 1
ATOM 1478 C C . PHE A 1 188 ? 53.120 -25.523 -36.327 1.00 45.59 188 PHE A C 1
ATOM 1480 O O . PHE A 1 188 ? 52.128 -26.025 -36.853 1.00 45.59 188 PHE A O 1
ATOM 1487 N N . ASN A 1 189 ? 53.225 -25.455 -34.992 1.00 48.97 189 ASN A N 1
ATOM 1488 C CA . ASN A 1 189 ? 52.003 -25.442 -34.166 1.00 48.97 189 ASN A CA 1
ATOM 1489 C C . ASN A 1 189 ? 51.262 -24.093 -34.336 1.00 48.97 189 ASN A C 1
ATOM 1491 O O . ASN A 1 189 ? 51.128 -23.294 -33.409 1.00 48.97 189 ASN A O 1
ATOM 1495 N N . LEU A 1 190 ? 50.821 -23.810 -35.569 1.00 50.75 190 LEU A N 1
ATOM 1496 C CA . LEU A 1 190 ? 50.081 -22.592 -35.910 1.00 50.75 190 LEU A CA 1
ATOM 1497 C C . LEU A 1 190 ? 48.767 -22.506 -35.132 1.00 50.75 190 LEU A C 1
ATOM 1499 O O . LEU A 1 190 ? 48.332 -21.405 -34.814 1.00 50.75 190 LEU A O 1
ATOM 1503 N N . ASN A 1 191 ? 48.170 -23.650 -34.786 1.00 52.25 191 ASN A N 1
ATOM 1504 C CA . ASN A 1 191 ? 46.876 -23.712 -34.121 1.00 52.25 191 ASN A CA 1
ATOM 1505 C C . ASN A 1 191 ? 46.900 -23.087 -32.721 1.00 52.25 191 ASN A C 1
ATOM 1507 O O . ASN A 1 191 ? 45.983 -22.332 -32.422 1.00 52.25 191 ASN A O 1
ATOM 1511 N N . GLN A 1 192 ? 47.931 -23.294 -31.890 1.00 50.94 192 GLN A N 1
ATOM 1512 C CA . GLN A 1 192 ? 48.004 -22.602 -30.589 1.00 50.94 192 GLN A CA 1
ATOM 1513 C C . GLN A 1 192 ? 48.105 -21.079 -30.760 1.00 50.94 192 GLN A C 1
ATOM 1515 O O . GLN A 1 192 ? 47.222 -20.354 -30.307 1.00 50.94 192 GLN A O 1
ATOM 1520 N N . GLY A 1 193 ? 49.092 -20.594 -31.520 1.00 55.00 193 GLY A N 1
ATOM 1521 C CA . GLY A 1 193 ? 49.270 -19.158 -31.771 1.00 55.00 193 GLY A CA 1
ATOM 1522 C C . GLY A 1 193 ? 48.168 -18.505 -32.624 1.00 55.00 193 GLY A C 1
ATOM 1523 O O . GLY A 1 193 ? 48.163 -17.281 -32.781 1.00 55.00 193 GLY A O 1
ATOM 1524 N N . TYR A 1 194 ? 47.253 -19.291 -33.200 1.00 58.22 194 TYR A N 1
ATOM 1525 C CA . TYR A 1 194 ? 46.027 -18.844 -33.868 1.00 58.22 194 TYR A CA 1
ATOM 1526 C C . TYR A 1 194 ? 44.842 -18.819 -32.893 1.00 58.22 194 TYR A C 1
ATOM 1528 O O . TYR A 1 194 ? 44.141 -17.813 -32.839 1.00 58.22 194 TYR A O 1
ATOM 1536 N N . LEU A 1 195 ? 44.667 -19.854 -32.064 1.00 57.03 195 LEU A N 1
ATOM 1537 C CA . LEU A 1 195 ? 43.648 -19.919 -31.009 1.00 57.03 195 LEU A CA 1
ATOM 1538 C C . LEU A 1 195 ? 43.863 -18.841 -29.939 1.00 57.03 195 LEU A C 1
ATOM 1540 O O . LEU A 1 195 ? 42.902 -18.196 -29.531 1.00 57.03 195 LEU A O 1
ATOM 1544 N N . GLU A 1 196 ? 45.104 -18.571 -29.531 1.00 59.97 196 GLU A N 1
ATOM 1545 C CA . GLU A 1 196 ? 45.429 -17.445 -28.643 1.00 59.97 196 GLU A CA 1
ATOM 1546 C C . GLU A 1 196 ? 45.098 -16.099 -29.295 1.00 59.97 196 GLU A C 1
ATOM 1548 O O . GLU A 1 196 ? 44.511 -15.228 -28.657 1.00 59.97 196 GLU A O 1
ATOM 1553 N N . ARG A 1 197 ? 45.392 -15.936 -30.593 1.00 63.88 197 ARG A N 1
ATOM 1554 C CA . ARG A 1 197 ? 45.004 -14.731 -31.344 1.00 63.88 197 ARG A CA 1
ATOM 1555 C C . ARG A 1 197 ? 43.492 -14.608 -31.528 1.00 63.88 197 ARG A C 1
ATOM 1557 O O . ARG A 1 197 ? 43.005 -13.482 -31.539 1.00 63.88 197 ARG A O 1
ATOM 1564 N N . GLN A 1 198 ? 42.754 -15.713 -31.637 1.00 63.72 198 GLN A N 1
ATOM 1565 C CA . GLN A 1 198 ? 41.291 -15.706 -31.642 1.00 63.72 198 GLN A CA 1
ATOM 1566 C C . GLN A 1 198 ? 40.732 -15.316 -30.271 1.00 63.72 198 GLN A C 1
ATOM 1568 O O . GLN A 1 198 ? 39.900 -14.414 -30.227 1.00 63.72 198 GLN A O 1
ATOM 1573 N N . ARG A 1 199 ? 41.238 -15.887 -29.166 1.00 66.81 199 ARG A N 1
ATOM 1574 C CA . ARG A 1 199 ? 40.875 -15.470 -27.797 1.00 66.81 199 ARG A CA 1
ATOM 1575 C C . ARG A 1 199 ? 41.149 -13.981 -27.593 1.00 66.81 199 ARG A C 1
ATOM 1577 O O . ARG A 1 199 ? 40.215 -13.224 -27.394 1.00 66.81 199 ARG A O 1
ATOM 1584 N N . TYR A 1 200 ? 42.366 -13.511 -27.863 1.00 71.56 200 TYR A N 1
ATOM 1585 C CA . TYR A 1 200 ? 42.744 -12.096 -27.728 1.00 71.56 200 TYR A CA 1
ATOM 1586 C C . TYR A 1 200 ? 42.001 -11.134 -28.694 1.00 71.56 200 TYR A C 1
ATOM 1588 O O . TYR A 1 200 ? 42.057 -9.906 -28.556 1.00 71.56 200 TYR A O 1
ATOM 1596 N N . GLN A 1 201 ? 41.309 -11.656 -29.714 1.00 70.94 201 GLN A N 1
ATOM 1597 C CA . GLN A 1 201 ? 40.360 -10.896 -30.537 1.00 70.94 201 GLN A CA 1
ATOM 1598 C C . GLN A 1 201 ? 38.933 -10.944 -29.972 1.00 70.94 201 GLN A C 1
ATOM 1600 O O . GLN A 1 201 ? 38.249 -9.924 -30.009 1.00 70.94 201 GLN A O 1
ATOM 1605 N N . GLN A 1 202 ? 38.493 -12.082 -29.433 1.00 72.56 202 GLN A N 1
ATOM 1606 C CA . GLN A 1 202 ? 37.224 -12.231 -28.715 1.00 72.56 202 GLN A CA 1
ATOM 1607 C C . GLN A 1 202 ? 37.217 -11.382 -27.438 1.00 72.56 202 GLN A C 1
ATOM 1609 O O . GLN A 1 202 ? 36.307 -10.579 -27.270 1.00 72.56 202 GLN A O 1
ATOM 1614 N N . ASP A 1 203 ? 38.272 -11.448 -26.625 1.00 76.44 203 ASP A N 1
ATOM 1615 C CA . ASP A 1 203 ? 38.465 -10.652 -25.410 1.00 76.44 203 ASP A CA 1
ATOM 1616 C C . ASP A 1 203 ? 38.414 -9.151 -25.714 1.00 76.44 203 ASP A C 1
ATOM 1618 O O . ASP A 1 203 ? 37.705 -8.402 -25.048 1.00 76.44 203 ASP A O 1
ATOM 1622 N N . ARG A 1 204 ? 39.102 -8.688 -26.771 1.00 78.62 204 ARG A N 1
ATOM 1623 C CA . ARG A 1 204 ? 39.055 -7.268 -27.164 1.00 78.62 204 ARG A CA 1
ATOM 1624 C C . ARG A 1 204 ? 37.691 -6.835 -27.697 1.00 78.62 204 ARG A C 1
ATOM 1626 O O . ARG A 1 204 ? 37.286 -5.717 -27.401 1.00 78.62 204 ARG A O 1
ATOM 1633 N N . ARG A 1 205 ? 36.967 -7.695 -28.423 1.00 76.00 205 ARG A N 1
ATOM 1634 C CA . ARG A 1 205 ? 35.571 -7.420 -28.814 1.00 76.00 205 ARG A CA 1
ATOM 1635 C C . ARG A 1 205 ? 34.661 -7.360 -27.588 1.00 76.00 205 ARG A C 1
ATOM 1637 O O . ARG A 1 205 ? 33.882 -6.426 -27.472 1.00 76.00 205 ARG A O 1
ATOM 1644 N N . TYR A 1 206 ? 34.807 -8.294 -26.651 1.00 78.94 206 TYR A N 1
ATOM 1645 C CA . TYR A 1 206 ? 34.055 -8.311 -25.398 1.00 78.94 206 TYR A CA 1
ATOM 1646 C C . TYR A 1 206 ? 34.286 -7.032 -24.581 1.00 78.94 206 TYR A C 1
ATOM 1648 O O . TYR A 1 206 ? 33.318 -6.375 -24.214 1.00 78.94 206 TYR A O 1
ATOM 1656 N N . GLN A 1 207 ? 35.540 -6.613 -24.383 1.00 80.25 207 GLN A N 1
ATOM 1657 C CA . GLN A 1 207 ? 35.853 -5.345 -23.709 1.00 80.25 207 GLN A CA 1
ATOM 1658 C C . GLN A 1 207 ? 35.277 -4.129 -24.460 1.00 80.25 207 GLN A C 1
ATOM 1660 O O . GLN A 1 207 ? 34.784 -3.203 -23.825 1.00 80.25 207 GLN A O 1
ATOM 1665 N N . GLN A 1 208 ? 35.274 -4.133 -25.800 1.00 81.69 208 GLN A N 1
ATOM 1666 C CA . GLN A 1 208 ? 34.665 -3.062 -26.599 1.00 81.69 208 GLN A CA 1
ATOM 1667 C C . GLN A 1 208 ? 33.136 -2.997 -26.452 1.00 81.69 208 GLN A C 1
ATOM 1669 O O . GLN A 1 208 ? 32.600 -1.903 -26.300 1.00 81.69 208 GLN A O 1
ATOM 1674 N N . GLU A 1 209 ? 32.422 -4.126 -26.475 1.00 80.25 209 GLU A N 1
ATOM 1675 C CA . GLU A 1 209 ? 30.967 -4.132 -26.256 1.00 80.25 209 GLU A CA 1
ATOM 1676 C C . GLU A 1 209 ? 30.600 -3.823 -24.794 1.00 80.25 209 GLU A C 1
ATOM 1678 O O . GLU A 1 209 ? 29.631 -3.107 -24.541 1.00 80.25 209 GLU A O 1
ATOM 1683 N N . LEU A 1 210 ? 31.395 -4.289 -23.825 1.00 84.06 210 LEU A N 1
ATOM 1684 C CA . LEU A 1 210 ? 31.182 -4.005 -22.405 1.00 84.06 210 LEU A CA 1
ATOM 1685 C C . LEU A 1 210 ? 31.447 -2.528 -22.060 1.00 84.06 210 LEU A C 1
ATOM 1687 O O . LEU A 1 210 ? 30.749 -1.967 -21.216 1.00 84.06 210 LEU A O 1
ATOM 1691 N N . GLU A 1 211 ? 32.382 -1.864 -22.743 1.00 85.81 211 GLU A N 1
ATOM 1692 C CA . GLU A 1 211 ? 32.589 -0.420 -22.583 1.00 85.81 211 GLU A CA 1
ATOM 1693 C C . GLU A 1 211 ? 31.454 0.401 -23.217 1.00 85.81 211 GLU A C 1
ATOM 1695 O O . GLU A 1 211 ? 30.959 1.337 -22.592 1.00 85.81 211 GLU A O 1
ATOM 1700 N N . LYS A 1 212 ? 30.934 0.005 -24.393 1.00 85.75 212 LYS A N 1
ATOM 1701 C CA . LYS A 1 212 ? 29.698 0.604 -24.943 1.00 85.75 212 LYS A CA 1
ATOM 1702 C C . LYS A 1 212 ? 28.516 0.446 -23.985 1.00 85.75 212 LYS A C 1
ATOM 1704 O O . LYS A 1 212 ? 27.749 1.389 -23.807 1.00 85.75 212 LYS A O 1
ATOM 1709 N N . LEU A 1 213 ? 28.376 -0.727 -23.360 1.00 88.00 213 LEU A N 1
ATOM 1710 C CA . LEU A 1 213 ? 27.347 -0.980 -22.353 1.00 88.00 213 LEU A CA 1
ATOM 1711 C C . LEU A 1 213 ? 27.514 -0.053 -21.141 1.00 88.00 213 LEU A C 1
ATOM 1713 O O . LEU A 1 213 ? 26.534 0.544 -20.710 1.00 88.00 213 LEU A O 1
ATOM 1717 N N . ARG A 1 214 ? 28.733 0.121 -20.613 1.00 89.38 214 ARG A N 1
ATOM 1718 C CA . ARG A 1 214 ? 28.997 1.076 -19.520 1.00 89.38 214 ARG A CA 1
ATOM 1719 C C . ARG A 1 214 ? 28.591 2.500 -19.893 1.00 89.38 214 ARG A C 1
ATOM 1721 O O . ARG A 1 214 ? 27.916 3.145 -19.098 1.00 89.38 214 ARG A O 1
ATOM 1728 N N . ILE A 1 215 ? 28.949 2.962 -21.092 1.00 90.00 215 ILE A N 1
ATOM 1729 C CA . ILE A 1 215 ? 28.577 4.294 -21.593 1.00 90.00 215 ILE A CA 1
ATOM 1730 C C . ILE A 1 215 ? 27.047 4.433 -21.645 1.00 90.00 215 ILE A C 1
ATOM 1732 O O . ILE A 1 215 ? 26.506 5.336 -21.010 1.00 90.00 215 ILE A O 1
ATOM 1736 N N . LEU A 1 216 ? 26.342 3.486 -22.276 1.00 89.62 216 LEU A N 1
ATOM 1737 C CA . LEU A 1 216 ? 24.873 3.459 -22.340 1.00 89.62 216 LEU A CA 1
ATOM 1738 C C . LEU A 1 216 ? 24.223 3.479 -20.942 1.00 89.62 216 LEU A C 1
ATOM 1740 O O . LEU A 1 216 ? 23.264 4.214 -20.706 1.00 89.62 216 LEU A O 1
ATOM 1744 N N . LEU A 1 217 ? 24.752 2.693 -20.001 1.00 91.69 217 LEU A N 1
ATOM 1745 C CA . LEU A 1 217 ? 24.249 2.611 -18.627 1.00 91.69 217 LEU A CA 1
ATOM 1746 C C . LEU A 1 217 ? 24.498 3.901 -17.824 1.00 91.69 217 LEU A C 1
ATOM 1748 O O . LEU A 1 217 ? 23.670 4.245 -16.979 1.00 91.69 217 LEU A O 1
ATOM 1752 N N . VAL A 1 218 ? 25.591 4.626 -18.086 1.00 93.38 218 VAL A N 1
ATOM 1753 C CA . VAL A 1 218 ? 25.898 5.926 -17.459 1.00 93.38 218 VAL A CA 1
ATOM 1754 C C . VAL A 1 218 ? 25.056 7.051 -18.064 1.00 93.38 218 VAL A C 1
ATOM 1756 O O . VAL A 1 218 ? 24.475 7.837 -17.316 1.00 93.38 218 VAL A O 1
ATOM 1759 N N . GLU A 1 219 ? 24.916 7.106 -19.391 1.00 92.44 219 GLU A N 1
ATOM 1760 C CA . GLU A 1 219 ? 24.016 8.048 -20.073 1.00 92.44 219 GLU A CA 1
ATOM 1761 C C . GLU A 1 219 ? 22.562 7.851 -19.614 1.00 92.44 219 GLU A C 1
ATOM 1763 O O . GLU A 1 219 ? 21.851 8.818 -19.321 1.00 92.44 219 GLU A O 1
ATOM 1768 N N . SER A 1 220 ? 22.137 6.592 -19.464 1.00 92.50 220 SER A N 1
ATOM 1769 C CA . SER A 1 220 ? 20.830 6.234 -18.915 1.00 92.50 220 SER A CA 1
ATOM 1770 C C . SER A 1 220 ? 20.680 6.588 -17.427 1.00 92.50 220 SER A C 1
ATOM 1772 O O . SER A 1 220 ? 19.599 7.037 -17.048 1.00 92.50 220 SER A O 1
ATOM 1774 N N . ASP A 1 221 ? 21.718 6.457 -16.587 1.00 94.25 221 ASP A N 1
ATOM 1775 C CA . ASP A 1 221 ? 21.664 6.891 -15.177 1.00 94.25 221 ASP A CA 1
ATOM 1776 C C . ASP A 1 221 ? 21.488 8.408 -15.055 1.00 94.25 221 ASP A C 1
ATOM 1778 O O . ASP A 1 221 ? 20.638 8.885 -14.296 1.00 94.25 221 ASP A O 1
ATOM 1782 N N . GLN A 1 222 ? 22.264 9.170 -15.831 1.00 94.19 222 GLN A N 1
ATOM 1783 C CA . GLN A 1 222 ? 22.212 10.630 -15.838 1.00 94.19 222 GLN A CA 1
ATOM 1784 C C . GLN A 1 222 ? 20.861 11.125 -16.358 1.00 94.19 222 GLN A C 1
ATOM 1786 O O . GLN A 1 222 ? 20.160 11.860 -15.657 1.00 94.19 222 GLN A O 1
ATOM 1791 N N . LYS A 1 223 ? 20.447 10.677 -17.551 1.00 94.75 223 LYS A N 1
ATOM 1792 C CA . LYS A 1 223 ? 19.164 11.082 -18.136 1.00 94.75 223 LYS A CA 1
ATOM 1793 C C . LYS A 1 223 ? 17.981 10.581 -17.307 1.00 94.75 223 LYS A C 1
ATOM 1795 O O . LYS A 1 223 ? 17.060 11.349 -17.062 1.00 94.75 223 LYS A O 1
ATOM 1800 N N . GLY A 1 224 ? 18.024 9.351 -16.798 1.00 93.94 224 GLY A N 1
ATOM 1801 C CA . GLY A 1 224 ? 16.971 8.802 -15.941 1.00 93.94 224 GLY A CA 1
ATOM 1802 C C . GLY A 1 224 ? 16.847 9.511 -14.595 1.00 93.94 224 GLY A C 1
ATOM 1803 O O . GLY A 1 224 ? 15.733 9.694 -14.108 1.00 93.94 224 GLY A O 1
ATOM 1804 N N . SER A 1 225 ? 17.957 9.992 -14.027 1.00 95.38 225 SER A N 1
ATOM 1805 C CA . SER A 1 225 ? 17.922 10.864 -12.847 1.00 95.38 225 SER A CA 1
ATOM 1806 C C . SER A 1 225 ? 17.268 12.213 -13.174 1.00 95.38 225 SER A C 1
ATOM 1808 O O . SER A 1 225 ? 16.404 12.655 -12.420 1.00 95.38 225 SER A O 1
ATOM 1810 N N . LEU A 1 226 ? 17.610 12.843 -14.307 1.00 96.31 226 LEU A N 1
ATOM 1811 C CA . LEU A 1 226 ? 17.031 14.126 -14.744 1.00 96.31 226 LEU A CA 1
ATOM 1812 C C . LEU A 1 226 ? 15.528 14.031 -15.053 1.00 96.31 226 LEU A C 1
ATOM 1814 O O . LEU A 1 226 ? 14.743 14.813 -14.522 1.00 96.31 226 LEU A O 1
ATOM 1818 N N . GLU A 1 227 ? 15.119 13.060 -15.874 1.00 96.00 227 GLU A N 1
ATOM 1819 C CA . GLU A 1 227 ? 13.715 12.850 -16.252 1.00 96.00 227 GLU A CA 1
ATOM 1820 C C . GLU A 1 227 ? 12.864 12.449 -15.031 1.00 96.00 227 GLU A C 1
ATOM 1822 O O . GLU A 1 227 ? 11.739 12.927 -14.882 1.00 96.00 227 GLU A O 1
ATOM 1827 N N . CYS A 1 228 ? 13.416 11.658 -14.096 1.00 95.75 228 CYS A N 1
ATOM 1828 C CA . CYS A 1 228 ? 12.757 11.407 -12.813 1.00 95.75 228 CYS A CA 1
ATOM 1829 C C . CYS A 1 228 ? 12.630 12.689 -11.973 1.00 95.75 228 CYS A C 1
ATOM 1831 O O . CYS A 1 228 ? 11.549 12.960 -11.459 1.00 95.75 228 CYS A O 1
ATOM 1833 N N . THR A 1 229 ? 13.696 13.494 -11.849 1.00 97.25 229 THR A N 1
ATOM 1834 C CA . THR A 1 229 ? 13.675 14.745 -11.062 1.00 97.25 229 THR A CA 1
ATOM 1835 C C . THR A 1 229 ? 12.577 15.686 -11.569 1.00 97.25 229 THR A C 1
ATOM 1837 O O . THR A 1 229 ? 11.826 16.245 -10.772 1.00 97.25 229 THR A O 1
ATOM 1840 N N . ALA A 1 230 ? 12.442 15.819 -12.894 1.00 97.00 230 ALA A N 1
ATOM 1841 C CA . ALA A 1 230 ? 11.407 16.636 -13.523 1.00 97.00 230 ALA A CA 1
ATOM 1842 C C . ALA A 1 230 ? 9.987 16.119 -13.228 1.00 97.00 230 ALA A C 1
ATOM 1844 O O . ALA A 1 230 ? 9.108 16.910 -12.889 1.00 97.00 230 ALA A O 1
ATOM 1845 N N . ASN A 1 231 ? 9.766 14.801 -13.306 1.00 96.31 231 ASN A N 1
ATOM 1846 C CA . ASN A 1 231 ? 8.476 14.201 -12.967 1.00 96.31 231 ASN A CA 1
ATOM 1847 C C . ASN A 1 231 ? 8.143 14.353 -11.476 1.00 96.31 231 ASN A C 1
ATOM 1849 O O . ASN A 1 231 ? 7.087 14.877 -11.138 1.00 96.31 231 ASN A O 1
ATOM 1853 N N . VAL A 1 232 ? 9.057 13.970 -10.580 1.00 96.19 232 VAL A N 1
ATOM 1854 C CA . VAL A 1 232 ? 8.858 14.052 -9.124 1.00 96.19 232 VAL A CA 1
ATOM 1855 C C . VAL A 1 232 ? 8.593 15.491 -8.671 1.00 96.19 232 VAL A C 1
ATOM 1857 O O . VAL A 1 232 ? 7.706 15.707 -7.849 1.00 96.19 232 VAL A O 1
ATOM 1860 N N . ALA A 1 233 ? 9.275 16.485 -9.248 1.00 97.12 233 ALA A N 1
ATOM 1861 C CA . ALA A 1 233 ? 8.992 17.891 -8.966 1.00 97.12 233 ALA A CA 1
ATOM 1862 C C . ALA A 1 233 ? 7.572 18.314 -9.394 1.00 97.12 233 ALA A C 1
ATOM 1864 O O . ALA A 1 233 ? 6.904 19.030 -8.651 1.00 97.12 233 ALA A O 1
ATOM 1865 N N . ALA A 1 234 ? 7.085 17.847 -10.549 1.00 96.06 234 ALA A N 1
ATOM 1866 C CA . ALA A 1 234 ? 5.727 18.137 -11.008 1.00 96.06 234 ALA A CA 1
ATOM 1867 C C . ALA A 1 234 ? 4.655 17.421 -10.159 1.00 96.06 234 ALA A C 1
ATOM 1869 O O . ALA A 1 234 ? 3.686 18.059 -9.750 1.00 96.06 234 ALA A O 1
ATOM 1870 N N . GLN A 1 235 ? 4.857 16.140 -9.815 1.00 93.44 235 GLN A N 1
ATOM 1871 C CA . GLN A 1 235 ? 3.975 15.410 -8.889 1.00 93.44 235 GLN A CA 1
ATOM 1872 C C . GLN A 1 235 ? 3.915 16.098 -7.519 1.00 93.44 235 GLN A C 1
ATOM 1874 O O . GLN A 1 235 ? 2.831 16.358 -7.005 1.00 93.44 235 GLN A O 1
ATOM 1879 N N . TRP A 1 236 ? 5.069 16.474 -6.957 1.00 95.69 236 TRP A N 1
ATOM 1880 C CA . TRP A 1 236 ? 5.141 17.209 -5.693 1.00 95.69 236 TRP A CA 1
ATOM 1881 C C . TRP A 1 236 ? 4.378 18.536 -5.756 1.00 95.69 236 TRP A C 1
ATOM 1883 O O . TRP A 1 236 ? 3.629 18.862 -4.836 1.00 95.69 236 TRP A O 1
ATOM 1893 N N . ASN A 1 237 ? 4.528 19.305 -6.839 1.00 95.56 237 ASN A N 1
ATOM 1894 C CA . ASN A 1 237 ? 3.800 20.561 -7.022 1.00 95.56 237 ASN A CA 1
ATOM 1895 C C . ASN A 1 237 ? 2.278 20.349 -7.094 1.00 95.56 237 ASN A C 1
ATOM 1897 O O . ASN A 1 237 ? 1.537 21.181 -6.576 1.00 95.56 237 ASN A O 1
ATOM 1901 N N . PHE A 1 238 ? 1.805 19.243 -7.677 1.00 92.44 238 PHE A N 1
ATOM 1902 C CA . PHE A 1 238 ? 0.388 18.870 -7.643 1.00 92.44 238 PHE A CA 1
ATOM 1903 C C . PHE A 1 238 ? -0.068 18.456 -6.240 1.00 92.44 238 PHE A C 1
ATOM 1905 O O . PHE A 1 238 ? -1.014 19.035 -5.711 1.00 92.44 238 PHE A O 1
ATOM 1912 N N . GLU A 1 239 ? 0.617 17.512 -5.594 1.00 90.19 239 GLU A N 1
ATOM 1913 C CA . GLU A 1 239 ? 0.202 17.008 -4.279 1.00 90.19 239 GLU A CA 1
ATOM 1914 C C . GLU A 1 239 ? 0.292 18.059 -3.163 1.00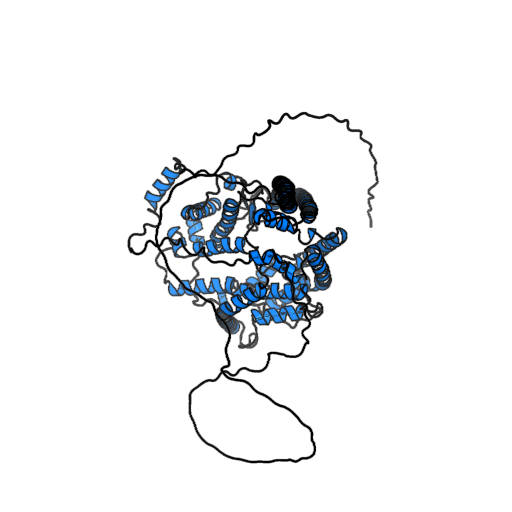 90.19 239 GLU A C 1
ATOM 1916 O O . GLU A 1 239 ? -0.451 17.977 -2.182 1.00 90.19 239 GLU A O 1
ATOM 1921 N N . THR A 1 240 ? 1.170 19.057 -3.311 1.00 92.94 240 THR A N 1
ATOM 1922 C CA . THR A 1 240 ? 1.336 20.166 -2.354 1.00 92.94 240 THR A CA 1
ATOM 1923 C C . THR A 1 240 ? 0.614 21.460 -2.741 1.00 92.94 240 THR A C 1
ATOM 1925 O O . THR A 1 240 ? 0.602 22.407 -1.952 1.00 92.94 240 THR A O 1
ATOM 1928 N N . ASN A 1 241 ? -0.017 21.508 -3.916 1.00 92.75 241 ASN A N 1
ATOM 1929 C CA . ASN A 1 241 ? -0.902 22.585 -4.354 1.00 92.75 241 ASN A CA 1
ATOM 1930 C C . ASN A 1 241 ? -1.914 22.032 -5.374 1.00 92.75 241 ASN A C 1
ATOM 1932 O O . ASN A 1 241 ? -1.731 22.159 -6.585 1.00 92.75 241 ASN A O 1
ATOM 1936 N N . VAL A 1 242 ? -2.975 21.396 -4.875 1.00 87.38 242 VAL A N 1
ATOM 1937 C CA . VAL A 1 242 ? -3.932 20.624 -5.686 1.00 87.38 242 VAL A CA 1
ATOM 1938 C C . VAL A 1 242 ? -4.846 21.550 -6.498 1.00 87.38 242 VAL A C 1
ATOM 1940 O O . VAL A 1 242 ? -5.798 22.115 -5.955 1.00 87.38 242 VAL A O 1
ATOM 1943 N N . ASN A 1 243 ? -4.579 21.682 -7.800 1.00 90.12 243 ASN A N 1
ATOM 1944 C CA . ASN A 1 243 ? -5.406 22.414 -8.765 1.00 90.12 243 ASN A CA 1
ATOM 1945 C C . ASN A 1 243 ? -5.215 21.882 -10.203 1.00 90.12 243 ASN A C 1
ATOM 1947 O O . ASN A 1 243 ? -4.264 21.157 -10.486 1.00 90.12 243 ASN A O 1
ATOM 1951 N N . ASP A 1 244 ? -6.106 22.265 -11.118 1.00 88.94 244 ASP A N 1
ATOM 1952 C CA . ASP A 1 244 ? -6.155 21.764 -12.502 1.00 88.94 244 ASP A CA 1
ATOM 1953 C C . ASP A 1 244 ? -4.863 22.035 -13.301 1.00 88.94 244 ASP A C 1
ATOM 1955 O O . ASP A 1 244 ? -4.471 21.237 -14.157 1.00 88.94 244 ASP A O 1
ATOM 1959 N N . PHE A 1 245 ? -4.175 23.149 -13.021 1.00 93.56 245 PHE A N 1
ATOM 1960 C CA . PHE A 1 245 ? -2.926 23.513 -13.693 1.00 93.56 245 PHE A CA 1
ATOM 1961 C C . PHE A 1 245 ? -1.776 22.606 -13.241 1.00 93.56 245 PHE A C 1
ATOM 1963 O O . PHE A 1 245 ? -1.143 21.966 -14.080 1.00 93.56 245 PHE A O 1
ATOM 1970 N N . THR A 1 246 ? -1.557 22.470 -11.928 1.00 91.19 246 THR A N 1
ATOM 1971 C CA . THR A 1 246 ? -0.513 21.579 -11.391 1.00 91.19 246 THR A CA 1
ATOM 1972 C C . THR A 1 246 ? -0.802 20.113 -11.717 1.00 91.19 246 THR A C 1
ATOM 1974 O O . THR A 1 246 ? 0.125 19.367 -12.026 1.00 91.19 246 THR A O 1
ATOM 1977 N N . GLN A 1 247 ? -2.076 19.703 -11.759 1.00 87.31 247 GLN A N 1
ATOM 1978 C CA . GLN A 1 247 ? -2.478 18.375 -12.233 1.00 87.31 247 GLN A CA 1
ATOM 1979 C C . GLN A 1 247 ? -2.082 18.150 -13.700 1.00 87.31 247 GLN A C 1
ATOM 1981 O O . GLN A 1 247 ? -1.556 17.094 -14.048 1.00 87.31 247 GLN A O 1
ATOM 1986 N N . THR A 1 248 ? -2.299 19.148 -14.560 1.00 91.75 248 THR A N 1
ATOM 1987 C CA . THR A 1 248 ? -1.928 19.080 -15.981 1.00 91.75 248 THR A CA 1
ATOM 1988 C C . THR A 1 248 ? -0.407 19.016 -16.161 1.00 91.75 248 THR A C 1
ATOM 1990 O O . THR A 1 248 ? 0.080 18.212 -16.957 1.00 91.75 248 THR A O 1
ATOM 1993 N N . GLU A 1 249 ? 0.366 19.795 -15.396 1.00 94.06 249 GLU A N 1
ATOM 1994 C CA . GLU A 1 249 ? 1.835 19.705 -15.390 1.00 94.06 249 GLU A CA 1
ATOM 1995 C C . GLU A 1 249 ? 2.329 18.322 -14.937 1.00 94.06 249 GLU A C 1
ATOM 1997 O O . GLU A 1 249 ? 3.166 17.718 -15.613 1.00 94.06 249 GLU A O 1
ATOM 2002 N N . ALA A 1 250 ? 1.774 17.787 -13.845 1.00 88.81 250 ALA A N 1
ATOM 2003 C CA . ALA A 1 250 ? 2.108 16.466 -13.317 1.00 88.81 250 ALA A CA 1
ATOM 2004 C C . ALA A 1 250 ? 1.807 15.339 -14.322 1.00 88.81 250 ALA A C 1
ATOM 2006 O O . ALA A 1 250 ? 2.646 14.463 -14.542 1.00 88.81 250 ALA A O 1
ATOM 2007 N N . LEU A 1 251 ? 0.652 15.377 -14.994 1.00 88.44 251 LEU A N 1
ATOM 2008 C CA . LEU A 1 251 ? 0.296 14.402 -16.031 1.00 88.44 251 LEU A CA 1
ATOM 2009 C C . LEU A 1 251 ? 1.243 14.470 -17.240 1.00 88.44 251 LEU A C 1
ATOM 2011 O O . LEU A 1 251 ? 1.718 13.432 -17.704 1.00 88.44 251 LEU A O 1
ATOM 2015 N N . ASN A 1 252 ? 1.576 15.674 -17.713 1.00 92.00 252 ASN A N 1
ATOM 2016 C CA . ASN A 1 252 ? 2.511 15.865 -18.827 1.00 92.00 252 ASN A CA 1
ATOM 2017 C C . ASN A 1 252 ? 3.930 15.372 -18.481 1.00 92.00 252 ASN A C 1
ATOM 2019 O O . ASN A 1 252 ? 4.590 14.727 -19.301 1.00 92.00 252 ASN A O 1
ATOM 2023 N N . ALA A 1 253 ? 4.401 15.633 -17.258 1.00 94.38 253 ALA A N 1
ATOM 2024 C CA . ALA A 1 253 ? 5.707 15.173 -16.793 1.00 94.38 253 ALA A CA 1
ATOM 2025 C C . ALA A 1 253 ? 5.754 13.642 -16.610 1.00 94.38 253 ALA A C 1
ATOM 2027 O O . ALA A 1 253 ? 6.738 13.008 -17.000 1.00 94.38 253 ALA A O 1
ATOM 2028 N N . GLN A 1 254 ? 4.669 13.032 -16.117 1.00 90.62 254 GLN A N 1
ATOM 2029 C CA . GLN A 1 254 ? 4.538 11.577 -16.001 1.00 90.62 254 GLN A CA 1
ATOM 2030 C C . GLN A 1 254 ? 4.554 10.894 -17.374 1.00 90.62 254 GLN A C 1
ATOM 2032 O O . GLN A 1 254 ? 5.263 9.903 -17.547 1.00 90.62 254 GLN A O 1
ATOM 2037 N N . GLN A 1 255 ? 3.831 11.429 -18.366 1.00 88.88 255 GLN A N 1
ATOM 2038 C CA . GLN A 1 255 ? 3.849 10.909 -19.742 1.00 88.88 255 GLN A CA 1
ATOM 2039 C C . GLN A 1 255 ? 5.262 10.947 -20.339 1.00 88.88 255 GLN A C 1
ATOM 2041 O O . GLN A 1 255 ? 5.739 9.944 -20.870 1.00 88.88 255 GLN A O 1
ATOM 2046 N N . ARG A 1 256 ? 5.965 12.078 -20.190 1.00 92.50 256 ARG A N 1
ATOM 2047 C CA . ARG A 1 256 ? 7.358 12.236 -20.634 1.00 92.50 256 ARG A CA 1
ATOM 2048 C C . ARG A 1 256 ? 8.301 11.226 -19.964 1.00 92.50 256 ARG A C 1
ATOM 2050 O O . ARG A 1 256 ? 9.158 10.657 -20.639 1.00 92.50 256 ARG A O 1
ATOM 2057 N N . TYR A 1 257 ? 8.137 10.983 -18.663 1.00 92.12 257 TYR A N 1
ATOM 2058 C CA . TYR A 1 257 ? 8.957 10.020 -17.925 1.00 92.12 257 TYR A CA 1
ATOM 2059 C C . TYR A 1 257 ? 8.693 8.567 -18.353 1.00 92.12 257 TYR A C 1
ATOM 2061 O O . TYR A 1 257 ? 9.644 7.817 -18.570 1.00 92.12 257 TYR A O 1
ATOM 2069 N N . VAL A 1 258 ? 7.427 8.185 -18.554 1.00 89.00 258 VAL A N 1
ATOM 2070 C CA . VAL A 1 258 ? 7.045 6.850 -19.054 1.00 89.00 258 VAL A CA 1
ATOM 2071 C C . VAL A 1 258 ? 7.586 6.602 -20.465 1.00 89.00 258 VAL A C 1
ATOM 2073 O O . VAL A 1 258 ? 8.139 5.535 -20.728 1.00 89.00 258 VAL A O 1
ATOM 2076 N N . GLU A 1 259 ? 7.504 7.589 -21.359 1.00 88.88 259 GLU A N 1
ATOM 2077 C CA . GLU A 1 259 ? 8.055 7.474 -22.716 1.00 88.88 259 GLU A CA 1
ATOM 2078 C C . GLU A 1 259 ? 9.588 7.342 -22.702 1.00 88.88 259 GLU A C 1
ATOM 2080 O O . GLU A 1 259 ? 10.151 6.524 -23.433 1.00 88.88 259 GLU A O 1
ATOM 2085 N N . PHE A 1 260 ? 10.282 8.067 -21.815 1.00 91.56 260 PHE A N 1
ATOM 2086 C CA . PHE A 1 260 ? 11.713 7.853 -21.585 1.00 91.56 260 PHE A CA 1
ATOM 2087 C C . PHE A 1 260 ? 12.010 6.417 -21.112 1.00 91.56 260 PHE A C 1
ATOM 2089 O O . PHE A 1 260 ? 12.890 5.769 -21.682 1.00 91.56 260 PHE A O 1
ATOM 2096 N N . GLN A 1 261 ? 11.266 5.899 -20.126 1.00 89.88 261 GLN A N 1
ATOM 2097 C CA . GLN A 1 261 ? 11.435 4.525 -19.638 1.00 89.88 261 GLN A CA 1
ATOM 2098 C C . GLN A 1 261 ? 11.226 3.491 -20.756 1.00 89.88 261 GLN A C 1
ATOM 2100 O O . GLN A 1 261 ? 12.048 2.585 -20.900 1.00 89.88 261 GLN A O 1
ATOM 2105 N N . ARG A 1 262 ? 10.183 3.650 -21.585 1.00 87.19 262 ARG A N 1
ATOM 2106 C CA . ARG A 1 262 ? 9.905 2.775 -22.738 1.00 87.19 262 ARG A CA 1
ATOM 2107 C C . ARG A 1 262 ? 11.058 2.775 -23.743 1.00 87.19 262 ARG A C 1
ATOM 2109 O O . ARG A 1 262 ? 11.554 1.708 -24.100 1.00 87.19 262 ARG A O 1
ATOM 2116 N N . ILE A 1 263 ? 11.529 3.954 -24.157 1.00 89.06 263 ILE A N 1
ATOM 2117 C CA . ILE A 1 263 ? 12.634 4.087 -25.122 1.00 89.06 263 ILE A CA 1
ATOM 2118 C C . ILE A 1 263 ? 13.931 3.479 -24.569 1.00 89.06 263 ILE A C 1
ATOM 2120 O O . ILE A 1 263 ? 14.615 2.747 -25.287 1.00 89.06 263 ILE A O 1
ATOM 2124 N N . THR A 1 264 ? 14.269 3.736 -23.301 1.00 90.56 264 THR A N 1
ATOM 2125 C CA . THR A 1 264 ? 15.442 3.128 -22.653 1.00 90.56 264 THR A CA 1
ATOM 2126 C C . THR A 1 264 ? 15.319 1.606 -22.596 1.00 90.56 264 THR A C 1
ATOM 2128 O O . THR A 1 264 ? 16.274 0.912 -22.937 1.00 90.56 264 THR A O 1
ATOM 2131 N N . ALA A 1 265 ? 14.147 1.064 -22.264 1.00 88.94 265 ALA A N 1
ATOM 2132 C CA . ALA A 1 265 ? 13.948 -0.380 -22.238 1.00 88.94 265 ALA A CA 1
ATOM 2133 C C . ALA A 1 265 ? 14.028 -1.031 -23.623 1.00 88.94 265 ALA A C 1
ATOM 2135 O O . ALA A 1 265 ? 14.631 -2.094 -23.766 1.00 88.94 265 ALA A O 1
ATOM 2136 N N . GLU A 1 266 ? 13.486 -0.398 -24.664 1.00 87.88 266 GLU A N 1
ATOM 2137 C CA . GLU A 1 266 ? 13.628 -0.870 -26.047 1.00 87.88 266 GLU A CA 1
ATOM 2138 C C . GLU A 1 266 ? 15.079 -0.863 -26.539 1.00 87.88 266 GLU A C 1
ATOM 2140 O O . GLU A 1 266 ? 15.426 -1.665 -27.408 1.00 87.88 266 GLU A O 1
ATOM 2145 N N . GLN A 1 267 ? 15.927 0.021 -26.009 1.00 88.75 267 GLN A N 1
ATOM 2146 C CA . GLN A 1 267 ? 17.369 0.016 -26.259 1.00 88.75 267 GLN A CA 1
ATOM 2147 C C . GLN A 1 267 ? 18.049 -1.113 -25.471 1.00 88.75 267 GLN A C 1
ATOM 2149 O O . GLN A 1 267 ? 18.760 -1.925 -26.064 1.00 88.75 267 GLN A O 1
ATOM 2154 N N . SER A 1 268 ? 17.761 -1.241 -24.173 1.00 89.25 268 SER A N 1
ATOM 2155 C CA . SER A 1 268 ? 18.322 -2.285 -23.305 1.00 89.25 268 SER A CA 1
ATOM 2156 C C . SER A 1 268 ? 17.949 -3.707 -23.745 1.00 89.25 268 SER A C 1
ATOM 2158 O O . SER A 1 268 ? 18.802 -4.593 -23.729 1.00 89.25 268 SER A O 1
ATOM 2160 N N . LYS A 1 269 ? 16.727 -3.927 -24.257 1.00 86.88 269 LYS A N 1
ATOM 2161 C CA . LYS A 1 269 ? 16.285 -5.209 -24.846 1.00 86.88 269 LYS A CA 1
ATOM 2162 C C . LYS A 1 269 ? 17.056 -5.615 -26.119 1.00 86.88 269 LYS A C 1
ATOM 2164 O O . LYS A 1 269 ? 16.975 -6.775 -26.508 1.00 86.88 269 LYS A O 1
ATOM 2169 N N . ARG A 1 270 ? 17.801 -4.707 -26.772 1.00 87.12 270 ARG A N 1
ATOM 2170 C CA . ARG A 1 270 ? 18.631 -5.009 -27.964 1.00 87.12 270 ARG A CA 1
ATOM 2171 C C . ARG A 1 270 ? 20.061 -5.433 -27.620 1.00 87.12 270 ARG A C 1
ATOM 2173 O O . ARG A 1 270 ? 20.773 -5.915 -28.499 1.00 87.12 270 ARG A O 1
ATOM 2180 N N . VAL A 1 271 ? 20.501 -5.243 -26.376 1.00 87.25 271 VAL A N 1
ATOM 2181 C CA . VAL A 1 271 ? 21.830 -5.668 -25.924 1.00 87.25 271 VAL A CA 1
ATOM 2182 C C . VAL A 1 271 ? 21.800 -7.168 -25.627 1.00 87.25 271 VAL A C 1
ATOM 2184 O O . VAL A 1 271 ? 20.945 -7.639 -24.879 1.00 87.25 271 VAL A O 1
ATOM 2187 N N . ASN A 1 272 ? 22.746 -7.929 -26.185 1.00 84.38 272 ASN A N 1
ATOM 2188 C CA . ASN A 1 272 ? 22.852 -9.356 -25.885 1.00 84.38 272 ASN A CA 1
ATOM 2189 C C . ASN A 1 272 ? 23.334 -9.565 -24.437 1.00 84.38 272 ASN A C 1
ATOM 2191 O O . ASN A 1 272 ? 24.499 -9.312 -24.119 1.00 84.38 272 ASN A O 1
ATOM 2195 N N . LYS A 1 273 ? 22.428 -10.050 -23.582 1.00 83.00 273 LYS A N 1
ATOM 2196 C CA . LYS A 1 273 ? 22.663 -10.290 -22.153 1.00 83.00 273 LYS A CA 1
ATOM 2197 C C . LYS A 1 273 ? 23.652 -11.432 -21.885 1.00 83.00 273 LYS A C 1
ATOM 2199 O O . LYS A 1 273 ? 24.412 -11.338 -20.925 1.00 83.00 273 LYS A O 1
ATOM 2204 N N . ASP A 1 274 ? 23.717 -12.441 -22.758 1.00 80.31 274 ASP A N 1
ATOM 2205 C CA . ASP A 1 274 ? 24.567 -13.638 -22.598 1.00 80.31 274 ASP A CA 1
ATOM 2206 C C . ASP A 1 274 ? 26.069 -13.313 -22.582 1.00 80.31 274 ASP A C 1
ATOM 2208 O O . ASP A 1 274 ? 26.888 -14.092 -22.091 1.00 80.31 274 ASP A O 1
ATOM 2212 N N . LEU A 1 275 ? 26.442 -12.156 -23.137 1.00 80.00 275 LEU A N 1
ATOM 2213 C CA . LEU A 1 275 ? 27.823 -11.687 -23.209 1.00 80.00 275 LEU A CA 1
ATOM 2214 C C . LEU A 1 275 ? 28.290 -10.992 -21.920 1.00 80.00 275 LEU A C 1
ATOM 2216 O O . LEU A 1 275 ? 29.477 -10.706 -21.797 1.00 80.00 275 LEU A O 1
ATOM 2220 N N . ILE A 1 276 ? 27.399 -10.686 -20.971 1.00 84.25 276 ILE A N 1
ATOM 2221 C CA . ILE A 1 276 ? 27.699 -9.822 -19.822 1.00 84.25 276 ILE A CA 1
ATOM 2222 C C . ILE A 1 276 ? 28.065 -10.674 -18.602 1.00 84.25 276 ILE A C 1
ATOM 2224 O O . ILE A 1 276 ? 27.196 -11.216 -17.925 1.00 84.25 276 ILE A O 1
ATOM 2228 N N . LEU A 1 277 ? 29.362 -10.765 -18.290 1.00 83.25 277 LEU A N 1
ATOM 2229 C CA . LEU A 1 277 ? 29.847 -11.530 -17.128 1.00 83.25 277 LEU A CA 1
ATOM 2230 C C . LEU A 1 277 ? 29.804 -10.736 -15.808 1.00 83.25 277 LEU A C 1
ATOM 2232 O O . LEU A 1 277 ? 29.898 -11.321 -14.730 1.00 83.25 277 LEU A O 1
ATOM 2236 N N . ASP A 1 278 ? 29.682 -9.409 -15.875 1.00 87.31 278 ASP A N 1
ATOM 2237 C CA . ASP A 1 278 ? 29.556 -8.541 -14.702 1.00 87.31 278 ASP A CA 1
ATOM 2238 C C . ASP A 1 278 ? 28.112 -8.580 -14.171 1.00 87.31 278 ASP A C 1
ATOM 2240 O O . ASP A 1 278 ? 27.199 -8.028 -14.792 1.00 87.31 278 ASP A O 1
ATOM 2244 N N . ARG A 1 279 ? 27.907 -9.215 -13.005 1.00 88.38 279 ARG A N 1
ATOM 2245 C CA . ARG A 1 279 ? 26.584 -9.353 -12.365 1.00 88.38 279 ARG A CA 1
ATOM 2246 C C . ARG A 1 279 ? 25.890 -8.004 -12.138 1.00 88.38 279 ARG A C 1
ATOM 2248 O O . ARG A 1 279 ? 24.669 -7.929 -12.264 1.00 88.38 279 ARG A O 1
ATOM 2255 N N . ARG A 1 280 ? 26.634 -6.930 -11.841 1.00 89.81 280 ARG A N 1
ATOM 2256 C CA . ARG A 1 280 ? 26.062 -5.600 -11.580 1.00 89.81 280 ARG A CA 1
ATOM 2257 C C . ARG A 1 280 ? 25.578 -4.951 -12.871 1.00 89.81 280 ARG A C 1
ATOM 2259 O O . ARG A 1 280 ? 24.465 -4.432 -12.890 1.00 89.81 280 ARG A O 1
ATOM 2266 N N . LEU A 1 281 ? 26.369 -5.009 -13.945 1.00 90.94 281 LEU A N 1
ATOM 2267 C CA . LEU A 1 281 ? 25.952 -4.490 -15.256 1.00 90.94 281 LEU A CA 1
ATOM 2268 C C . LEU A 1 281 ? 24.799 -5.319 -15.843 1.00 90.94 281 LEU A C 1
ATOM 2270 O O . LEU A 1 281 ? 23.854 -4.744 -16.381 1.00 90.94 281 LEU A O 1
ATOM 2274 N N . TYR A 1 282 ? 24.828 -6.647 -15.670 1.00 91.19 282 TYR A N 1
ATOM 2275 C CA . TYR A 1 282 ? 23.732 -7.544 -16.045 1.00 91.19 282 TYR A CA 1
ATOM 2276 C C . TYR A 1 282 ? 22.434 -7.167 -15.319 1.00 91.19 282 TYR A C 1
ATOM 2278 O O . TYR A 1 282 ? 21.429 -6.903 -15.974 1.00 91.19 282 TYR A O 1
ATOM 2286 N N . ARG A 1 283 ? 22.461 -7.053 -13.981 1.00 92.00 283 ARG A N 1
ATOM 2287 C CA . ARG A 1 283 ? 21.299 -6.664 -13.160 1.00 92.00 283 ARG A CA 1
ATOM 2288 C C . ARG A 1 283 ? 20.786 -5.262 -13.503 1.00 92.00 283 ARG A C 1
ATOM 2290 O O . ARG A 1 283 ? 19.576 -5.052 -13.527 1.00 92.00 283 ARG A O 1
ATOM 2297 N N . GLN A 1 284 ? 21.681 -4.319 -13.817 1.00 92.25 284 GLN A N 1
ATOM 2298 C CA . GLN A 1 284 ? 21.307 -2.960 -14.223 1.00 92.25 284 GLN A CA 1
ATOM 2299 C C . GLN A 1 284 ? 20.559 -2.958 -15.565 1.00 92.25 284 GLN A C 1
ATOM 2301 O O . GLN A 1 284 ? 19.481 -2.377 -15.669 1.00 92.25 284 GLN A O 1
ATOM 2306 N N . LEU A 1 285 ? 21.104 -3.644 -16.574 1.00 91.25 285 LEU A N 1
ATOM 2307 C CA . LEU A 1 285 ? 20.494 -3.786 -17.898 1.00 91.25 285 LEU A CA 1
ATOM 2308 C C . LEU A 1 285 ? 19.185 -4.591 -17.851 1.00 91.25 285 LEU A C 1
ATOM 2310 O O . LEU A 1 285 ? 18.242 -4.295 -18.586 1.00 91.25 285 LEU A O 1
ATOM 2314 N N . MET A 1 286 ? 19.128 -5.615 -16.998 1.00 89.44 286 MET A N 1
ATOM 2315 C CA . MET A 1 286 ? 17.960 -6.463 -16.774 1.00 89.44 286 MET A CA 1
ATOM 2316 C C . MET A 1 286 ? 16.787 -5.640 -16.225 1.00 89.44 286 MET A C 1
ATOM 2318 O O . MET A 1 286 ? 15.793 -5.526 -16.938 1.00 89.44 286 MET A O 1
ATOM 2322 N N . LEU A 1 287 ? 16.960 -4.920 -15.109 1.00 89.62 287 LEU A N 1
ATOM 2323 C CA . LEU A 1 287 ? 15.924 -4.016 -14.585 1.00 89.62 287 LEU A CA 1
ATOM 2324 C C . LEU A 1 287 ? 15.544 -2.906 -15.576 1.00 89.62 287 LEU A C 1
ATOM 2326 O O . LEU A 1 287 ? 14.374 -2.569 -15.707 1.00 89.62 287 LEU A O 1
ATOM 2330 N N . GLN A 1 288 ? 16.502 -2.353 -16.327 1.00 88.94 288 GLN A N 1
ATOM 2331 C CA . GLN A 1 288 ? 16.187 -1.385 -17.386 1.00 88.94 288 GLN A CA 1
ATOM 2332 C C . GLN A 1 288 ? 15.405 -1.987 -18.563 1.00 88.94 288 GLN A C 1
ATOM 2334 O O . GLN A 1 288 ? 14.782 -1.238 -19.305 1.00 88.94 288 GLN A O 1
ATOM 2339 N N . SER A 1 289 ? 15.437 -3.308 -18.765 1.00 87.50 289 SER A N 1
ATOM 2340 C CA . SER A 1 289 ? 14.628 -3.994 -19.785 1.00 87.50 289 SER A CA 1
ATOM 2341 C C . SER A 1 289 ? 13.177 -4.211 -19.339 1.00 87.50 289 SER A C 1
ATOM 2343 O O . SER A 1 289 ? 12.326 -4.521 -20.174 1.00 87.50 289 SER A O 1
ATOM 2345 N N . GLU A 1 290 ? 12.904 -4.116 -18.038 1.00 83.75 290 GLU A N 1
ATOM 2346 C CA . GLU A 1 290 ? 11.656 -4.526 -17.398 1.00 83.75 290 GLU A CA 1
ATOM 2347 C C . GLU A 1 290 ? 10.797 -3.296 -17.089 1.00 83.75 290 GLU A C 1
ATOM 2349 O O . GLU A 1 290 ? 10.979 -2.581 -16.109 1.00 83.75 290 GLU A O 1
ATOM 2354 N N . VAL A 1 291 ? 9.854 -3.037 -17.995 1.00 81.31 291 VAL A N 1
ATOM 2355 C CA . VAL A 1 291 ? 8.978 -1.848 -18.006 1.00 81.31 291 VAL A CA 1
ATOM 2356 C C . VAL A 1 291 ? 7.531 -2.179 -17.632 1.00 81.31 291 VAL A C 1
ATOM 2358 O O . VAL A 1 291 ? 6.677 -1.290 -17.600 1.00 81.31 291 VAL A O 1
ATOM 2361 N N . GLY A 1 292 ? 7.235 -3.453 -17.359 1.00 87.06 292 GLY A N 1
ATOM 2362 C CA . GLY A 1 292 ? 5.894 -3.905 -17.011 1.00 87.06 292 GLY A CA 1
ATOM 2363 C C . GLY A 1 292 ? 4.893 -3.640 -18.142 1.00 87.06 292 GLY A C 1
ATOM 2364 O O . GLY A 1 292 ? 5.211 -3.928 -19.302 1.00 87.06 292 GLY A O 1
ATOM 2365 N N . PRO A 1 293 ? 3.706 -3.067 -17.859 1.00 88.06 293 PRO A N 1
ATOM 2366 C CA . PRO A 1 293 ? 2.724 -2.725 -18.888 1.00 88.06 293 PRO A CA 1
ATOM 2367 C C . PRO A 1 293 ? 3.237 -1.730 -19.935 1.00 88.06 293 PRO A C 1
ATOM 2369 O O . PRO A 1 293 ? 2.789 -1.775 -21.075 1.00 88.06 293 PRO A O 1
ATOM 2372 N N . ASN A 1 294 ? 4.227 -0.889 -19.614 1.00 88.06 294 ASN A N 1
ATOM 2373 C CA . ASN A 1 294 ? 4.782 0.085 -20.567 1.00 88.06 294 ASN A CA 1
ATOM 2374 C C . ASN A 1 294 ? 5.583 -0.573 -21.715 1.00 88.06 294 ASN A C 1
ATOM 2376 O O . ASN A 1 294 ? 6.057 0.125 -22.608 1.00 88.06 294 ASN A O 1
ATOM 2380 N N . ALA A 1 295 ? 5.738 -1.903 -21.698 1.00 86.88 295 ALA A N 1
ATOM 2381 C CA . ALA A 1 295 ? 6.294 -2.693 -22.795 1.00 86.88 295 ALA A CA 1
ATOM 2382 C C . ALA A 1 295 ? 5.246 -3.159 -23.831 1.00 86.88 295 ALA A C 1
ATOM 2384 O O . ALA A 1 295 ? 5.617 -3.802 -24.814 1.00 86.88 295 ALA A O 1
ATOM 2385 N N . LEU A 1 296 ? 3.953 -2.903 -23.592 1.00 89.38 296 LEU A N 1
ATOM 2386 C CA . LEU A 1 296 ? 2.860 -3.252 -24.503 1.00 89.38 296 LEU A CA 1
ATOM 2387 C C . LEU A 1 296 ? 2.886 -2.396 -25.790 1.00 89.38 296 LEU A C 1
ATOM 2389 O O . LEU A 1 296 ? 3.337 -1.247 -25.755 1.00 89.38 296 LEU A O 1
ATOM 2393 N N . PRO A 1 297 ? 2.336 -2.901 -26.914 1.00 89.94 297 PRO A N 1
ATOM 2394 C CA . PRO A 1 297 ? 1.984 -2.073 -28.070 1.00 89.94 297 PRO A CA 1
ATOM 2395 C C . PRO A 1 297 ? 1.088 -0.892 -27.666 1.00 89.94 297 PRO A C 1
ATOM 2397 O O . PRO A 1 297 ? 0.275 -1.018 -26.753 1.00 89.94 297 PRO A O 1
ATOM 2400 N N . LEU A 1 298 ? 1.221 0.260 -28.333 1.00 87.94 298 LEU A N 1
ATOM 2401 C CA . LEU A 1 298 ? 0.589 1.517 -27.895 1.00 87.94 298 LEU A CA 1
ATOM 2402 C C . LEU A 1 298 ? -0.948 1.451 -27.819 1.00 87.94 298 LEU A C 1
ATOM 2404 O O . LEU A 1 298 ? -1.542 2.073 -26.943 1.00 87.94 298 LEU A O 1
ATOM 2408 N N . ASP A 1 299 ? -1.587 0.685 -28.699 1.00 91.06 299 ASP A N 1
ATOM 2409 C CA . ASP A 1 299 ? -3.031 0.432 -28.717 1.00 91.06 299 ASP A CA 1
ATOM 2410 C C . ASP A 1 299 ? -3.488 -0.476 -27.561 1.00 91.06 299 ASP A C 1
ATOM 2412 O O . ASP A 1 299 ? -4.531 -0.232 -26.947 1.00 91.06 299 ASP A O 1
ATOM 2416 N N . VAL A 1 300 ? -2.678 -1.477 -27.202 1.00 94.19 300 VAL A N 1
ATOM 2417 C CA . VAL A 1 300 ? -2.922 -2.355 -26.047 1.00 94.19 300 VAL A CA 1
ATOM 2418 C C . VAL A 1 300 ? -2.628 -1.625 -24.729 1.00 94.19 300 VAL A C 1
ATOM 2420 O O . VAL A 1 300 ? -3.368 -1.785 -23.761 1.00 94.19 300 VAL A O 1
ATOM 2423 N N . LEU A 1 301 ? -1.609 -0.761 -24.692 1.00 90.62 301 LEU A N 1
ATOM 2424 C CA . LEU A 1 301 ? -1.290 0.106 -23.553 1.00 90.62 301 LEU A CA 1
ATOM 2425 C C . LEU A 1 301 ? -2.387 1.154 -23.311 1.00 90.62 301 LEU A C 1
ATOM 2427 O O . LEU A 1 301 ? -2.789 1.390 -22.173 1.00 90.62 301 LEU A O 1
ATOM 2431 N N . ASP A 1 302 ? -2.927 1.755 -24.371 1.00 90.19 302 ASP A N 1
ATOM 2432 C CA . ASP A 1 302 ? -4.096 2.630 -24.275 1.00 90.19 302 ASP A CA 1
ATOM 2433 C C . ASP A 1 302 ? -5.347 1.857 -23.804 1.00 90.19 302 ASP A C 1
ATOM 2435 O O . ASP A 1 302 ? -6.070 2.337 -22.929 1.00 90.19 302 ASP A O 1
ATOM 2439 N N . ARG A 1 303 ? -5.568 0.618 -24.274 1.00 94.31 303 ARG A N 1
ATOM 2440 C CA . ARG A 1 303 ? -6.623 -0.263 -23.733 1.00 94.31 303 ARG A CA 1
ATOM 2441 C C . ARG A 1 303 ? -6.418 -0.557 -22.240 1.00 94.31 303 ARG A C 1
ATOM 2443 O O . ARG A 1 303 ? -7.376 -0.440 -21.479 1.00 94.31 303 ARG A O 1
ATOM 2450 N N . TYR A 1 304 ? -5.199 -0.896 -21.814 1.00 94.25 304 TYR A N 1
ATOM 2451 C CA . TYR A 1 304 ? -4.834 -1.127 -20.410 1.00 94.25 304 TYR A CA 1
ATOM 2452 C C . TYR A 1 304 ? -5.185 0.090 -19.543 1.00 94.25 304 TYR A C 1
ATOM 2454 O O . TYR A 1 304 ? -5.947 -0.022 -18.581 1.00 94.25 304 TYR A O 1
ATOM 2462 N N . ASN A 1 305 ? -4.706 1.272 -19.937 1.00 91.75 305 ASN A N 1
ATOM 2463 C CA . ASN A 1 305 ? -4.939 2.517 -19.209 1.00 91.75 305 ASN A CA 1
ATOM 2464 C C . ASN A 1 305 ? -6.428 2.903 -19.175 1.00 91.75 305 ASN A C 1
ATOM 2466 O O . ASN A 1 305 ? -6.923 3.337 -18.133 1.00 91.75 305 ASN A O 1
ATOM 2470 N N . ARG A 1 306 ? -7.175 2.703 -20.272 1.00 92.69 306 ARG A N 1
ATOM 2471 C CA . ARG A 1 306 ? -8.630 2.930 -20.303 1.00 92.69 306 ARG A CA 1
ATOM 2472 C C . ARG A 1 306 ? -9.389 2.005 -19.350 1.00 92.69 306 ARG A C 1
ATOM 2474 O O . ARG A 1 306 ? -10.259 2.498 -18.638 1.00 92.69 306 ARG A O 1
ATOM 2481 N N . LEU A 1 307 ? -9.036 0.719 -19.278 1.00 96.06 307 LEU A N 1
ATOM 2482 C CA . LEU A 1 307 ? -9.654 -0.231 -18.342 1.00 96.06 307 LEU A CA 1
ATOM 2483 C C . LEU A 1 307 ? -9.392 0.160 -16.879 1.00 96.06 307 LEU A C 1
ATOM 2485 O O . LEU A 1 307 ? -10.328 0.182 -16.084 1.00 96.06 307 LEU A O 1
ATOM 2489 N N . LEU A 1 308 ? -8.159 0.536 -16.517 1.00 93.44 308 LEU A N 1
ATOM 2490 C CA . LEU A 1 308 ? -7.867 1.021 -15.159 1.00 93.44 308 LEU A CA 1
ATOM 2491 C C . LEU A 1 308 ? -8.667 2.286 -14.818 1.00 93.44 308 LEU A C 1
ATOM 2493 O O . LEU A 1 308 ? -9.282 2.357 -13.756 1.00 93.44 308 LEU A O 1
ATOM 2497 N N . ASN A 1 309 ? -8.707 3.261 -15.729 1.00 89.56 309 ASN A N 1
ATOM 2498 C CA . ASN A 1 309 ? -9.436 4.514 -15.527 1.00 89.56 309 ASN A CA 1
ATOM 2499 C C . ASN A 1 309 ? -10.954 4.297 -15.397 1.00 89.56 309 ASN A C 1
ATOM 2501 O O . ASN A 1 309 ? -11.582 4.927 -14.549 1.00 89.56 309 ASN A O 1
ATOM 2505 N N . GLU A 1 310 ? -11.543 3.386 -16.177 1.00 93.44 310 GLU A N 1
ATOM 2506 C CA . GLU A 1 310 ? -12.957 3.002 -16.067 1.00 93.44 310 GLU A CA 1
ATOM 2507 C C . GLU A 1 310 ? -13.267 2.373 -14.700 1.00 93.44 310 GLU A C 1
ATOM 2509 O O . GLU A 1 310 ? -14.201 2.793 -14.014 1.00 93.44 310 GLU A O 1
ATOM 2514 N N . MET A 1 311 ? -12.458 1.408 -14.256 1.00 95.94 311 MET A N 1
ATOM 2515 C CA . MET A 1 311 ? -12.681 0.734 -12.975 1.00 95.94 311 MET A CA 1
ATOM 2516 C C . MET A 1 311 ? -12.429 1.657 -11.772 1.00 95.94 311 MET A C 1
ATOM 2518 O O . MET A 1 311 ? -13.168 1.601 -10.787 1.00 95.94 311 MET A O 1
ATOM 2522 N N . LEU A 1 312 ? -11.431 2.543 -11.851 1.00 89.62 312 LEU A N 1
ATOM 2523 C CA . LEU A 1 312 ? -11.191 3.586 -10.850 1.00 89.62 312 LEU A CA 1
ATOM 2524 C C . LEU A 1 312 ? -12.324 4.617 -10.812 1.00 89.62 312 LEU A C 1
ATOM 2526 O O . LEU A 1 312 ? -12.730 5.024 -9.723 1.00 89.62 312 LEU A O 1
ATOM 2530 N N . PHE A 1 313 ? -12.870 5.009 -11.966 1.00 89.88 313 PHE A N 1
ATOM 2531 C CA . PHE A 1 313 ? -14.048 5.873 -12.032 1.00 89.88 313 PHE A CA 1
ATOM 2532 C C . PHE A 1 313 ? -15.247 5.212 -11.343 1.00 89.88 313 PHE A C 1
ATOM 2534 O O . PHE A 1 313 ? -15.817 5.817 -10.439 1.00 89.88 313 PHE A O 1
ATOM 2541 N N . LEU A 1 314 ? -15.558 3.951 -11.670 1.00 92.62 314 LEU A N 1
ATOM 2542 C CA . LEU A 1 314 ? -16.648 3.188 -11.047 1.00 92.62 314 LEU A CA 1
ATOM 2543 C C . LEU A 1 314 ? -16.478 3.029 -9.525 1.00 92.62 314 LEU A C 1
ATOM 2545 O O . LEU A 1 314 ? -17.456 3.149 -8.785 1.00 92.62 314 LEU A O 1
ATOM 2549 N N . TYR A 1 315 ? -15.249 2.803 -9.049 1.00 90.56 315 TYR A N 1
ATOM 2550 C CA . TYR A 1 315 ? -14.935 2.750 -7.617 1.00 90.56 315 TYR A CA 1
ATOM 2551 C C . TYR A 1 315 ? -15.150 4.107 -6.925 1.00 90.56 315 TYR A C 1
ATOM 2553 O O . TYR A 1 315 ? -15.773 4.169 -5.865 1.00 90.56 315 TYR A O 1
ATOM 2561 N N . ASN A 1 316 ? -14.656 5.198 -7.521 1.00 87.38 316 ASN A N 1
ATOM 2562 C CA . ASN A 1 316 ? -14.721 6.539 -6.934 1.00 87.38 316 ASN A CA 1
ATOM 2563 C C . ASN A 1 316 ? -16.134 7.147 -6.996 1.00 87.38 316 ASN A C 1
ATOM 2565 O O . ASN A 1 316 ? -16.541 7.826 -6.058 1.00 87.38 316 ASN A O 1
ATOM 2569 N N . SER A 1 317 ? -16.914 6.864 -8.046 1.00 88.50 317 SER A N 1
ATOM 2570 C CA . SER A 1 317 ? -18.310 7.311 -8.182 1.00 88.50 317 SER A CA 1
ATOM 2571 C C . SER A 1 317 ? -19.317 6.456 -7.396 1.00 88.50 317 SER A C 1
ATOM 2573 O O . SER A 1 317 ? -20.526 6.655 -7.513 1.00 88.50 317 SER A O 1
ATOM 2575 N N . ALA A 1 318 ? -18.863 5.465 -6.621 1.00 92.81 318 ALA A N 1
ATOM 2576 C CA . ALA A 1 318 ? -19.742 4.592 -5.851 1.00 92.81 318 ALA A CA 1
ATOM 2577 C C . ALA A 1 318 ? -20.378 5.340 -4.661 1.00 92.81 318 ALA A C 1
ATOM 2579 O O . ALA A 1 318 ? -19.779 5.477 -3.592 1.00 92.81 318 ALA A O 1
ATOM 2580 N N . GLY A 1 319 ? -21.611 5.814 -4.853 1.00 93.06 319 GLY A N 1
ATOM 2581 C CA . GLY A 1 319 ? -22.492 6.343 -3.808 1.00 93.06 319 GLY A CA 1
ATOM 2582 C C . GLY A 1 319 ? -23.658 5.396 -3.487 1.00 93.06 319 GLY A C 1
ATOM 2583 O O . GLY A 1 319 ? -24.241 4.779 -4.389 1.00 93.06 319 GLY A O 1
ATOM 2584 N N . ILE A 1 320 ? -24.022 5.292 -2.204 1.00 95.00 320 ILE A N 1
ATOM 2585 C CA . ILE A 1 320 ? -25.236 4.594 -1.728 1.00 95.00 320 ILE A CA 1
ATOM 2586 C C . ILE A 1 320 ? -26.201 5.570 -1.036 1.00 95.00 320 ILE A C 1
ATOM 2588 O O . ILE A 1 320 ? -25.857 6.728 -0.804 1.00 95.00 320 ILE A O 1
ATOM 2592 N N . CYS A 1 321 ? -27.400 5.099 -0.682 1.00 94.56 321 CYS A N 1
ATOM 2593 C CA . CYS A 1 321 ? -28.335 5.839 0.171 1.00 94.56 321 CYS A CA 1
ATOM 2594 C C . CYS A 1 321 ? -28.367 5.260 1.591 1.00 94.56 321 CYS A C 1
ATOM 2596 O O . CYS A 1 321 ? -28.177 4.053 1.775 1.00 94.56 321 CYS A O 1
ATOM 2598 N N . ALA A 1 322 ? -28.583 6.121 2.587 1.00 93.31 322 ALA A N 1
ATOM 2599 C CA . ALA A 1 322 ? -28.579 5.759 4.001 1.00 93.31 322 ALA A CA 1
ATOM 2600 C C . ALA A 1 322 ? -29.668 4.727 4.337 1.00 93.31 322 ALA A C 1
ATOM 2602 O O . ALA A 1 322 ? -30.781 4.798 3.818 1.00 93.31 322 ALA A O 1
ATOM 2603 N N . TYR A 1 323 ? -29.362 3.805 5.255 1.00 91.62 323 TYR A N 1
ATOM 2604 C CA . TYR A 1 323 ? -30.278 2.736 5.669 1.00 91.62 323 TYR A CA 1
ATOM 2605 C C . TYR A 1 323 ? -31.593 3.283 6.251 1.00 91.62 323 TYR A C 1
ATOM 2607 O O . TYR A 1 323 ? -32.677 2.939 5.786 1.00 91.62 323 TYR A O 1
ATOM 2615 N N . GLN A 1 324 ? -31.495 4.184 7.234 1.00 89.19 324 GLN A N 1
ATOM 2616 C CA . GLN A 1 324 ? -32.657 4.754 7.929 1.00 89.19 324 GLN A CA 1
ATOM 2617 C C . GLN A 1 324 ? -33.249 5.992 7.228 1.00 89.19 324 GLN A C 1
ATOM 2619 O O . GLN A 1 324 ? -34.344 6.429 7.576 1.00 89.19 324 GLN A O 1
ATOM 2624 N N . GLN A 1 325 ? -32.547 6.574 6.247 1.00 89.62 325 GLN A N 1
ATOM 2625 C CA . GLN A 1 325 ? -32.970 7.788 5.534 1.00 89.62 325 GLN A CA 1
ATOM 2626 C C . GLN A 1 325 ? -32.832 7.601 4.011 1.00 89.62 325 GLN A C 1
ATOM 2628 O O . GLN A 1 325 ? -31.871 8.090 3.421 1.00 89.62 325 GLN A O 1
ATOM 2633 N N . PRO A 1 326 ? -33.793 6.939 3.334 1.00 82.62 326 PRO A N 1
ATOM 2634 C CA . PRO A 1 326 ? -33.670 6.587 1.913 1.00 82.62 326 PRO A CA 1
ATOM 2635 C C . PRO A 1 326 ? -33.494 7.772 0.949 1.00 82.62 326 PRO A C 1
ATOM 2637 O O . PRO A 1 326 ? -33.016 7.582 -0.165 1.00 82.62 326 PRO A O 1
ATOM 2640 N N . PHE A 1 327 ? -33.864 8.988 1.365 1.00 88.00 327 PHE A N 1
ATOM 2641 C CA . PHE A 1 327 ? -33.659 10.223 0.597 1.00 88.00 327 PHE A CA 1
ATOM 2642 C C . PHE A 1 327 ? -32.252 10.826 0.766 1.00 88.00 327 PHE A C 1
ATOM 2644 O O . PHE A 1 327 ? -31.848 11.658 -0.044 1.00 88.00 327 PHE A O 1
ATOM 2651 N N . GLN A 1 328 ? -31.487 10.404 1.779 1.00 91.00 328 GLN A N 1
ATOM 2652 C CA . GLN A 1 328 ? -30.079 10.763 1.940 1.00 91.00 328 GLN A CA 1
ATOM 2653 C C . GLN A 1 328 ? -29.219 9.815 1.093 1.00 91.00 328 GLN A C 1
ATOM 2655 O O . GLN A 1 328 ? -28.689 8.813 1.576 1.00 91.00 328 GLN A O 1
ATOM 2660 N N . CYS A 1 329 ? -29.125 10.126 -0.196 1.00 89.69 329 CYS A N 1
ATOM 2661 C CA . CYS A 1 329 ? -28.255 9.446 -1.152 1.00 89.69 329 CYS A CA 1
ATOM 2662 C C . CYS A 1 329 ? -26.870 10.110 -1.260 1.00 89.69 329 CYS A C 1
ATOM 2664 O O . CYS A 1 329 ? -26.596 11.107 -0.596 1.00 89.69 329 CYS A O 1
ATOM 2666 N N . ASP A 1 330 ? -26.011 9.531 -2.102 1.00 89.75 330 ASP A N 1
ATOM 2667 C CA . ASP A 1 330 ? -24.641 9.987 -2.386 1.00 89.75 330 ASP A CA 1
ATOM 2668 C C . ASP A 1 330 ? -23.661 9.880 -1.198 1.00 89.75 330 ASP A C 1
ATOM 2670 O O . ASP A 1 330 ? -22.732 10.665 -1.019 1.00 89.75 330 ASP A O 1
ATOM 2674 N N . LEU A 1 331 ? -23.847 8.847 -0.369 1.00 92.19 331 LEU A N 1
ATOM 2675 C CA . LEU A 1 331 ? -22.871 8.466 0.650 1.00 92.19 331 LEU A CA 1
ATOM 2676 C C . LEU A 1 331 ? -21.713 7.686 0.008 1.00 92.19 331 LEU A C 1
ATOM 2678 O O . LEU A 1 331 ? -21.885 6.527 -0.383 1.00 92.19 331 LEU A O 1
ATOM 2682 N N . HIS A 1 332 ? -20.538 8.311 -0.068 1.00 91.00 332 HIS A N 1
ATOM 2683 C CA . HIS A 1 332 ? -19.306 7.714 -0.590 1.00 91.00 332 HIS A CA 1
ATOM 2684 C C . HIS A 1 332 ? -18.480 6.998 0.488 1.00 91.00 332 HIS A C 1
ATOM 2686 O O . HIS A 1 332 ? -18.640 7.217 1.693 1.00 91.00 332 HIS A O 1
ATOM 2692 N N . TYR A 1 333 ? -17.546 6.143 0.052 1.00 86.50 333 TYR A N 1
ATOM 2693 C CA . TYR A 1 333 ? -16.695 5.369 0.963 1.00 86.50 333 TYR A CA 1
ATOM 2694 C C . TYR A 1 333 ? -15.901 6.248 1.941 1.00 86.50 333 TYR A C 1
ATOM 2696 O O . TYR A 1 333 ? -15.814 5.916 3.123 1.00 86.50 333 TYR A O 1
ATOM 2704 N N . ILE A 1 334 ? -15.363 7.378 1.473 1.00 80.88 334 ILE A N 1
ATOM 2705 C CA . ILE A 1 334 ? -14.625 8.343 2.293 1.00 80.88 334 ILE A CA 1
ATOM 2706 C C . ILE A 1 334 ? -15.340 9.703 2.224 1.00 80.88 334 ILE A C 1
ATOM 2708 O O . ILE A 1 334 ? -15.526 10.204 1.117 1.00 80.88 334 ILE A O 1
ATOM 2712 N N . PRO A 1 335 ? -15.679 10.335 3.366 1.00 80.69 335 PRO A N 1
ATOM 2713 C CA . PRO A 1 335 ? -15.571 9.812 4.734 1.00 80.69 335 PRO A CA 1
ATOM 2714 C C . PRO A 1 335 ? -16.720 8.875 5.157 1.00 80.69 335 PRO A C 1
ATOM 2716 O O . PRO A 1 335 ? -16.532 8.086 6.081 1.00 80.69 335 PRO A O 1
ATOM 2719 N N . GLN A 1 336 ? -17.903 8.959 4.536 1.00 91.19 336 GLN A N 1
ATOM 2720 C CA . GLN A 1 336 ? -19.163 8.576 5.190 1.00 91.19 336 GLN A CA 1
ATOM 2721 C C . GLN A 1 336 ? -19.272 7.078 5.501 1.00 91.19 336 GLN A C 1
ATOM 2723 O O . GLN A 1 336 ? -19.496 6.713 6.656 1.00 91.19 336 GLN A O 1
ATOM 2728 N N . LEU A 1 337 ? -19.112 6.189 4.512 1.00 93.44 337 LEU A N 1
ATOM 2729 C CA . LEU A 1 337 ? -19.324 4.753 4.762 1.00 93.44 337 LEU A CA 1
ATOM 2730 C C . LEU A 1 337 ? -18.206 4.136 5.607 1.00 93.44 337 LEU A C 1
ATOM 2732 O O . LEU A 1 337 ? -18.472 3.231 6.394 1.00 93.44 337 LEU A O 1
ATOM 2736 N N . LYS A 1 338 ? -16.970 4.635 5.491 1.00 89.31 338 LYS A N 1
ATOM 2737 C CA . LYS A 1 338 ? -15.857 4.272 6.381 1.00 89.31 338 LYS A CA 1
ATOM 2738 C C . LYS A 1 338 ? -16.203 4.569 7.842 1.00 89.31 338 LYS A C 1
ATOM 2740 O O . LYS A 1 338 ? -15.952 3.723 8.697 1.00 89.31 338 LYS A O 1
ATOM 2745 N N . ASP A 1 339 ? -16.807 5.724 8.114 1.00 92.12 339 ASP A N 1
ATOM 2746 C CA . ASP A 1 339 ? -17.234 6.112 9.459 1.00 92.12 339 ASP A CA 1
ATOM 2747 C C . ASP A 1 339 ? -18.404 5.262 9.977 1.00 92.12 339 ASP A C 1
ATOM 2749 O O . ASP A 1 339 ? -18.351 4.817 11.123 1.00 92.12 339 ASP A O 1
ATOM 2753 N N . ILE A 1 340 ? -19.407 4.961 9.140 1.00 95.56 340 ILE A N 1
ATOM 2754 C CA . ILE A 1 340 ? -20.512 4.046 9.495 1.00 95.56 340 ILE A CA 1
ATOM 2755 C C . ILE A 1 340 ? -19.959 2.656 9.839 1.00 95.56 340 ILE A C 1
ATOM 2757 O O . ILE A 1 340 ? -20.219 2.149 10.929 1.00 95.56 340 ILE A O 1
ATOM 2761 N N . MET A 1 341 ? -19.133 2.071 8.964 1.00 95.88 341 MET A N 1
ATOM 2762 C CA . MET A 1 341 ? -18.548 0.740 9.181 1.00 95.88 341 MET A CA 1
ATOM 2763 C C . MET A 1 341 ? -17.611 0.678 10.395 1.00 95.88 341 MET A C 1
ATOM 2765 O O . MET A 1 341 ? -17.423 -0.402 10.947 1.00 95.88 341 MET A O 1
ATOM 2769 N N . ALA A 1 342 ? -17.015 1.800 10.811 1.00 93.81 342 ALA A N 1
ATOM 2770 C CA . ALA A 1 342 ? -16.159 1.872 11.994 1.00 93.81 342 ALA A CA 1
ATOM 2771 C C . ALA A 1 342 ? -16.949 2.073 13.299 1.00 93.81 342 ALA A C 1
ATOM 2773 O O . ALA A 1 342 ? -16.629 1.451 14.314 1.00 93.81 342 ALA A O 1
ATOM 2774 N N . LYS A 1 343 ? -17.961 2.949 13.289 1.00 94.75 343 LYS A N 1
ATOM 2775 C CA . LYS A 1 343 ? -18.637 3.452 14.499 1.00 94.75 343 LYS A CA 1
ATOM 2776 C C . LYS A 1 343 ? -19.971 2.770 14.792 1.00 94.75 343 LYS A C 1
ATOM 2778 O O . LYS A 1 343 ? -20.337 2.673 15.960 1.00 94.75 343 LYS A O 1
ATOM 2783 N N . SER A 1 344 ? -20.696 2.306 13.773 1.00 96.50 344 SER A N 1
ATOM 2784 C CA . SER A 1 344 ? -21.994 1.663 13.984 1.00 96.50 344 SER A CA 1
ATOM 2785 C C . SER A 1 344 ? -21.850 0.287 14.634 1.00 96.50 344 SER A C 1
ATOM 2787 O O . SER A 1 344 ? -20.819 -0.385 14.533 1.00 96.50 344 SER A O 1
ATOM 2789 N N . ARG A 1 345 ? -22.907 -0.105 15.343 1.00 96.44 345 ARG A N 1
ATOM 2790 C CA . ARG A 1 345 ? -23.083 -1.399 16.015 1.00 96.44 345 ARG A CA 1
ATOM 2791 C C . ARG A 1 345 ? -24.461 -2.010 15.704 1.00 96.44 345 ARG A C 1
ATOM 2793 O O . ARG A 1 345 ? -24.824 -3.030 16.281 1.00 96.44 345 ARG A O 1
ATOM 2800 N N . ASP A 1 346 ? -25.225 -1.398 14.795 1.00 97.00 346 ASP A N 1
ATOM 2801 C CA . ASP A 1 346 ? -26.467 -1.952 14.252 1.00 97.00 346 ASP A CA 1
ATOM 2802 C C . ASP A 1 346 ? -26.109 -2.961 13.148 1.00 97.00 346 ASP A C 1
ATOM 2804 O O . ASP A 1 346 ? -25.460 -2.623 12.156 1.00 97.00 346 ASP A O 1
ATOM 2808 N N . TRP A 1 347 ? -26.511 -4.222 13.329 1.00 96.75 347 TRP A N 1
ATOM 2809 C CA . TRP A 1 347 ? -26.239 -5.280 12.354 1.00 96.75 347 TRP A CA 1
ATOM 2810 C C . TRP A 1 347 ? -26.839 -4.968 10.985 1.00 96.75 347 TRP A C 1
ATOM 2812 O O . TRP A 1 347 ? -26.192 -5.214 9.966 1.00 96.75 347 TRP A O 1
ATOM 2822 N N . ASP A 1 348 ? -28.090 -4.512 10.949 1.00 96.88 348 ASP A N 1
ATOM 2823 C CA . ASP A 1 348 ? -28.854 -4.399 9.713 1.00 96.88 348 ASP A CA 1
ATOM 2824 C C . ASP A 1 348 ? -28.457 -3.118 8.949 1.00 96.88 348 ASP A C 1
ATOM 2826 O O . ASP A 1 348 ? -28.384 -3.154 7.719 1.00 96.88 348 ASP A O 1
ATOM 2830 N N . GLU A 1 349 ? -28.025 -2.058 9.652 1.00 97.12 349 GLU A N 1
ATOM 2831 C CA . GLU A 1 349 ? -27.322 -0.914 9.040 1.00 97.12 349 GLU A CA 1
ATOM 2832 C C . GLU A 1 349 ? -25.978 -1.329 8.424 1.00 97.12 349 GLU A C 1
ATOM 2834 O O . GLU A 1 349 ? -25.741 -1.085 7.239 1.00 97.12 349 GLU A O 1
ATOM 2839 N N . LEU A 1 350 ? -25.110 -2.004 9.192 1.00 97.88 350 LEU A N 1
ATOM 2840 C CA . LEU A 1 350 ? -23.815 -2.489 8.695 1.00 97.88 350 LEU A CA 1
ATOM 2841 C C . LEU A 1 350 ? -23.996 -3.437 7.497 1.00 97.88 350 LEU A C 1
ATOM 2843 O O . LEU A 1 350 ? -23.189 -3.435 6.567 1.00 97.88 350 LEU A O 1
ATOM 2847 N N . GLN A 1 351 ? -25.064 -4.240 7.495 1.00 97.75 351 GLN A N 1
ATOM 2848 C CA . GLN A 1 351 ? -25.382 -5.180 6.422 1.00 97.75 351 GLN A CA 1
ATOM 2849 C C . GLN A 1 351 ? -25.844 -4.444 5.160 1.00 97.75 351 GLN A C 1
ATOM 2851 O O . GLN A 1 351 ? -25.347 -4.746 4.076 1.00 97.75 351 GLN A O 1
ATOM 2856 N N . HIS A 1 352 ? -26.743 -3.463 5.291 1.00 97.25 352 HIS A N 1
ATOM 2857 C CA . HIS A 1 352 ? -27.168 -2.592 4.189 1.00 97.25 352 HIS A CA 1
ATOM 2858 C C . HIS A 1 352 ? -25.976 -1.850 3.575 1.00 97.25 352 HIS A C 1
ATOM 2860 O O . HIS A 1 352 ? -25.736 -1.953 2.370 1.00 97.25 352 HIS A O 1
ATOM 2866 N N . THR A 1 353 ? -25.179 -1.175 4.408 1.00 97.19 353 THR A N 1
ATOM 2867 C CA . THR A 1 353 ? -23.999 -0.416 3.977 1.00 97.19 353 THR A CA 1
ATOM 2868 C C . THR A 1 353 ? -22.981 -1.300 3.260 1.00 97.19 353 THR A C 1
ATOM 2870 O O . THR A 1 353 ? -22.483 -0.917 2.200 1.00 97.19 353 THR A O 1
ATOM 2873 N N . TRP A 1 354 ? -22.710 -2.501 3.781 1.00 97.81 354 TRP A N 1
ATOM 2874 C CA . TRP A 1 354 ? -21.808 -3.455 3.138 1.00 97.81 354 TRP A CA 1
ATOM 2875 C C . TRP A 1 354 ? -22.344 -3.925 1.775 1.00 97.81 354 TRP A C 1
ATOM 2877 O O . TRP A 1 354 ? -21.619 -3.869 0.779 1.00 97.81 354 TRP A O 1
ATOM 2887 N N . VAL A 1 355 ? -23.612 -4.354 1.709 1.00 97.25 355 VAL A N 1
ATOM 2888 C CA . VAL A 1 355 ? -24.219 -4.938 0.498 1.00 97.25 355 VAL A CA 1
ATOM 2889 C C . VAL A 1 355 ? -24.359 -3.917 -0.626 1.00 97.25 355 VAL A C 1
ATOM 2891 O O . VAL A 1 355 ? -23.986 -4.212 -1.764 1.00 97.25 355 VAL A O 1
ATOM 2894 N N . GLU A 1 356 ? -24.879 -2.722 -0.341 1.00 96.12 356 GLU A N 1
ATOM 2895 C CA . GLU A 1 356 ? -25.071 -1.711 -1.382 1.00 96.12 356 GLU A CA 1
ATOM 2896 C C . GLU A 1 356 ? -23.736 -1.134 -1.864 1.00 96.12 356 GLU A C 1
ATOM 2898 O O . GLU A 1 356 ? -23.591 -0.884 -3.062 1.00 96.12 356 GLU A O 1
ATOM 2903 N N . TYR A 1 357 ? -22.722 -1.005 -0.995 1.00 96.06 357 TYR A N 1
ATOM 2904 C CA . TYR A 1 357 ? -21.396 -0.561 -1.431 1.00 96.06 357 TYR A CA 1
ATOM 2905 C C . TYR A 1 357 ? -20.730 -1.576 -2.369 1.00 96.06 357 TYR A C 1
ATOM 2907 O O . TYR A 1 357 ? -20.300 -1.205 -3.463 1.00 96.06 357 TYR A O 1
ATOM 2915 N N . HIS A 1 358 ? -20.717 -2.866 -2.011 1.00 96.31 358 HIS A N 1
ATOM 2916 C CA . HIS A 1 358 ? -20.146 -3.906 -2.876 1.00 96.31 358 HIS A CA 1
ATOM 2917 C C . HIS A 1 358 ? -20.929 -4.052 -4.193 1.00 96.31 358 HIS A C 1
ATOM 2919 O O . HIS A 1 358 ? -20.335 -4.286 -5.249 1.00 96.31 358 HIS A O 1
ATOM 2925 N N . ARG A 1 359 ? -22.251 -3.822 -4.175 1.00 95.38 359 ARG A N 1
ATOM 2926 C CA . ARG A 1 359 ? -23.071 -3.751 -5.394 1.00 95.38 359 ARG A CA 1
ATOM 2927 C C . ARG A 1 359 ? -22.745 -2.531 -6.261 1.00 95.38 359 ARG A C 1
ATOM 2929 O O . ARG A 1 359 ? -22.770 -2.665 -7.478 1.00 95.38 359 ARG A O 1
ATOM 2936 N N . LYS A 1 360 ? -22.486 -1.356 -5.681 1.00 94.75 360 LYS A N 1
ATOM 2937 C CA . LYS A 1 360 ? -22.219 -0.121 -6.440 1.00 94.75 360 LYS A CA 1
ATOM 2938 C C . LYS A 1 360 ? -20.798 -0.064 -6.991 1.00 94.75 360 LYS A C 1
ATOM 2940 O O . LYS A 1 360 ? -20.647 0.173 -8.183 1.00 94.75 360 LYS A O 1
ATOM 2945 N N . ALA A 1 361 ? -19.791 -0.313 -6.155 1.00 93.25 361 ALA A N 1
ATOM 2946 C CA . ALA A 1 361 ? -18.391 -0.293 -6.570 1.00 93.25 361 ALA A CA 1
ATOM 2947 C C . ALA A 1 361 ? -18.033 -1.538 -7.400 1.00 93.25 361 ALA A C 1
ATOM 2949 O O . ALA A 1 361 ? -17.629 -1.429 -8.553 1.00 93.25 361 ALA A O 1
ATOM 2950 N N . GLY A 1 362 ? -18.220 -2.735 -6.837 1.00 94.00 362 GLY A N 1
ATOM 2951 C CA . GLY A 1 362 ? -17.706 -3.974 -7.425 1.00 94.00 362 GLY A CA 1
ATOM 2952 C C . GLY A 1 362 ? -18.446 -4.434 -8.682 1.00 94.00 362 GLY A C 1
ATOM 2953 O O . GLY A 1 362 ? -17.828 -4.735 -9.699 1.00 94.00 362 GLY A O 1
ATOM 2954 N N . ARG A 1 363 ? -19.784 -4.481 -8.655 1.00 94.06 363 ARG A N 1
ATOM 2955 C CA . ARG A 1 363 ? -20.560 -5.138 -9.726 1.00 94.06 363 ARG A CA 1
ATOM 2956 C C . ARG A 1 363 ? -20.382 -4.514 -11.116 1.00 94.06 363 ARG A C 1
ATOM 2958 O O . ARG A 1 363 ? -20.430 -5.248 -12.097 1.00 94.06 363 ARG A O 1
ATOM 2965 N N . GLY A 1 364 ? -20.207 -3.194 -11.205 1.00 91.94 364 GLY A N 1
ATOM 2966 C CA . GLY A 1 364 ? -20.086 -2.493 -12.489 1.00 91.94 364 GLY A CA 1
ATOM 2967 C C . GLY A 1 364 ? -18.790 -2.800 -13.242 1.00 91.94 364 GLY A C 1
ATOM 2968 O O . GLY A 1 364 ? -18.796 -2.849 -14.464 1.00 91.94 364 GLY A O 1
ATOM 2969 N N . MET A 1 365 ? -17.694 -3.054 -12.521 1.00 93.94 365 MET A N 1
ATOM 2970 C CA . MET A 1 365 ? -16.359 -3.243 -13.105 1.00 93.94 365 MET A CA 1
ATOM 2971 C C . MET A 1 365 ? -16.031 -4.695 -13.485 1.00 93.94 365 MET A C 1
ATOM 2973 O O . MET A 1 365 ? -14.915 -4.966 -13.923 1.00 93.94 365 MET A O 1
ATOM 2977 N N . ARG A 1 366 ? -16.966 -5.645 -13.313 1.00 95.38 366 ARG A N 1
ATOM 2978 C CA . ARG A 1 366 ? -16.710 -7.079 -13.547 1.00 95.38 366 ARG A CA 1
ATOM 2979 C C . ARG A 1 366 ? -16.198 -7.349 -14.968 1.00 95.38 366 ARG A C 1
ATOM 2981 O O . ARG A 1 366 ? -15.221 -8.073 -15.138 1.00 95.38 366 ARG A O 1
ATOM 2988 N N . ASP A 1 367 ? -16.835 -6.743 -15.963 1.00 95.19 367 ASP A N 1
ATOM 2989 C CA . ASP A 1 367 ? -16.560 -6.998 -17.382 1.00 95.19 367 ASP A CA 1
ATOM 2990 C C . ASP A 1 367 ? -15.266 -6.290 -17.837 1.00 95.19 367 ASP A C 1
ATOM 2992 O O . ASP A 1 367 ? -14.498 -6.823 -18.642 1.00 95.19 367 ASP A O 1
ATOM 2996 N N . SER A 1 368 ? -14.963 -5.123 -17.260 1.00 96.31 368 SER A N 1
ATOM 2997 C CA . SER A 1 368 ? -13.676 -4.428 -17.410 1.00 96.31 368 SER A CA 1
ATOM 2998 C C . SER A 1 368 ? -12.527 -5.232 -16.791 1.00 96.31 368 SER A C 1
ATOM 3000 O O . SER A 1 368 ? -11.452 -5.335 -17.382 1.00 96.31 368 SER A O 1
ATOM 3002 N N . TYR A 1 369 ? -12.760 -5.874 -15.641 1.00 96.75 369 TYR A N 1
ATOM 3003 C CA . TYR A 1 369 ? -11.768 -6.737 -15.000 1.00 96.75 369 TYR A CA 1
ATOM 3004 C C . TYR A 1 369 ? -11.558 -8.050 -15.770 1.00 96.75 369 TYR A C 1
ATOM 3006 O O . TYR A 1 369 ? -10.419 -8.496 -15.902 1.00 96.75 369 TYR A O 1
ATOM 3014 N N . GLU A 1 370 ? -12.607 -8.643 -16.363 1.00 95.81 370 GLU A N 1
ATOM 3015 C CA . GLU A 1 370 ? -12.433 -9.788 -17.272 1.00 95.81 370 GLU A CA 1
ATOM 3016 C C . GLU A 1 370 ? -11.512 -9.455 -18.452 1.00 95.81 370 GLU A C 1
ATOM 3018 O O . GLU A 1 370 ? -10.664 -10.280 -18.798 1.00 95.81 370 GLU A O 1
ATOM 3023 N N . GLN A 1 371 ? -11.616 -8.246 -19.012 1.00 96.50 371 GLN A N 1
ATOM 3024 C CA . GLN A 1 371 ? -10.713 -7.768 -20.062 1.00 96.50 371 GLN A CA 1
ATOM 3025 C C . GLN A 1 371 ? -9.305 -7.440 -19.552 1.00 96.50 371 GLN A C 1
ATOM 3027 O O . GLN A 1 371 ? -8.336 -7.718 -20.258 1.00 96.50 371 GLN A O 1
ATOM 3032 N N . LEU A 1 372 ? -9.166 -6.883 -18.341 1.00 96.12 372 LEU A N 1
ATOM 3033 C CA . LEU A 1 372 ? -7.853 -6.636 -17.738 1.00 96.12 372 LEU A CA 1
ATOM 3034 C C . LEU A 1 372 ? -7.059 -7.942 -17.603 1.00 96.12 372 LEU A C 1
ATOM 3036 O O . LEU A 1 372 ? -5.864 -7.939 -17.865 1.00 96.12 372 LEU A O 1
ATOM 3040 N N . ILE A 1 373 ? -7.707 -9.062 -17.265 1.00 95.81 373 ILE A N 1
ATOM 3041 C CA . ILE A 1 373 ? -7.040 -10.372 -17.176 1.00 95.81 373 ILE A CA 1
ATOM 3042 C C . ILE A 1 373 ? -6.430 -10.795 -18.523 1.00 95.81 373 ILE A C 1
ATOM 3044 O O . ILE A 1 373 ? -5.320 -11.320 -18.535 1.00 95.81 373 ILE A O 1
ATOM 3048 N N . ASP A 1 374 ? -7.107 -10.539 -19.651 1.00 95.12 374 ASP A N 1
ATOM 3049 C CA . ASP A 1 374 ? -6.540 -10.838 -20.977 1.00 95.12 374 ASP A CA 1
ATOM 3050 C C . ASP A 1 374 ? -5.319 -9.956 -21.260 1.00 95.12 374 ASP A C 1
ATOM 3052 O O . ASP A 1 374 ? -4.262 -10.458 -21.639 1.00 95.12 374 ASP A O 1
ATOM 3056 N N . VAL A 1 375 ? -5.423 -8.654 -20.978 1.00 95.88 375 VAL A N 1
ATOM 3057 C CA . VAL A 1 375 ? -4.306 -7.716 -21.159 1.00 95.88 375 VAL A CA 1
ATOM 3058 C C . VAL A 1 375 ? -3.135 -8.047 -20.220 1.00 95.88 375 VAL A C 1
ATOM 3060 O O . VAL A 1 375 ? -1.984 -7.918 -20.617 1.00 95.88 375 VAL A O 1
ATOM 3063 N N . MET A 1 376 ? -3.379 -8.550 -19.006 1.00 95.19 376 MET A N 1
ATOM 3064 C CA . MET A 1 376 ? -2.317 -9.003 -18.093 1.00 95.19 376 MET A CA 1
ATOM 3065 C C . MET A 1 376 ? -1.562 -10.239 -18.614 1.00 95.19 376 MET A C 1
ATOM 3067 O O . MET A 1 376 ? -0.381 -10.399 -18.300 1.00 95.19 376 MET A O 1
ATOM 3071 N N . GLN A 1 377 ? -2.183 -11.075 -19.454 1.00 94.62 377 GLN A N 1
ATOM 3072 C CA . GLN A 1 377 ? -1.476 -12.143 -20.169 1.00 94.62 377 GLN A CA 1
ATOM 3073 C C . GLN A 1 377 ? -0.602 -11.584 -21.309 1.00 94.62 377 GLN A C 1
ATOM 3075 O O . GLN A 1 377 ? 0.489 -12.099 -21.555 1.00 94.62 377 GLN A O 1
ATOM 3080 N N . GLU A 1 378 ? -1.022 -10.493 -21.958 1.00 94.44 378 GLU A N 1
ATOM 3081 C CA . GLU A 1 378 ? -0.175 -9.754 -22.907 1.00 94.44 378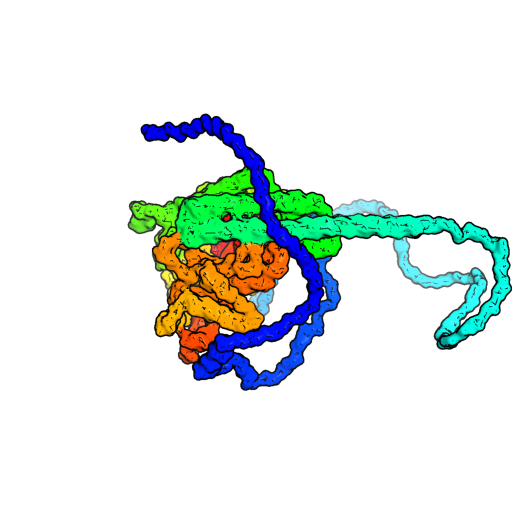 GLU A CA 1
ATOM 3082 C C . GLU A 1 378 ? 1.010 -9.075 -22.188 1.00 94.44 378 GLU A C 1
ATOM 3084 O O . GLU A 1 378 ? 2.138 -9.152 -22.675 1.00 94.44 378 GLU A O 1
ATOM 3089 N N . VAL A 1 379 ? 0.795 -8.501 -20.991 1.00 93.75 379 VAL A N 1
ATOM 3090 C CA . VAL A 1 379 ? 1.857 -7.935 -20.125 1.00 93.75 379 VAL A CA 1
ATOM 3091 C C . VAL A 1 379 ? 2.896 -8.996 -19.751 1.00 93.75 379 VAL A C 1
ATOM 3093 O O . VAL A 1 379 ? 4.095 -8.714 -19.801 1.00 93.75 379 VAL A O 1
ATOM 3096 N N . ALA A 1 380 ? 2.461 -10.212 -19.411 1.00 93.62 380 ALA A N 1
ATOM 3097 C CA . ALA A 1 380 ? 3.358 -11.331 -19.130 1.00 93.62 380 ALA A CA 1
ATOM 3098 C C . ALA A 1 380 ? 4.241 -11.671 -20.345 1.00 93.62 380 ALA A C 1
ATOM 3100 O O . ALA A 1 380 ? 5.468 -11.721 -20.229 1.00 93.62 380 ALA A O 1
ATOM 3101 N N . TYR A 1 381 ? 3.626 -11.791 -21.527 1.00 92.25 381 TYR A N 1
ATOM 3102 C CA . TYR A 1 381 ? 4.321 -12.095 -22.779 1.00 92.25 381 TYR A CA 1
ATOM 3103 C C . TYR A 1 381 ? 5.394 -11.051 -23.137 1.00 92.25 381 TYR A C 1
ATOM 3105 O O . TYR A 1 381 ? 6.540 -11.417 -23.394 1.00 92.25 381 TYR A O 1
ATOM 3113 N N . VAL A 1 382 ? 5.086 -9.746 -23.085 1.00 89.06 382 VAL A N 1
ATOM 3114 C CA . VAL A 1 382 ? 6.064 -8.684 -23.432 1.00 89.06 382 VAL A CA 1
ATOM 3115 C C . VAL A 1 382 ? 7.188 -8.490 -22.397 1.00 89.06 382 VAL A C 1
ATOM 3117 O O . VAL A 1 382 ? 8.166 -7.777 -22.672 1.00 89.06 382 VAL A O 1
ATOM 3120 N N . ASN A 1 383 ? 7.080 -9.135 -21.230 1.00 88.31 383 ASN A N 1
ATOM 3121 C CA . ASN A 1 383 ? 8.107 -9.196 -20.184 1.00 88.31 383 ASN A CA 1
ATOM 3122 C C . ASN A 1 383 ? 8.724 -10.607 -20.019 1.00 88.31 383 ASN A C 1
ATOM 3124 O O . ASN A 1 383 ? 9.467 -10.831 -19.069 1.00 88.31 383 ASN A O 1
ATOM 3128 N N . ASN A 1 384 ? 8.494 -11.530 -20.964 1.00 88.31 384 ASN A N 1
ATOM 3129 C CA . ASN A 1 384 ? 9.085 -12.879 -21.017 1.00 88.31 384 ASN A CA 1
ATOM 3130 C C . ASN A 1 384 ? 8.772 -13.807 -19.815 1.00 88.31 384 ASN A C 1
ATOM 3132 O O . ASN A 1 384 ? 9.575 -14.686 -19.498 1.00 88.31 384 ASN A O 1
ATOM 3136 N N . VAL A 1 385 ? 7.613 -13.653 -19.168 1.00 90.19 385 VAL A N 1
ATOM 3137 C CA . VAL A 1 385 ? 7.111 -14.572 -18.119 1.00 90.19 385 VAL A CA 1
ATOM 3138 C C . VAL A 1 385 ? 5.860 -15.311 -18.605 1.00 90.19 385 VAL A C 1
ATOM 3140 O O . VAL A 1 385 ? 5.190 -14.843 -19.526 1.00 90.19 385 VAL A O 1
ATOM 3143 N N . THR A 1 386 ? 5.546 -16.495 -18.064 1.00 90.81 386 THR A N 1
ATOM 3144 C CA . THR A 1 386 ? 4.579 -17.394 -18.731 1.00 90.81 386 THR A CA 1
ATOM 3145 C C . THR A 1 386 ? 3.132 -16.925 -18.599 1.00 90.81 386 THR A C 1
ATOM 3147 O O . THR A 1 386 ? 2.322 -17.163 -19.498 1.00 90.81 386 THR A O 1
ATOM 3150 N N . ASN A 1 387 ? 2.794 -16.257 -17.494 1.00 92.69 387 ASN A N 1
ATOM 3151 C CA . ASN A 1 387 ? 1.431 -15.837 -17.189 1.00 92.69 387 ASN A CA 1
ATOM 3152 C C . ASN A 1 387 ? 1.369 -14.586 -16.298 1.00 92.69 387 ASN A C 1
ATOM 3154 O O . ASN A 1 387 ? 2.352 -14.203 -15.658 1.00 92.69 387 ASN A O 1
ATOM 3158 N N . GLY A 1 388 ? 0.194 -13.953 -16.236 1.00 91.62 388 GLY A N 1
ATOM 3159 C CA . GLY A 1 388 ? -0.012 -12.724 -15.464 1.00 91.62 388 GLY A CA 1
ATOM 3160 C C . GLY A 1 388 ? 0.175 -12.887 -13.947 1.00 91.62 388 GLY A C 1
ATOM 3161 O O . GLY A 1 388 ? 0.472 -11.908 -13.267 1.00 91.62 388 GLY A O 1
ATOM 3162 N N . GLY A 1 389 ? 0.042 -14.107 -13.411 1.00 91.81 389 GLY A N 1
ATOM 3163 C CA . GLY A 1 389 ? 0.318 -14.430 -12.006 1.00 91.81 389 GLY A CA 1
ATOM 3164 C C . GLY A 1 389 ? 1.817 -14.485 -11.692 1.00 91.81 389 GLY A C 1
ATOM 3165 O O . GLY A 1 389 ? 2.253 -13.925 -10.691 1.00 91.81 389 GLY A O 1
ATOM 3166 N N . GLU A 1 390 ? 2.631 -15.077 -12.571 1.00 91.56 390 GLU A N 1
ATOM 3167 C CA . GLU A 1 390 ? 4.099 -14.987 -12.476 1.00 91.56 390 GLU A CA 1
ATOM 3168 C C . GLU A 1 390 ? 4.580 -13.540 -12.590 1.00 91.56 390 GLU A C 1
ATOM 3170 O O . GLU A 1 390 ? 5.386 -13.099 -11.773 1.00 91.56 390 GLU A O 1
ATOM 3175 N N . TYR A 1 391 ? 4.025 -12.769 -13.534 1.00 92.00 391 TYR A N 1
ATOM 3176 C CA . TYR A 1 391 ? 4.287 -11.331 -13.614 1.00 92.00 391 TYR A CA 1
ATOM 3177 C C . TYR A 1 391 ? 3.950 -10.609 -12.293 1.00 92.00 391 TYR A C 1
ATOM 3179 O O . TYR A 1 391 ? 4.690 -9.724 -11.866 1.00 92.00 391 TYR A O 1
ATOM 3187 N N . TRP A 1 392 ? 2.873 -11.017 -11.610 1.00 91.44 392 TRP A N 1
ATOM 3188 C CA . TRP A 1 392 ? 2.432 -10.416 -10.347 1.00 91.44 392 TRP A CA 1
ATOM 3189 C C . TRP A 1 392 ? 3.457 -10.527 -9.210 1.00 91.44 392 TRP A C 1
ATOM 3191 O O . TRP A 1 392 ? 3.556 -9.623 -8.379 1.00 91.44 392 TRP A O 1
ATOM 3201 N N . TYR A 1 393 ? 4.228 -11.617 -9.177 1.00 91.38 393 TYR A N 1
ATOM 3202 C CA . TYR A 1 393 ? 5.247 -11.878 -8.153 1.00 91.38 393 TYR A CA 1
ATOM 3203 C C . TYR A 1 393 ? 6.694 -11.714 -8.661 1.00 91.38 393 TYR A C 1
ATOM 3205 O O . TYR A 1 393 ? 7.628 -11.866 -7.876 1.00 91.38 393 TYR A O 1
ATOM 3213 N N . LEU A 1 394 ? 6.901 -11.329 -9.929 1.00 90.00 394 LEU A N 1
ATOM 3214 C CA . LEU A 1 394 ? 8.220 -11.160 -10.562 1.00 90.00 394 LEU A CA 1
ATOM 3215 C C . LEU A 1 394 ? 9.189 -10.305 -9.725 1.00 90.00 394 LEU A C 1
ATOM 3217 O O . LEU A 1 394 ? 10.350 -10.666 -9.562 1.00 90.00 394 LEU A O 1
ATOM 3221 N N . ALA A 1 395 ? 8.694 -9.222 -9.118 1.00 89.69 395 ALA A N 1
ATOM 3222 C CA . ALA A 1 395 ? 9.486 -8.298 -8.299 1.00 89.69 395 ALA A CA 1
ATOM 3223 C C . ALA A 1 395 ? 10.015 -8.880 -6.964 1.00 89.69 395 ALA A C 1
ATOM 3225 O O . ALA A 1 395 ? 10.717 -8.174 -6.241 1.00 89.69 395 ALA A O 1
ATOM 3226 N N . TYR A 1 396 ? 9.681 -10.130 -6.621 1.00 91.25 396 TYR A N 1
ATOM 3227 C CA . TYR A 1 396 ? 10.224 -10.853 -5.461 1.00 91.25 396 TYR A CA 1
ATOM 3228 C C . TYR A 1 396 ? 11.311 -11.872 -5.832 1.00 91.25 396 TYR A C 1
ATOM 3230 O O . TYR A 1 396 ? 11.978 -12.382 -4.937 1.00 91.25 396 TYR A O 1
ATOM 3238 N N . GLU A 1 397 ? 11.483 -12.177 -7.122 1.00 90.00 397 GLU A N 1
ATOM 3239 C CA . GLU A 1 397 ? 12.553 -13.010 -7.706 1.00 90.00 397 GLU A CA 1
ATOM 3240 C C . GLU A 1 397 ? 12.697 -14.462 -7.176 1.00 90.00 397 GLU A C 1
ATOM 3242 O O . GLU A 1 397 ? 13.530 -15.214 -7.685 1.00 90.00 397 GLU A O 1
ATOM 3247 N N . SER A 1 398 ? 11.846 -14.915 -6.243 1.00 89.94 398 SER A N 1
ATOM 3248 C CA . SER A 1 398 ? 11.733 -16.327 -5.829 1.00 89.94 398 SER A CA 1
ATOM 3249 C C . SER A 1 398 ? 10.790 -17.106 -6.751 1.00 89.94 398 SER A C 1
ATOM 3251 O O . SER A 1 398 ? 9.596 -16.814 -6.839 1.00 89.94 398 SER A O 1
ATOM 3253 N N . GLY A 1 399 ? 11.301 -18.178 -7.366 1.00 84.81 399 GLY A N 1
ATOM 3254 C CA . GLY A 1 399 ? 10.493 -19.133 -8.138 1.00 84.81 399 GLY A CA 1
ATOM 3255 C C . GLY A 1 399 ? 9.493 -19.951 -7.302 1.00 84.81 399 GLY A C 1
ATOM 3256 O O . GLY A 1 399 ? 8.618 -20.597 -7.872 1.00 84.81 399 GLY A O 1
ATOM 3257 N N . ASN A 1 400 ? 9.596 -19.906 -5.967 1.00 90.00 400 ASN A N 1
ATOM 3258 C CA . ASN A 1 400 ? 8.710 -20.590 -5.019 1.00 90.00 400 ASN A CA 1
ATOM 3259 C C . ASN A 1 400 ? 7.935 -19.613 -4.113 1.00 90.00 400 ASN A C 1
ATOM 3261 O O . ASN A 1 400 ? 7.353 -20.043 -3.120 1.00 90.00 400 ASN A O 1
ATOM 3265 N N . PHE A 1 401 ? 7.885 -18.314 -4.444 1.00 91.75 401 PHE A N 1
ATOM 3266 C CA . PHE A 1 401 ? 7.373 -17.263 -3.549 1.00 91.75 401 PHE A CA 1
ATOM 3267 C C . PHE A 1 401 ? 5.995 -17.567 -2.932 1.00 91.75 401 PHE A C 1
ATOM 3269 O O . PHE A 1 401 ? 5.752 -17.277 -1.762 1.00 91.75 401 PHE A O 1
ATOM 3276 N N . ARG A 1 402 ? 5.085 -18.198 -3.686 1.00 90.38 402 ARG A N 1
ATOM 3277 C CA . ARG A 1 402 ? 3.759 -18.584 -3.178 1.00 90.38 402 ARG A CA 1
ATOM 3278 C C . ARG A 1 402 ? 3.845 -19.675 -2.106 1.00 90.38 402 ARG A C 1
ATOM 3280 O O . ARG A 1 402 ? 3.162 -19.582 -1.091 1.00 90.38 402 ARG A O 1
ATOM 3287 N N . GLN A 1 403 ? 4.682 -20.684 -2.326 1.00 92.50 403 GLN A N 1
ATOM 3288 C CA . GLN A 1 403 ? 4.962 -21.755 -1.375 1.00 92.50 403 GLN A CA 1
ATOM 3289 C C . GLN A 1 403 ? 5.656 -21.196 -0.127 1.00 92.50 403 GLN A C 1
ATOM 3291 O O . GLN A 1 403 ? 5.267 -21.550 0.982 1.00 92.50 403 GLN A O 1
ATOM 3296 N N . ASP A 1 404 ? 6.606 -20.272 -0.301 1.00 93.88 404 ASP A N 1
ATOM 3297 C CA . ASP A 1 404 ? 7.279 -19.569 0.796 1.00 93.88 404 ASP A CA 1
ATOM 3298 C C . ASP A 1 404 ? 6.247 -18.820 1.675 1.00 93.88 404 ASP A C 1
ATOM 3300 O O . ASP A 1 404 ? 6.267 -18.928 2.903 1.00 93.88 404 ASP A O 1
ATOM 3304 N N . MET A 1 405 ? 5.278 -18.131 1.055 1.00 93.56 405 MET A N 1
ATOM 3305 C CA . MET A 1 405 ? 4.188 -17.437 1.759 1.00 93.56 405 MET A CA 1
ATOM 3306 C C . MET A 1 405 ? 3.181 -18.381 2.435 1.00 93.56 405 MET A C 1
ATOM 3308 O O . MET A 1 405 ? 2.780 -18.110 3.566 1.00 93.56 405 MET A O 1
ATOM 3312 N N . ASP A 1 406 ? 2.786 -19.496 1.808 1.00 92.25 406 ASP A N 1
ATOM 3313 C CA . ASP A 1 406 ? 1.923 -20.498 2.459 1.00 92.25 406 ASP A CA 1
ATOM 3314 C C . ASP A 1 406 ? 2.651 -21.192 3.641 1.00 92.25 406 ASP A C 1
ATOM 3316 O O . ASP A 1 406 ? 2.032 -21.459 4.672 1.00 92.25 406 ASP A O 1
ATOM 3320 N N . ILE A 1 407 ? 3.975 -21.407 3.562 1.00 95.56 407 ILE A N 1
ATOM 3321 C CA . ILE A 1 407 ? 4.804 -21.938 4.666 1.00 95.56 407 ILE A CA 1
ATOM 3322 C C . ILE A 1 407 ? 4.886 -20.955 5.843 1.00 95.56 407 ILE A C 1
ATOM 3324 O O . ILE A 1 407 ? 4.804 -21.370 7.002 1.00 95.56 407 ILE A O 1
ATOM 3328 N N . VAL A 1 408 ? 5.048 -19.655 5.577 1.00 95.56 408 VAL A N 1
ATOM 3329 C CA . VAL A 1 408 ? 5.006 -18.612 6.620 1.00 95.56 408 VAL A CA 1
ATOM 3330 C C . VAL A 1 408 ? 3.597 -18.494 7.209 1.00 95.56 408 VAL A C 1
ATOM 3332 O O . VAL A 1 408 ? 3.446 -18.353 8.424 1.00 95.56 408 VAL A O 1
ATOM 3335 N N . TRP A 1 409 ? 2.554 -18.617 6.383 1.00 96.00 409 TRP A N 1
ATOM 3336 C CA . TRP A 1 409 ? 1.174 -18.580 6.855 1.00 96.00 409 TRP A CA 1
ATOM 3337 C C . TRP A 1 409 ? 0.859 -19.706 7.840 1.00 96.00 409 TRP A C 1
ATOM 3339 O O . TRP A 1 409 ? 0.378 -19.416 8.932 1.00 96.00 409 TRP A O 1
ATOM 3349 N N . GLU A 1 410 ? 1.160 -20.968 7.522 1.00 96.75 410 GLU A N 1
ATOM 3350 C CA . GLU A 1 410 ? 0.829 -22.089 8.417 1.00 96.75 410 GLU A CA 1
ATOM 3351 C C . GLU A 1 410 ? 1.598 -22.043 9.760 1.00 96.75 410 GLU A C 1
ATOM 3353 O O . GLU A 1 410 ? 1.131 -22.612 10.745 1.00 96.75 410 GLU A O 1
ATOM 3358 N N . GLN A 1 411 ? 2.711 -21.300 9.855 1.00 97.19 411 GLN A N 1
ATOM 3359 C CA . GLN A 1 411 ? 3.388 -21.003 11.131 1.00 97.19 411 GLN A CA 1
ATOM 3360 C C . GLN A 1 411 ? 2.651 -19.945 11.972 1.00 97.19 411 GLN A C 1
ATOM 3362 O O . GLN A 1 411 ? 2.596 -20.049 13.197 1.00 97.19 411 GLN A O 1
ATOM 3367 N N . ILE A 1 412 ? 2.072 -18.925 11.330 1.00 96.62 412 ILE A N 1
ATOM 3368 C CA . ILE A 1 412 ? 1.329 -17.831 11.987 1.00 96.62 412 ILE A CA 1
ATOM 3369 C C . ILE A 1 412 ? -0.114 -18.253 12.308 1.00 96.62 412 ILE A C 1
ATOM 3371 O O . ILE A 1 412 ? -0.717 -17.798 13.286 1.00 96.62 412 ILE A O 1
ATOM 3375 N N . ARG A 1 413 ? -0.671 -19.157 11.502 1.00 96.56 413 ARG A N 1
ATOM 3376 C CA . ARG A 1 413 ? -2.058 -19.614 11.544 1.00 96.56 413 ARG A CA 1
ATOM 3377 C C . ARG A 1 413 ? -2.559 -20.043 12.935 1.00 96.56 413 ARG A C 1
ATOM 3379 O O . ARG A 1 413 ? -3.666 -19.623 13.267 1.00 96.56 413 ARG A O 1
ATOM 3386 N N . PRO A 1 414 ? -1.819 -20.778 13.794 1.00 97.94 414 PRO A N 1
ATOM 3387 C CA . PRO A 1 414 ? -2.303 -21.134 15.133 1.00 97.94 414 PRO A CA 1
ATOM 3388 C C . PRO A 1 414 ? -2.585 -19.918 16.032 1.00 97.94 414 PRO A C 1
ATOM 3390 O O . PRO A 1 414 ? -3.555 -19.918 16.792 1.00 97.94 414 PRO A O 1
ATOM 3393 N N . LEU A 1 415 ? -1.781 -18.852 15.916 1.00 97.62 415 LEU A N 1
ATOM 3394 C CA . LEU A 1 415 ? -2.023 -17.584 16.614 1.00 97.62 415 LEU A CA 1
ATOM 3395 C C . LEU A 1 415 ? -3.274 -16.888 16.058 1.00 97.62 415 LEU A C 1
ATOM 3397 O O . LEU A 1 415 ? -4.095 -16.382 16.826 1.00 97.62 415 LEU A O 1
ATOM 3401 N N . TYR A 1 416 ? -3.446 -16.902 14.733 1.00 98.06 416 TYR A N 1
ATOM 3402 C CA . TYR A 1 416 ? -4.627 -16.334 14.090 1.00 98.06 416 TYR A CA 1
ATOM 3403 C C . TYR A 1 416 ? -5.919 -17.089 14.435 1.00 98.06 416 TYR A C 1
ATOM 3405 O O . TYR A 1 416 ? -6.920 -16.451 14.748 1.00 98.06 416 TYR A O 1
ATOM 3413 N N . GLU A 1 417 ? -5.919 -18.423 14.442 1.00 97.38 417 GLU A N 1
ATOM 3414 C CA . GLU A 1 417 ? -7.095 -19.225 14.809 1.00 97.38 417 GLU A CA 1
ATOM 3415 C C . GLU A 1 417 ? -7.497 -18.998 16.278 1.00 97.38 417 GLU A C 1
ATOM 3417 O O . GLU A 1 417 ? -8.689 -18.884 16.579 1.00 97.38 417 GLU A O 1
ATOM 3422 N N . GLY A 1 418 ? -6.525 -18.827 17.184 1.00 97.50 418 GLY A N 1
ATOM 3423 C CA . GLY A 1 418 ? -6.777 -18.412 18.568 1.00 97.50 418 GLY A CA 1
ATOM 3424 C C . GLY A 1 418 ? -7.412 -17.018 18.672 1.00 97.50 418 GLY A C 1
ATOM 3425 O O . GLY A 1 418 ? -8.421 -16.843 19.364 1.00 97.50 418 GLY A O 1
ATOM 3426 N N . LEU A 1 419 ? -6.870 -16.039 17.938 1.00 97.56 419 LEU A N 1
ATOM 3427 C CA . LEU A 1 419 ? -7.410 -14.677 17.856 1.00 97.56 419 LEU A CA 1
ATOM 3428 C C . LEU A 1 419 ? -8.835 -14.668 17.277 1.00 97.56 419 LEU A C 1
ATOM 3430 O O . LEU A 1 419 ? -9.740 -14.076 17.863 1.00 97.56 419 LEU A O 1
ATOM 3434 N N . HIS A 1 420 ? -9.056 -15.368 16.164 1.00 98.00 420 HIS A N 1
ATOM 3435 C CA . HIS A 1 420 ? -10.347 -15.509 15.486 1.00 98.00 420 HIS A CA 1
ATOM 3436 C C . HIS A 1 420 ? -11.398 -16.145 16.395 1.00 98.00 420 HIS A C 1
ATOM 3438 O O . HIS A 1 420 ? -12.493 -15.602 16.542 1.00 98.00 420 HIS A O 1
ATOM 3444 N N . ALA A 1 421 ? -11.063 -17.244 17.078 1.00 97.50 421 ALA A N 1
ATOM 3445 C CA . ALA A 1 421 ? -11.976 -17.913 18.000 1.00 97.50 421 ALA A CA 1
ATOM 3446 C C . ALA A 1 421 ? -12.387 -17.006 19.174 1.00 97.50 421 ALA A C 1
ATOM 3448 O O . ALA A 1 421 ? -13.565 -16.975 19.546 1.00 97.50 421 ALA A O 1
ATOM 3449 N N . TYR A 1 422 ? -11.444 -16.231 19.719 1.00 97.50 422 TYR A N 1
ATOM 3450 C CA . TYR A 1 422 ? -11.711 -15.234 20.755 1.00 97.50 422 TYR A CA 1
ATOM 3451 C C . TYR A 1 422 ? -12.610 -14.095 20.242 1.00 97.50 422 TYR A C 1
ATOM 3453 O O . TYR A 1 422 ? -13.618 -13.766 20.872 1.00 97.50 422 TYR A O 1
ATOM 3461 N N . VAL A 1 423 ? -12.291 -13.531 19.074 1.00 97.56 423 VAL A N 1
ATOM 3462 C CA . VAL A 1 423 ? -13.044 -12.433 18.448 1.00 97.56 423 VAL A CA 1
ATOM 3463 C C . VAL A 1 423 ? -14.464 -12.875 18.093 1.00 97.56 423 VAL A C 1
ATOM 3465 O O . VAL A 1 423 ? -15.425 -12.210 18.476 1.00 97.56 423 VAL A O 1
ATOM 3468 N N . ARG A 1 424 ? -14.629 -14.052 17.477 1.00 97.94 424 ARG A N 1
ATOM 3469 C CA . ARG A 1 424 ? -15.936 -14.667 17.203 1.00 97.94 424 ARG A CA 1
ATOM 3470 C C . ARG A 1 424 ? -16.755 -14.866 18.475 1.00 97.94 424 ARG A C 1
ATOM 3472 O O . ARG A 1 424 ? -17.958 -14.618 18.453 1.00 97.94 424 ARG A O 1
ATOM 3479 N N . ARG A 1 425 ? -16.130 -15.284 19.584 1.00 97.38 425 ARG A N 1
ATOM 3480 C CA . ARG A 1 425 ? -16.808 -15.391 20.884 1.00 97.38 425 ARG A CA 1
ATOM 3481 C C . ARG A 1 425 ? -17.284 -14.023 21.374 1.00 97.38 425 ARG A C 1
ATOM 3483 O O . ARG A 1 425 ? -18.468 -13.884 21.647 1.00 97.38 425 ARG A O 1
ATOM 3490 N N . LYS A 1 426 ? -16.406 -13.019 21.446 1.00 97.00 426 LYS A N 1
ATOM 3491 C CA . LYS A 1 426 ? -16.759 -11.665 21.913 1.00 97.00 426 LYS A CA 1
ATOM 3492 C C . LYS A 1 426 ? -17.868 -11.026 21.073 1.00 97.00 426 LYS A C 1
ATOM 3494 O O . LYS A 1 426 ? -18.835 -10.517 21.630 1.00 97.00 426 LYS A O 1
ATOM 3499 N N . LEU A 1 427 ? -17.774 -11.120 19.745 1.00 97.44 427 LEU A N 1
ATOM 3500 C CA . LEU A 1 427 ? -18.820 -10.647 18.835 1.00 97.44 427 LEU A CA 1
ATOM 3501 C C . LEU A 1 427 ? -20.137 -11.401 19.055 1.00 97.44 427 LEU A C 1
ATOM 3503 O O . LEU A 1 427 ? -21.192 -10.780 19.044 1.00 97.44 427 LEU A O 1
ATOM 3507 N N . ARG A 1 428 ? -20.105 -12.719 19.295 1.00 97.44 428 ARG A N 1
ATOM 3508 C CA . ARG A 1 428 ? -21.304 -13.521 19.599 1.00 97.44 428 ARG A CA 1
ATOM 3509 C C . ARG A 1 428 ? -21.924 -13.187 20.955 1.00 97.44 428 ARG A C 1
ATOM 3511 O O . ARG A 1 428 ? -23.145 -13.215 21.082 1.00 97.44 428 ARG A O 1
ATOM 3518 N N . ASP A 1 429 ? -21.102 -12.892 21.953 1.00 96.31 429 ASP A N 1
ATOM 3519 C CA . ASP A 1 429 ? -21.560 -12.481 23.281 1.00 96.31 429 ASP A CA 1
ATOM 3520 C C . ASP A 1 429 ? -22.196 -11.062 23.232 1.00 96.31 429 ASP A C 1
ATOM 3522 O O . ASP A 1 429 ? -22.990 -10.728 24.107 1.00 96.31 429 ASP A O 1
ATOM 3526 N N . TYR A 1 430 ? -21.922 -10.271 22.178 1.00 96.88 430 TYR A N 1
ATOM 3527 C CA . TYR A 1 430 ? -22.525 -8.955 21.893 1.00 96.88 430 TYR A CA 1
ATOM 3528 C C . TYR A 1 430 ? -23.757 -9.018 20.959 1.00 96.88 430 TYR A C 1
ATOM 3530 O O . TYR A 1 430 ? -24.846 -8.600 21.339 1.00 96.88 430 TYR A O 1
ATOM 3538 N N . TYR A 1 431 ? -23.611 -9.564 19.744 1.00 97.06 431 TYR A N 1
ATOM 3539 C CA . TYR A 1 431 ? -24.666 -9.650 18.712 1.00 97.06 431 TYR A CA 1
ATOM 3540 C C . TYR A 1 431 ? -25.644 -10.825 18.900 1.00 97.06 431 TYR A C 1
ATOM 3542 O O . TYR A 1 431 ? -26.609 -10.962 18.145 1.00 97.06 431 TYR A O 1
ATOM 3550 N N . GLY A 1 432 ? -25.401 -11.689 19.885 1.00 96.38 432 GLY A N 1
ATOM 3551 C CA . GLY A 1 432 ? -26.278 -12.796 20.241 1.00 96.38 432 GLY A CA 1
ATOM 3552 C C . GLY A 1 432 ? -26.032 -14.109 19.477 1.00 96.38 432 GLY A C 1
ATOM 3553 O O . GLY A 1 432 ? -25.286 -14.175 18.492 1.00 96.38 432 GLY A O 1
ATOM 3554 N N . PRO A 1 433 ? -26.665 -15.201 19.949 1.00 95.38 433 PRO A N 1
ATOM 3555 C CA . PRO A 1 433 ? -26.422 -16.558 19.468 1.00 95.38 433 PRO A CA 1
ATOM 3556 C C . PRO A 1 433 ? -26.971 -16.825 18.062 1.00 95.38 433 PRO A C 1
ATOM 3558 O O . PRO A 1 433 ? -26.431 -17.685 17.366 1.00 95.38 433 PRO A O 1
ATOM 3561 N N . ASP A 1 434 ? -28.024 -16.107 17.667 1.00 93.50 434 ASP A N 1
ATOM 3562 C CA . ASP A 1 434 ? -28.799 -16.365 16.447 1.00 93.50 434 ASP A CA 1
ATOM 3563 C C . ASP A 1 434 ? -28.159 -15.717 15.215 1.00 93.50 434 ASP A C 1
ATOM 3565 O O . ASP A 1 434 ? -28.202 -16.264 14.114 1.00 93.50 434 ASP A O 1
ATOM 3569 N N . ARG A 1 435 ? -27.501 -14.567 15.414 1.00 93.25 435 ARG A N 1
ATOM 3570 C CA . ARG A 1 435 ? -26.726 -13.869 14.381 1.00 93.25 435 ARG A CA 1
ATOM 3571 C C . ARG A 1 435 ? -25.326 -14.485 14.205 1.00 93.25 435 ARG A C 1
ATOM 3573 O O . ARG A 1 435 ? -24.823 -14.529 13.082 1.00 93.25 435 ARG A O 1
ATOM 3580 N N . ILE A 1 436 ? -24.692 -14.993 15.275 1.00 95.50 436 ILE A N 1
ATOM 3581 C CA . ILE A 1 436 ? -23.320 -15.543 15.231 1.00 95.50 436 ILE A CA 1
ATOM 3582 C C . ILE A 1 436 ? -23.244 -16.973 15.796 1.00 95.50 436 ILE A C 1
ATOM 3584 O O . ILE A 1 436 ? -23.307 -17.235 17.000 1.00 95.50 436 ILE A O 1
ATOM 3588 N N . ASN A 1 437 ? -23.019 -17.925 14.892 1.00 93.06 437 ASN A N 1
ATOM 3589 C CA . ASN A 1 437 ? -22.798 -19.333 15.211 1.00 93.06 437 ASN A CA 1
ATOM 3590 C C . ASN A 1 437 ? -21.389 -19.563 15.818 1.00 93.06 437 ASN A C 1
ATOM 3592 O O . ASN A 1 437 ? -20.437 -18.857 15.497 1.00 93.06 437 ASN A O 1
ATOM 3596 N N . ARG A 1 438 ? -21.243 -20.575 16.687 1.00 92.19 438 ARG A N 1
ATOM 3597 C CA . ARG A 1 438 ? -19.974 -20.911 17.370 1.00 92.19 438 ARG A CA 1
ATOM 3598 C C . ARG A 1 438 ? -18.877 -21.466 16.447 1.00 92.19 438 ARG A C 1
ATOM 3600 O O . ARG A 1 438 ? -17.707 -21.364 16.797 1.00 92.19 438 ARG A O 1
ATOM 3607 N N . ILE A 1 439 ? -19.252 -22.088 15.328 1.00 91.50 439 ILE A N 1
ATOM 3608 C CA . ILE A 1 439 ? -18.361 -22.860 14.441 1.00 91.50 439 ILE A CA 1
ATOM 3609 C C . ILE A 1 439 ? -18.197 -22.174 13.077 1.00 91.50 439 ILE A C 1
ATOM 3611 O O . ILE A 1 439 ? -17.126 -22.250 12.481 1.00 91.50 439 ILE A O 1
ATOM 3615 N N . ALA A 1 440 ? -19.226 -21.468 12.599 1.00 92.19 440 ALA A N 1
ATOM 3616 C CA . ALA A 1 440 ? -19.216 -20.831 11.282 1.00 92.19 440 ALA A CA 1
ATOM 3617 C C . ALA A 1 440 ? -18.204 -19.662 11.162 1.00 92.19 440 ALA A C 1
ATOM 3619 O O . ALA A 1 440 ? -17.825 -19.066 12.180 1.00 92.19 440 ALA A O 1
ATOM 3620 N N . PRO A 1 441 ? -17.819 -19.286 9.927 1.00 96.69 441 PRO A N 1
ATOM 3621 C CA . PRO A 1 441 ? -17.064 -18.067 9.634 1.00 96.69 441 PRO A CA 1
ATOM 3622 C C . PRO A 1 441 ? -17.730 -16.787 10.162 1.00 96.69 441 PRO A C 1
ATOM 3624 O O . PRO A 1 441 ? -18.962 -16.695 10.232 1.00 96.69 441 PRO A O 1
ATOM 3627 N N . ILE A 1 442 ? -16.917 -15.775 10.479 1.00 97.88 442 ILE A N 1
ATOM 3628 C CA . ILE A 1 442 ? -17.394 -14.459 10.928 1.00 97.88 442 ILE A CA 1
ATOM 3629 C C . ILE A 1 442 ? -17.915 -13.664 9.712 1.00 97.88 442 ILE A C 1
ATOM 3631 O O . ILE A 1 442 ? -17.221 -13.590 8.697 1.00 97.88 442 ILE A O 1
ATOM 3635 N N . PRO A 1 443 ? -19.114 -13.058 9.769 1.00 97.50 443 PRO A N 1
ATOM 3636 C CA . PRO A 1 443 ? -19.582 -12.128 8.740 1.00 97.50 443 PRO A CA 1
ATOM 3637 C C . PRO A 1 443 ? -18.685 -10.886 8.622 1.00 97.50 443 PRO A C 1
ATOM 3639 O O . PRO A 1 443 ? -18.360 -10.255 9.626 1.00 97.50 443 PRO A O 1
ATOM 3642 N N . SER A 1 444 ? -18.306 -10.505 7.401 1.00 96.56 444 SER A N 1
ATOM 3643 C CA . SER A 1 444 ? -17.349 -9.416 7.147 1.00 96.56 444 SER A CA 1
ATOM 3644 C C . SER A 1 444 ? -17.771 -8.045 7.688 1.00 96.56 444 SER A C 1
ATOM 3646 O O . SER A 1 444 ? -16.915 -7.257 8.083 1.00 96.56 444 SER A O 1
ATOM 3648 N N . HIS A 1 445 ? -19.072 -7.745 7.704 1.00 97.69 445 HIS A N 1
ATOM 3649 C CA . HIS A 1 445 ? -19.614 -6.408 7.977 1.00 97.69 445 HIS A CA 1
ATOM 3650 C C . HIS A 1 445 ? -19.476 -5.940 9.433 1.00 97.69 445 HIS A C 1
ATOM 3652 O O . HIS A 1 445 ? -19.393 -4.741 9.674 1.00 97.69 445 HIS A O 1
ATOM 3658 N N . ILE A 1 446 ? -19.402 -6.855 10.402 1.00 97.50 446 ILE A N 1
ATOM 3659 C CA . ILE A 1 446 ? -19.324 -6.528 11.843 1.00 97.50 446 ILE A CA 1
ATOM 3660 C C . ILE A 1 446 ? -17.892 -6.348 12.375 1.00 97.50 446 ILE A C 1
ATOM 3662 O O . ILE A 1 446 ? -17.690 -6.233 13.582 1.00 97.50 446 ILE A O 1
ATOM 3666 N N . LEU A 1 447 ? -16.888 -6.326 11.496 1.00 97.12 447 LEU A N 1
ATOM 3667 C CA . LEU A 1 447 ? -15.465 -6.267 11.858 1.00 97.12 447 LEU A CA 1
ATOM 3668 C C . LEU A 1 447 ? -14.893 -4.836 11.903 1.00 97.12 447 LEU A C 1
ATOM 3670 O O . LEU A 1 447 ? -13.683 -4.651 11.808 1.00 97.12 447 LEU A O 1
ATOM 3674 N N . GLY A 1 448 ? -15.742 -3.808 12.011 1.00 94.94 448 GLY A N 1
ATOM 3675 C CA . GLY A 1 448 ? -15.307 -2.407 12.104 1.00 94.94 448 GLY A CA 1
ATOM 3676 C C . GLY A 1 448 ? -14.726 -1.820 10.804 1.00 94.94 448 GLY A C 1
ATOM 3677 O O . GLY A 1 448 ? -14.133 -0.739 10.809 1.00 94.94 448 GLY A O 1
ATOM 3678 N N . ASN A 1 449 ? -14.821 -2.545 9.688 1.00 95.12 449 ASN A N 1
ATOM 3679 C CA . ASN A 1 449 ? -14.158 -2.218 8.432 1.00 95.12 449 ASN A CA 1
ATOM 3680 C C . ASN A 1 449 ? -14.921 -2.822 7.241 1.00 95.12 449 ASN A C 1
ATOM 3682 O O . ASN A 1 449 ? -15.312 -3.984 7.293 1.00 95.12 449 ASN A O 1
ATOM 3686 N N . MET A 1 450 ? -15.057 -2.071 6.141 1.00 94.94 450 MET A N 1
ATOM 3687 C CA . MET A 1 450 ? -15.789 -2.489 4.930 1.00 94.94 450 MET A CA 1
ATOM 3688 C C . MET A 1 450 ? -15.343 -3.853 4.360 1.00 94.94 450 MET A C 1
ATOM 3690 O O . MET A 1 450 ? -16.160 -4.604 3.832 1.00 94.94 450 MET A O 1
ATOM 3694 N N . TYR A 1 451 ? -14.061 -4.199 4.497 1.00 94.50 451 TYR A N 1
ATOM 3695 C CA . TYR A 1 451 ? -13.457 -5.417 3.941 1.00 94.50 451 TYR A CA 1
ATOM 3696 C C . TYR A 1 451 ? -13.120 -6.471 5.013 1.00 94.50 451 TYR A C 1
ATOM 3698 O O . TYR A 1 451 ? -12.715 -7.590 4.686 1.00 94.50 451 TYR A O 1
ATOM 3706 N N . GLY A 1 452 ? -13.250 -6.113 6.297 1.00 93.44 452 GLY A N 1
ATOM 3707 C CA . GLY A 1 452 ? -12.776 -6.914 7.430 1.00 93.44 452 GLY A CA 1
ATOM 3708 C C . GLY A 1 452 ? -11.249 -7.078 7.491 1.00 93.44 452 GLY A C 1
ATOM 3709 O O . GLY A 1 452 ? -10.785 -8.088 8.015 1.00 93.44 452 GLY A O 1
ATOM 3710 N N . GLN A 1 453 ? -10.472 -6.134 6.932 1.00 92.50 453 GLN A N 1
ATOM 3711 C CA . GLN A 1 453 ? -9.000 -6.233 6.817 1.00 92.50 453 GLN A CA 1
ATOM 3712 C C . GLN A 1 453 ? -8.205 -5.828 8.075 1.00 92.50 453 GLN A C 1
ATOM 3714 O O . GLN A 1 453 ? -7.004 -6.045 8.126 1.00 92.50 453 GLN A O 1
ATOM 3719 N N . SER A 1 454 ? -8.845 -5.164 9.034 1.00 90.31 454 SER A N 1
ATOM 3720 C CA . SER A 1 454 ? -8.319 -4.787 10.354 1.00 90.31 454 SER A CA 1
ATOM 3721 C C . SER A 1 454 ? -9.540 -4.629 11.255 1.00 90.31 454 SER A C 1
ATOM 3723 O O . SER A 1 454 ? -10.572 -4.131 10.792 1.00 90.31 454 SER A O 1
ATOM 3725 N N . TRP A 1 455 ? -9.456 -5.114 12.494 1.00 96.19 455 TRP A N 1
ATOM 3726 C CA . TRP A 1 455 ? -10.590 -5.186 13.427 1.00 96.19 455 TRP A CA 1
ATOM 3727 C C . TRP A 1 455 ? -10.455 -4.184 14.588 1.00 96.19 455 TRP A C 1
ATOM 3729 O O . TRP A 1 455 ? -11.265 -4.174 15.513 1.00 96.19 455 TRP A O 1
ATOM 3739 N N . SER A 1 456 ? -9.462 -3.294 14.518 1.00 91.75 456 SER A N 1
ATOM 3740 C CA . SER A 1 456 ? -9.141 -2.263 15.517 1.00 91.75 456 SER A CA 1
ATOM 3741 C C . SER A 1 456 ? -10.330 -1.364 15.886 1.00 91.75 456 SER A C 1
ATOM 3743 O O . SER A 1 456 ? -10.478 -0.960 17.037 1.00 91.75 456 SER A O 1
ATOM 3745 N N . ASN A 1 457 ? -11.232 -1.107 14.934 1.00 92.44 457 ASN A N 1
ATOM 3746 C CA . ASN A 1 457 ? -12.420 -0.268 15.128 1.00 92.44 457 ASN A CA 1
ATOM 3747 C C . ASN A 1 457 ? -13.536 -0.916 15.975 1.00 92.44 457 ASN A C 1
ATOM 3749 O O . ASN A 1 457 ? -14.502 -0.227 16.292 1.00 92.44 457 ASN A O 1
ATOM 3753 N N . VAL A 1 458 ? -13.434 -2.204 16.335 1.00 95.19 458 VAL A N 1
ATOM 3754 C CA . VAL A 1 458 ? -14.363 -2.899 17.259 1.00 95.19 458 VAL A CA 1
ATOM 3755 C C . VAL A 1 458 ? -13.701 -3.306 18.588 1.00 95.19 458 VAL A C 1
ATOM 3757 O O . VAL A 1 458 ? -14.218 -4.148 19.326 1.00 95.19 458 VAL A O 1
ATOM 3760 N N . LEU A 1 459 ? -12.557 -2.698 18.931 1.00 92.69 459 LEU A N 1
ATOM 3761 C CA . LEU A 1 459 ? -11.834 -2.944 20.188 1.00 92.69 459 LEU A CA 1
ATOM 3762 C C . LEU A 1 459 ? -12.709 -2.755 21.446 1.00 92.69 459 LEU A C 1
ATOM 3764 O O . LEU A 1 459 ? -12.509 -3.464 22.427 1.00 92.69 459 LEU A O 1
ATOM 3768 N N . ASP A 1 460 ? -13.705 -1.868 21.411 1.00 91.38 460 ASP A N 1
ATOM 3769 C CA . ASP A 1 460 ? -14.707 -1.657 22.467 1.00 91.38 460 ASP A CA 1
ATOM 3770 C C . ASP A 1 460 ? -15.459 -2.939 22.865 1.00 91.38 460 ASP A C 1
ATOM 3772 O O . ASP A 1 460 ? -15.695 -3.170 24.051 1.00 91.38 460 ASP A O 1
ATOM 3776 N N . ILE A 1 461 ? -15.777 -3.805 21.898 1.00 94.50 461 ILE A N 1
ATOM 3777 C CA . ILE A 1 461 ? -16.388 -5.123 22.144 1.00 94.50 461 ILE A CA 1
ATOM 3778 C C . ILE A 1 461 ? -15.312 -6.141 22.558 1.00 94.50 461 ILE A C 1
ATOM 3780 O O . ILE A 1 461 ? -15.515 -7.001 23.425 1.00 94.50 461 ILE A O 1
ATOM 3784 N N . LEU A 1 462 ? -14.153 -6.072 21.901 1.00 95.12 462 LEU A N 1
ATOM 3785 C CA . LEU A 1 462 ? -13.155 -7.134 21.935 1.00 95.12 462 LEU A CA 1
ATOM 3786 C C . LEU A 1 462 ? -12.216 -7.084 23.148 1.00 95.12 462 LEU A C 1
ATOM 3788 O O . LEU A 1 462 ? -11.710 -8.135 23.528 1.00 95.12 462 LEU A O 1
ATOM 3792 N N . ILE A 1 463 ? -12.007 -5.924 23.779 1.00 92.31 463 ILE A N 1
ATOM 3793 C CA . ILE A 1 463 ? -10.941 -5.696 24.772 1.00 92.31 463 ILE A CA 1
ATOM 3794 C C . ILE A 1 463 ? -10.866 -6.789 25.873 1.00 92.31 463 ILE A C 1
ATOM 3796 O O . ILE A 1 463 ? -11.890 -7.106 26.501 1.00 92.31 463 ILE A O 1
ATOM 3800 N N . PRO A 1 464 ? -9.679 -7.389 26.123 1.00 91.81 464 PRO A N 1
ATOM 3801 C CA . PRO A 1 464 ? -9.499 -8.423 27.147 1.00 91.81 464 PRO A CA 1
ATOM 3802 C C . PRO A 1 464 ? -9.781 -7.962 28.572 1.00 91.81 464 PRO A C 1
ATOM 3804 O O . PRO A 1 464 ? -10.527 -8.637 29.284 1.00 91.81 464 PRO A O 1
ATOM 3807 N N . TYR A 1 465 ? -9.250 -6.802 28.963 1.00 89.62 465 TYR A N 1
ATOM 3808 C CA . TYR A 1 465 ? -9.458 -6.207 30.282 1.00 89.62 465 TYR A CA 1
ATOM 3809 C C . TYR A 1 465 ? -10.188 -4.858 30.163 1.00 89.62 465 TYR A C 1
ATOM 3811 O O . TYR A 1 465 ? -9.533 -3.816 30.055 1.00 89.62 465 TYR A O 1
ATOM 3819 N N . PRO A 1 466 ? -11.538 -4.844 30.179 1.00 84.50 466 PRO A N 1
ATOM 3820 C CA . PRO A 1 466 ? -12.323 -3.613 30.235 1.00 84.50 466 PRO A CA 1
ATOM 3821 C C . PRO A 1 466 ? -11.914 -2.715 31.411 1.00 84.50 466 PRO A C 1
ATOM 3823 O O . PRO A 1 466 ? -11.532 -3.192 32.478 1.00 84.50 466 PRO A O 1
ATOM 3826 N N . GLY A 1 467 ? -11.992 -1.397 31.222 1.00 76.38 467 GLY A N 1
ATOM 3827 C CA . GLY A 1 467 ? -11.616 -0.402 32.237 1.00 76.38 467 GLY A CA 1
ATOM 3828 C C . GLY A 1 467 ? -10.110 -0.116 32.343 1.00 76.38 467 GLY A C 1
ATOM 3829 O O . GLY A 1 467 ? -9.740 0.987 32.743 1.00 76.38 467 GLY A O 1
ATOM 3830 N N . ARG A 1 468 ? -9.230 -1.031 31.908 1.00 74.88 468 ARG A N 1
ATOM 3831 C CA . ARG A 1 468 ? -7.802 -0.737 31.699 1.00 74.88 468 ARG A CA 1
ATOM 3832 C C . ARG A 1 468 ? -7.633 -0.068 30.331 1.00 74.88 468 ARG A C 1
ATOM 3834 O O . ARG A 1 468 ? -7.633 -0.741 29.301 1.00 74.88 468 ARG A O 1
ATOM 3841 N N . LYS A 1 469 ? -7.554 1.268 30.314 1.00 66.81 469 LYS A N 1
ATOM 3842 C CA . LYS A 1 469 ? -7.321 2.044 29.082 1.00 66.81 469 LYS A CA 1
ATOM 3843 C C . LYS A 1 469 ? -6.018 1.602 28.406 1.00 66.81 469 LYS A C 1
ATOM 3845 O O . LYS A 1 469 ? -5.072 1.232 29.091 1.00 66.81 469 LYS A O 1
ATOM 3850 N N . LEU A 1 470 ? -5.952 1.694 27.078 1.00 72.31 470 LEU A N 1
ATOM 3851 C CA . LEU A 1 470 ? -4.667 1.634 26.381 1.00 72.31 470 LEU A CA 1
ATOM 3852 C C . LEU A 1 470 ? -3.767 2.802 26.804 1.00 72.31 470 LEU A C 1
ATOM 3854 O O . LEU A 1 470 ? -4.249 3.839 27.266 1.00 72.31 470 LEU A O 1
ATOM 3858 N N . ILE A 1 471 ? -2.462 2.628 26.604 1.00 75.31 471 ILE A N 1
ATOM 3859 C CA . ILE A 1 471 ? -1.495 3.720 26.687 1.00 75.31 471 ILE A CA 1
ATOM 3860 C C . ILE A 1 471 ? -1.777 4.684 25.529 1.00 75.31 471 ILE A C 1
ATOM 3862 O O . ILE A 1 471 ? -1.613 4.325 24.363 1.00 75.31 471 ILE A O 1
ATOM 3866 N N . ASP A 1 472 ? -2.211 5.890 25.889 1.00 83.19 472 ASP A N 1
ATOM 3867 C CA . ASP A 1 472 ? -2.354 7.041 25.003 1.00 83.19 472 ASP A CA 1
ATOM 3868 C C . ASP A 1 472 ? -1.571 8.220 25.591 1.00 83.19 472 ASP A C 1
ATOM 3870 O O . ASP A 1 472 ? -1.951 8.787 26.619 1.00 83.19 472 ASP A O 1
ATOM 3874 N N . VAL A 1 473 ? -0.463 8.580 24.946 1.00 88.31 473 VAL A N 1
ATOM 3875 C CA . VAL A 1 473 ? 0.369 9.728 25.331 1.00 88.31 473 VAL A CA 1
ATOM 3876 C C . VAL A 1 473 ? -0.113 11.054 24.742 1.00 88.31 473 VAL A C 1
ATOM 3878 O O . VAL A 1 473 ? 0.446 12.098 25.075 1.00 88.31 473 VAL A O 1
ATOM 3881 N N . THR A 1 474 ? -1.160 11.056 23.910 1.00 90.62 474 THR A N 1
ATOM 3882 C CA . THR A 1 474 ? -1.679 12.260 23.235 1.00 90.62 474 THR A CA 1
ATOM 3883 C C . THR A 1 474 ? -1.947 13.432 24.190 1.00 90.62 474 THR A C 1
ATOM 3885 O O . THR A 1 474 ? -1.450 14.526 23.912 1.00 90.62 474 THR A O 1
ATOM 3888 N N . PRO A 1 475 ? -2.616 13.259 25.354 1.00 91.00 475 PRO A N 1
ATOM 3889 C CA . PRO A 1 475 ? -2.822 14.367 26.289 1.00 91.00 475 PRO A CA 1
ATOM 3890 C C . PRO A 1 475 ? -1.503 14.938 26.824 1.00 91.00 475 PRO A C 1
ATOM 3892 O O . PRO A 1 475 ? -1.386 16.144 27.024 1.00 91.00 475 PRO A O 1
ATOM 3895 N N . ARG A 1 476 ? -0.495 14.078 27.015 1.00 92.06 476 ARG A N 1
ATOM 3896 C CA . ARG A 1 476 ? 0.815 14.443 27.564 1.00 92.06 476 ARG A CA 1
ATOM 3897 C C . ARG A 1 476 ? 1.715 15.119 26.523 1.00 92.06 476 ARG A C 1
ATOM 3899 O O . ARG A 1 476 ? 2.467 16.015 26.891 1.00 92.06 476 ARG A O 1
ATOM 3906 N N . MET A 1 477 ? 1.598 14.755 25.243 1.00 94.75 477 MET A N 1
ATOM 3907 C CA . MET A 1 477 ? 2.224 15.479 24.124 1.00 94.75 477 MET A CA 1
ATOM 3908 C C . MET A 1 477 ? 1.676 16.910 24.016 1.00 94.75 477 MET A C 1
ATOM 3910 O O . MET A 1 477 ? 2.448 17.860 23.904 1.00 94.75 477 MET A O 1
ATOM 3914 N N . VAL A 1 478 ? 0.349 17.072 24.103 1.00 95.19 478 VAL A N 1
ATOM 3915 C CA . VAL A 1 478 ? -0.312 18.389 24.070 1.00 95.19 478 VAL A CA 1
ATOM 3916 C C . VAL A 1 478 ? 0.075 19.236 25.288 1.00 95.19 478 VAL A C 1
ATOM 3918 O O . VAL A 1 478 ? 0.433 20.399 25.129 1.00 95.19 478 VAL A O 1
ATOM 3921 N N . GLU A 1 479 ? 0.084 18.656 26.493 1.00 94.88 479 GLU A N 1
ATOM 3922 C CA . GLU A 1 479 ? 0.514 19.339 27.726 1.00 94.88 479 GLU A CA 1
ATOM 3923 C C . GLU A 1 479 ? 1.984 19.803 27.671 1.00 94.88 479 GLU A C 1
ATOM 3925 O O . GLU A 1 479 ? 2.324 20.855 28.206 1.00 94.88 479 GLU A O 1
ATOM 3930 N N . GLN A 1 480 ? 2.857 19.043 26.998 1.00 95.31 480 GLN A N 1
ATOM 3931 C CA . GLN A 1 480 ? 4.266 19.399 26.783 1.00 95.31 480 GLN A CA 1
ATOM 3932 C C . GLN A 1 480 ? 4.496 20.354 25.596 1.00 95.31 480 GLN A C 1
ATOM 3934 O O . GLN A 1 480 ? 5.638 20.729 25.341 1.00 95.31 480 GLN A O 1
ATOM 3939 N N . GLY A 1 481 ? 3.446 20.763 24.874 1.00 95.81 481 GLY A N 1
ATOM 3940 C CA . GLY A 1 481 ? 3.558 21.700 23.752 1.00 95.81 481 GLY A CA 1
ATOM 3941 C C . GLY A 1 481 ? 4.219 21.112 22.501 1.00 95.81 481 GLY A C 1
ATOM 3942 O O . GLY A 1 481 ? 4.940 21.823 21.804 1.00 95.81 481 GLY A O 1
ATOM 3943 N N . TYR A 1 482 ? 4.004 19.822 22.216 1.00 96.75 482 TYR A N 1
ATOM 3944 C CA . TYR A 1 482 ? 4.537 19.180 21.010 1.00 96.75 482 TYR A CA 1
ATOM 3945 C C . TYR A 1 482 ? 4.038 19.863 19.727 1.00 96.75 482 TYR A C 1
ATOM 3947 O O . TYR A 1 482 ? 2.864 20.210 19.604 1.00 96.75 482 TYR A O 1
ATOM 3955 N N . THR A 1 483 ? 4.932 19.988 18.745 1.00 96.44 483 THR A N 1
ATOM 3956 C CA . THR A 1 483 ? 4.652 20.503 17.394 1.00 96.44 483 THR A CA 1
ATOM 3957 C C . THR A 1 483 ? 5.022 19.454 16.337 1.00 96.44 483 THR A C 1
ATOM 3959 O O . THR A 1 483 ? 5.828 18.564 16.633 1.00 96.44 483 THR A O 1
ATOM 3962 N N . PRO A 1 484 ? 4.518 19.554 15.089 1.00 95.12 484 PRO A N 1
ATOM 3963 C CA . PRO A 1 484 ? 4.906 18.642 14.011 1.00 95.12 484 PRO A CA 1
ATOM 3964 C C . PRO A 1 484 ? 6.422 18.611 13.797 1.00 95.12 484 PRO A C 1
ATOM 3966 O O . PRO A 1 484 ? 7.025 17.544 13.706 1.00 95.12 484 PRO A O 1
ATOM 3969 N N . GLN A 1 485 ? 7.063 19.784 13.809 1.00 94.81 485 GLN A N 1
ATOM 3970 C CA . GLN A 1 485 ? 8.509 19.902 13.640 1.00 94.81 485 GLN A CA 1
ATOM 3971 C C . GLN A 1 485 ? 9.292 19.230 14.780 1.00 94.81 485 GLN A C 1
ATOM 3973 O O . GLN A 1 485 ? 10.289 18.564 14.504 1.00 94.81 485 GLN A O 1
ATOM 3978 N N . LEU A 1 486 ? 8.830 19.333 16.035 1.00 95.81 486 LEU A N 1
ATOM 3979 C CA . LEU A 1 486 ? 9.455 18.628 17.161 1.00 95.81 486 LEU A CA 1
ATOM 3980 C C . LEU A 1 486 ? 9.332 17.105 17.008 1.00 95.81 486 LEU A C 1
ATOM 3982 O O . LEU A 1 486 ? 10.282 16.382 17.286 1.00 95.81 486 LEU A O 1
ATOM 3986 N N . MET A 1 487 ? 8.192 16.606 16.523 1.00 96.94 487 MET A N 1
ATOM 3987 C CA . MET A 1 487 ? 7.998 15.170 16.282 1.00 96.94 487 MET A CA 1
ATOM 3988 C C . MET A 1 487 ? 8.975 14.634 15.221 1.00 96.94 487 MET A C 1
ATOM 3990 O O . MET A 1 487 ? 9.500 13.533 15.382 1.00 96.94 487 MET A O 1
ATOM 3994 N N . PHE A 1 488 ? 9.281 15.423 14.184 1.00 96.75 488 PHE A N 1
ATOM 3995 C CA . PHE A 1 488 ? 10.313 15.085 13.196 1.00 96.75 488 PHE A CA 1
ATOM 3996 C C . PHE A 1 488 ? 11.743 15.179 13.752 1.00 96.75 488 PHE A C 1
ATOM 3998 O O . PHE A 1 488 ? 12.569 14.326 13.434 1.00 96.75 488 PHE A O 1
ATOM 4005 N N . GLN A 1 489 ? 12.025 16.145 14.630 1.00 95.88 489 GLN A N 1
ATOM 4006 C CA . GLN A 1 489 ? 13.318 16.254 15.321 1.00 95.88 489 GLN A CA 1
ATOM 4007 C C . GLN A 1 489 ? 13.571 15.073 16.269 1.00 95.88 489 GLN A C 1
ATOM 4009 O O . GLN A 1 489 ? 14.680 14.547 16.299 1.00 95.88 489 GLN A O 1
ATOM 4014 N N . LEU A 1 490 ? 12.544 14.599 16.983 1.00 95.88 490 LEU A N 1
ATOM 4015 C CA . LEU A 1 490 ? 12.628 13.389 17.811 1.00 95.88 490 LEU A CA 1
ATOM 4016 C C . LEU A 1 490 ? 12.879 12.130 16.965 1.00 95.88 490 LEU A C 1
ATOM 4018 O O . LEU A 1 490 ? 13.652 11.266 17.375 1.00 95.88 490 LEU A O 1
ATOM 4022 N N . ALA A 1 491 ? 12.299 12.045 15.764 1.00 96.56 491 ALA A N 1
ATOM 4023 C CA . ALA A 1 491 ? 12.601 10.964 14.828 1.00 96.56 491 ALA A CA 1
ATOM 4024 C C . ALA A 1 491 ? 14.040 11.048 14.278 1.00 96.56 491 ALA A C 1
ATOM 4026 O O . ALA A 1 491 ? 14.700 10.020 14.130 1.00 96.56 491 ALA A O 1
ATOM 4027 N N . GLU A 1 492 ? 14.571 12.248 14.021 1.00 96.69 492 GLU A N 1
ATOM 4028 C CA . GLU A 1 492 ? 15.986 12.427 13.663 1.00 96.69 492 GLU A CA 1
ATOM 4029 C C . GLU A 1 492 ? 16.930 12.066 14.828 1.00 96.69 492 GLU A C 1
ATOM 4031 O O . GLU A 1 492 ? 17.943 11.402 14.596 1.00 96.69 492 GLU A O 1
ATOM 4036 N N . GLU A 1 493 ? 16.591 12.407 16.080 1.00 95.81 493 GLU A N 1
ATOM 4037 C CA . GLU A 1 493 ? 17.339 11.950 17.266 1.00 95.81 493 GLU A CA 1
ATOM 4038 C C . GLU A 1 493 ? 17.291 10.421 17.397 1.00 95.81 493 GLU A C 1
ATOM 4040 O O . GLU A 1 493 ? 18.332 9.796 17.598 1.00 95.81 493 GLU A O 1
ATOM 4045 N N . PHE A 1 494 ? 16.126 9.791 17.194 1.00 96.00 494 PHE A N 1
ATOM 4046 C CA . PHE A 1 494 ? 16.003 8.331 17.189 1.00 96.00 494 PHE A CA 1
ATOM 4047 C C . PHE A 1 494 ? 16.974 7.696 16.180 1.00 96.00 494 PHE A C 1
ATOM 4049 O O . PHE A 1 494 ? 17.792 6.857 16.561 1.00 96.00 494 PHE A O 1
ATOM 4056 N N . PHE A 1 495 ? 16.947 8.124 14.913 1.00 96.38 495 PHE A N 1
ATOM 4057 C CA . PHE A 1 495 ? 17.798 7.542 13.870 1.00 96.38 495 PHE A CA 1
ATOM 4058 C C . PHE A 1 495 ? 19.290 7.845 14.066 1.00 96.38 495 PHE A C 1
ATOM 4060 O O . PHE A 1 495 ? 20.129 6.966 13.864 1.00 96.38 495 PHE A O 1
ATOM 4067 N N . THR A 1 496 ? 19.648 9.048 14.513 1.00 96.56 496 THR A N 1
ATOM 4068 C CA . THR A 1 496 ? 21.054 9.375 14.802 1.00 96.56 496 THR A CA 1
ATOM 4069 C C . THR A 1 496 ? 21.578 8.661 16.055 1.00 96.56 496 THR A C 1
ATOM 4071 O O . THR A 1 496 ? 22.757 8.311 16.091 1.00 96.56 496 THR A O 1
ATOM 4074 N N . SER A 1 497 ? 20.720 8.326 17.031 1.00 95.62 497 SER A N 1
ATOM 4075 C CA . SER A 1 497 ? 21.104 7.516 18.204 1.00 95.62 497 SER A CA 1
ATOM 4076 C C . SER A 1 497 ? 21.534 6.086 17.849 1.00 95.62 497 SER A C 1
ATOM 4078 O O . SER A 1 497 ? 22.365 5.508 18.547 1.00 95.62 497 SER A O 1
ATOM 4080 N N . ILE A 1 498 ? 21.039 5.546 16.728 1.00 95.12 498 ILE A N 1
ATOM 4081 C CA . ILE A 1 498 ? 21.455 4.256 16.150 1.00 95.12 498 ILE A CA 1
ATOM 4082 C C . ILE A 1 498 ? 22.464 4.422 14.995 1.00 95.12 498 ILE A C 1
ATOM 4084 O O . ILE A 1 498 ? 22.568 3.563 14.121 1.00 95.12 498 ILE A O 1
ATOM 4088 N N . ASN A 1 499 ? 23.229 5.522 15.000 1.00 96.38 499 ASN A N 1
ATOM 4089 C CA . ASN A 1 499 ? 24.314 5.823 14.055 1.00 96.38 499 ASN A CA 1
ATOM 4090 C C . ASN A 1 499 ? 23.882 5.909 12.570 1.00 96.38 499 ASN A C 1
ATOM 4092 O O . ASN A 1 499 ? 24.686 5.679 11.665 1.00 96.38 499 ASN A O 1
ATOM 4096 N N . MET A 1 500 ? 22.618 6.257 12.299 1.00 95.75 500 MET A N 1
ATOM 4097 C CA . MET A 1 500 ? 22.147 6.580 10.945 1.00 95.75 500 MET A CA 1
ATOM 4098 C C . MET A 1 500 ? 22.329 8.074 10.620 1.00 95.75 500 MET A C 1
ATOM 4100 O O . MET A 1 500 ? 22.786 8.870 11.440 1.00 95.75 500 MET A O 1
ATOM 4104 N N . SER A 1 501 ? 22.034 8.464 9.378 1.00 94.06 501 SER A N 1
ATOM 4105 C CA . SER A 1 501 ? 22.352 9.800 8.858 1.00 94.06 501 SER A CA 1
ATOM 4106 C C . SER A 1 501 ? 21.361 10.869 9.325 1.00 94.06 501 SER A C 1
ATOM 4108 O O . SER A 1 501 ? 20.156 10.667 9.251 1.00 94.06 501 SER A O 1
ATOM 4110 N N . ALA A 1 502 ? 21.848 12.050 9.711 1.00 94.56 502 ALA A N 1
ATOM 4111 C CA . ALA A 1 502 ? 20.992 13.233 9.832 1.00 94.56 502 ALA A CA 1
ATOM 4112 C C . ALA A 1 502 ? 20.381 13.598 8.460 1.00 94.56 502 ALA A C 1
ATOM 4114 O O . ALA A 1 502 ? 21.047 13.457 7.429 1.00 94.56 502 ALA A O 1
ATOM 4115 N N . VAL A 1 503 ? 19.134 14.077 8.439 1.00 92.38 503 VAL A N 1
ATOM 4116 C CA . VAL A 1 503 ? 18.410 14.444 7.203 1.00 92.38 503 VAL A CA 1
ATOM 4117 C C . VAL A 1 503 ? 18.765 15.854 6.719 1.00 92.38 503 VAL A C 1
ATOM 4119 O O . VAL A 1 503 ? 18.687 16.144 5.525 1.00 92.38 503 VAL A O 1
ATOM 4122 N N . GLY A 1 504 ? 19.240 16.711 7.627 1.00 90.25 504 GLY A N 1
ATOM 4123 C CA . GLY A 1 504 ? 19.815 18.015 7.297 1.00 90.25 504 GLY A CA 1
ATOM 4124 C C . GLY A 1 504 ? 18.793 19.121 6.976 1.00 90.25 504 GLY A C 1
ATOM 4125 O O . GLY A 1 504 ? 17.583 18.898 6.947 1.00 90.25 504 GLY A O 1
ATOM 4126 N N . PRO A 1 505 ? 19.264 20.362 6.750 1.00 93.88 505 PRO A N 1
ATOM 4127 C CA . PRO A 1 505 ? 18.399 21.544 6.717 1.00 93.88 505 PRO A CA 1
ATOM 4128 C C . PRO A 1 505 ? 17.488 21.620 5.485 1.00 93.88 505 PRO A C 1
ATOM 4130 O O . PRO A 1 505 ? 16.441 22.260 5.545 1.00 93.88 505 PRO A O 1
ATOM 4133 N N . GLU A 1 506 ? 17.857 20.983 4.369 1.00 93.38 506 GLU A N 1
ATOM 4134 C CA . GLU A 1 506 ? 17.049 21.029 3.143 1.00 93.38 506 GLU A CA 1
ATOM 4135 C C . GLU A 1 506 ? 15.757 20.219 3.287 1.00 93.38 506 GLU A C 1
ATOM 4137 O O . GLU A 1 506 ? 14.706 20.695 2.862 1.00 93.38 506 GLU A O 1
ATOM 4142 N N . PHE A 1 507 ? 15.801 19.079 3.989 1.00 96.62 507 PHE A N 1
ATOM 4143 C CA . PHE A 1 507 ? 14.614 18.303 4.353 1.00 96.62 507 PHE A CA 1
ATOM 4144 C C . PHE A 1 507 ? 13.599 19.165 5.119 1.00 96.62 507 PHE A C 1
ATOM 4146 O O . PHE A 1 507 ? 12.442 19.257 4.711 1.00 96.62 507 PHE A O 1
ATOM 4153 N N . TYR A 1 508 ? 14.033 19.858 6.180 1.00 96.00 508 TYR A N 1
ATOM 4154 C CA . TYR A 1 508 ? 13.153 20.710 6.991 1.00 96.00 508 TYR A CA 1
ATOM 4155 C C . TYR A 1 508 ? 12.640 21.954 6.256 1.00 96.00 508 TYR A C 1
ATOM 4157 O O . TYR A 1 508 ? 11.551 22.428 6.566 1.00 96.00 508 TYR A O 1
ATOM 4165 N N . ARG A 1 509 ? 13.403 22.492 5.296 1.00 95.38 509 ARG A N 1
ATOM 4166 C CA . ARG A 1 509 ? 13.000 23.654 4.485 1.00 95.38 509 ARG A CA 1
ATOM 4167 C C . ARG A 1 509 ? 12.017 23.281 3.371 1.00 95.38 509 ARG A C 1
ATOM 4169 O O . ARG A 1 509 ? 11.170 24.095 3.018 1.00 95.38 509 ARG A O 1
ATOM 4176 N N . ASN A 1 510 ? 12.171 22.095 2.782 1.00 95.94 510 ASN A N 1
ATOM 4177 C CA . ASN A 1 510 ? 11.453 21.698 1.572 1.00 95.94 510 ASN A CA 1
ATOM 4178 C C . ASN A 1 510 ? 10.203 20.827 1.848 1.00 95.94 510 ASN A C 1
ATOM 4180 O O . ASN A 1 510 ? 9.340 20.733 0.975 1.00 95.94 510 ASN A O 1
ATOM 4184 N N . SER A 1 511 ? 10.120 20.164 3.008 1.00 96.81 511 SER A N 1
ATOM 4185 C CA . SER A 1 511 ? 9.025 19.246 3.381 1.00 96.81 511 SER A CA 1
ATOM 4186 C C . SER A 1 511 ? 7.742 19.956 3.832 1.00 96.81 511 SER A C 1
ATOM 4188 O O . SER A 1 511 ? 7.739 21.151 4.118 1.00 96.81 511 SER A O 1
ATOM 4190 N N . ILE A 1 512 ? 6.647 19.196 3.940 1.00 95.31 512 ILE A N 1
ATOM 4191 C CA . ILE A 1 512 ? 5.383 19.637 4.545 1.00 95.31 512 ILE A CA 1
ATOM 4192 C C . ILE A 1 512 ? 5.048 18.719 5.721 1.00 95.31 512 ILE A C 1
ATOM 4194 O O . ILE A 1 512 ? 4.832 17.521 5.538 1.00 95.31 512 ILE A O 1
ATOM 4198 N N . PHE A 1 513 ? 5.002 19.308 6.918 1.00 94.69 513 PHE A N 1
ATOM 4199 C CA . PHE A 1 513 ? 4.722 18.618 8.183 1.00 94.69 513 PHE A CA 1
ATOM 4200 C C . PHE A 1 513 ? 3.300 18.873 8.716 1.00 94.69 513 PHE A C 1
ATOM 4202 O O . PHE A 1 513 ? 2.831 18.153 9.598 1.00 94.69 513 PHE A O 1
ATOM 4209 N N . GLU A 1 514 ? 2.613 19.892 8.201 1.00 91.75 514 GLU A N 1
ATOM 4210 C CA . GLU A 1 514 ? 1.284 20.349 8.618 1.00 91.75 514 GLU A CA 1
ATOM 4211 C C . GLU A 1 514 ? 0.501 20.878 7.407 1.00 91.75 514 GLU A C 1
ATOM 4213 O O . GLU A 1 514 ? 1.103 21.269 6.408 1.00 91.75 514 GLU A O 1
ATOM 4218 N N . GLN A 1 515 ? -0.834 20.883 7.473 1.00 86.94 515 GLN A N 1
ATOM 4219 C CA . GLN A 1 515 ? -1.690 21.387 6.390 1.00 86.94 515 GLN A CA 1
ATOM 4220 C C . GLN A 1 515 ? -1.550 22.921 6.267 1.00 86.94 515 GLN A C 1
ATOM 4222 O O . GLN A 1 515 ? -1.967 23.629 7.185 1.00 86.94 515 GLN A O 1
ATOM 4227 N N . PRO A 1 516 ? -1.030 23.463 5.146 1.00 90.25 516 PRO A N 1
ATOM 4228 C CA . PRO A 1 516 ? -0.921 24.908 4.949 1.00 90.25 516 PRO A CA 1
ATOM 4229 C C . PRO A 1 516 ? -2.296 25.588 4.858 1.00 90.25 516 PRO A C 1
ATOM 4231 O O . PRO A 1 516 ? -3.269 24.990 4.398 1.00 90.25 516 PRO A O 1
ATOM 4234 N N . LEU A 1 517 ? -2.387 26.854 5.268 1.00 89.19 517 LEU A N 1
ATOM 4235 C CA . LEU A 1 517 ? -3.648 27.615 5.257 1.00 89.19 517 LEU A CA 1
ATOM 4236 C C . LEU A 1 517 ? -3.952 28.283 3.902 1.00 89.19 517 LEU A C 1
ATOM 4238 O O . LEU A 1 517 ? -5.083 28.693 3.661 1.00 89.19 517 LEU A O 1
ATOM 4242 N N . ASP A 1 518 ? -2.948 28.415 3.033 1.00 91.12 518 ASP A N 1
ATOM 4243 C CA . ASP A 1 518 ? -3.005 29.118 1.746 1.00 91.12 518 ASP A CA 1
ATOM 4244 C C . ASP A 1 518 ? -3.437 28.228 0.569 1.00 91.12 518 ASP A C 1
ATOM 4246 O O . ASP A 1 518 ? -3.930 28.736 -0.439 1.00 91.12 518 ASP A O 1
ATOM 4250 N N . ARG A 1 519 ? -3.245 26.907 0.677 1.00 86.94 519 ARG A N 1
ATOM 4251 C CA . ARG A 1 519 ? -3.392 25.958 -0.439 1.00 86.94 519 ARG A CA 1
ATOM 4252 C C . ARG A 1 519 ? -3.822 24.564 0.011 1.00 86.94 519 ARG A C 1
ATOM 4254 O O . ARG A 1 519 ? -3.479 24.101 1.097 1.00 86.94 519 ARG A O 1
ATOM 4261 N N . ARG A 1 520 ? -4.526 23.849 -0.868 1.00 85.38 520 ARG A N 1
ATOM 4262 C CA . ARG A 1 520 ? -4.930 22.455 -0.641 1.00 85.38 520 ARG A CA 1
ATOM 4263 C C . ARG A 1 520 ? -3.755 21.500 -0.879 1.00 85.38 520 ARG A C 1
ATOM 4265 O O . ARG A 1 520 ? -3.122 21.563 -1.930 1.00 85.38 520 ARG A O 1
ATOM 4272 N N . VAL A 1 521 ? -3.533 20.587 0.064 1.00 87.38 521 VAL A N 1
ATOM 4273 C CA . VAL A 1 521 ? -2.536 19.503 0.001 1.00 87.38 521 VAL A CA 1
ATOM 4274 C C . VAL A 1 521 ? -3.270 18.155 0.054 1.00 87.38 521 VAL A C 1
ATOM 4276 O O . VAL A 1 521 ? -4.375 18.069 0.595 1.00 87.38 521 VAL A O 1
ATOM 4279 N N . LEU A 1 522 ? -2.690 17.098 -0.521 1.00 81.19 522 LEU A N 1
ATOM 4280 C CA . LEU A 1 522 ? -3.125 15.719 -0.267 1.00 81.19 522 LEU A CA 1
ATOM 4281 C C . LEU A 1 522 ? -2.493 15.235 1.045 1.00 81.19 522 LEU A C 1
ATOM 4283 O O . LEU A 1 522 ? -1.282 15.041 1.102 1.00 81.19 522 LEU A O 1
ATOM 4287 N N . CYS A 1 523 ? -3.281 15.079 2.109 1.00 79.38 523 CYS A N 1
ATOM 4288 C CA . CYS A 1 523 ? -2.758 14.848 3.463 1.00 79.38 523 CYS A CA 1
ATOM 4289 C C . CYS A 1 523 ? -2.244 13.424 3.747 1.00 79.38 523 CYS A C 1
ATOM 4291 O O . CYS A 1 523 ? -1.723 13.178 4.837 1.00 79.38 523 CYS A O 1
ATOM 4293 N N . GLU A 1 524 ? -2.378 12.488 2.806 1.00 81.81 524 GLU A N 1
ATOM 4294 C CA . GLU A 1 524 ? -1.834 11.132 2.897 1.00 81.81 524 GLU A CA 1
ATOM 4295 C C . GLU A 1 524 ? -0.309 11.157 3.159 1.00 81.81 524 GLU A C 1
ATOM 4297 O O . GLU A 1 524 ? 0.423 11.716 2.331 1.00 81.81 524 GLU A O 1
ATOM 4302 N N . PRO A 1 525 ? 0.183 10.548 4.264 1.00 88.25 525 PRO A N 1
ATOM 4303 C CA . PRO A 1 525 ? 1.612 10.463 4.569 1.00 88.25 525 PRO A CA 1
ATOM 4304 C C . PRO A 1 525 ? 2.409 9.841 3.420 1.00 88.25 525 PRO A C 1
ATOM 4306 O O . PRO A 1 525 ? 1.980 8.850 2.827 1.00 88.25 525 PRO A O 1
ATOM 4309 N N . SER A 1 526 ? 3.546 10.452 3.083 1.00 90.75 526 SER A N 1
ATOM 4310 C CA . SER A 1 526 ? 4.473 9.929 2.072 1.00 90.75 526 SER A CA 1
ATOM 4311 C C . SER A 1 526 ? 5.853 10.590 2.128 1.00 90.75 526 SER A C 1
ATOM 4313 O O . SER A 1 526 ? 5.978 11.802 2.335 1.00 90.75 526 SER A O 1
ATOM 4315 N N . ALA A 1 527 ? 6.882 9.796 1.842 1.00 94.88 527 ALA A N 1
ATOM 4316 C CA . ALA A 1 527 ? 8.268 10.214 1.670 1.00 94.88 527 ALA A CA 1
ATOM 4317 C C . ALA A 1 527 ? 8.698 10.173 0.189 1.00 94.88 527 ALA A C 1
ATOM 4319 O O . ALA A 1 527 ? 8.332 9.264 -0.555 1.00 94.88 527 ALA A O 1
ATOM 4320 N N . TRP A 1 528 ? 9.514 11.146 -0.226 1.00 95.88 528 TRP A N 1
ATOM 4321 C CA . TRP A 1 528 ? 9.860 11.424 -1.623 1.00 95.88 528 TRP A CA 1
ATOM 4322 C C . TRP A 1 528 ? 11.385 11.518 -1.853 1.00 95.88 528 TRP A C 1
ATOM 4324 O O . TRP A 1 528 ? 12.059 12.334 -1.222 1.00 95.88 528 TRP A O 1
ATOM 4334 N N . ASP A 1 529 ? 11.915 10.718 -2.792 1.00 95.81 529 ASP A N 1
ATOM 4335 C CA . ASP A 1 529 ? 13.265 10.833 -3.387 1.00 95.81 529 ASP A CA 1
ATOM 4336 C C . ASP A 1 529 ? 13.166 11.630 -4.695 1.00 95.81 529 ASP A C 1
ATOM 4338 O O . ASP A 1 529 ? 12.585 11.147 -5.668 1.00 95.81 529 ASP A O 1
ATOM 4342 N N . PHE A 1 530 ? 13.763 12.826 -4.756 1.00 95.94 530 PHE A N 1
ATOM 4343 C CA . PHE A 1 530 ? 13.755 13.667 -5.964 1.00 95.94 530 PHE A CA 1
ATOM 4344 C C . PHE A 1 530 ? 14.731 13.186 -7.048 1.00 95.94 530 PHE A C 1
ATOM 4346 O O . PHE A 1 530 ? 15.018 13.918 -7.989 1.00 95.94 530 PHE A O 1
ATOM 4353 N N . CYS A 1 531 ? 15.272 11.967 -6.941 1.00 94.94 531 CYS A N 1
ATOM 4354 C CA . CYS A 1 531 ? 16.170 11.321 -7.903 1.00 94.94 531 CYS A CA 1
ATOM 4355 C C . CYS A 1 531 ? 17.537 12.004 -8.111 1.00 94.94 531 CYS A C 1
ATOM 4357 O O . CYS A 1 531 ? 18.432 11.418 -8.729 1.00 94.94 531 CYS A O 1
ATOM 4359 N N . ASN A 1 532 ? 17.752 13.181 -7.524 1.00 93.75 532 ASN A N 1
ATOM 4360 C CA . ASN A 1 532 ? 18.952 14.009 -7.644 1.00 93.75 532 ASN A CA 1
ATOM 4361 C C . ASN A 1 532 ? 20.057 13.693 -6.605 1.00 93.75 532 ASN A C 1
ATOM 4363 O O . ASN A 1 532 ? 21.115 14.322 -6.627 1.00 93.75 532 ASN A O 1
ATOM 4367 N N . ARG A 1 533 ? 19.838 12.695 -5.731 1.00 93.50 533 ARG A N 1
ATOM 4368 C CA . ARG A 1 533 ? 20.750 12.217 -4.663 1.00 93.50 533 ARG A CA 1
ATOM 4369 C C . ARG A 1 533 ? 20.880 13.124 -3.419 1.00 93.50 533 ARG A C 1
ATOM 4371 O O . ARG A 1 533 ? 21.663 12.775 -2.534 1.00 93.50 533 ARG A O 1
ATOM 4378 N N . HIS A 1 534 ? 20.155 14.243 -3.320 1.00 92.81 534 HIS A N 1
ATOM 4379 C CA . HIS A 1 534 ? 20.297 15.195 -2.202 1.00 92.81 534 HIS A CA 1
ATOM 4380 C C . HIS A 1 534 ? 18.985 15.771 -1.645 1.00 92.81 534 HIS A C 1
ATOM 4382 O O . HIS A 1 534 ? 18.903 15.983 -0.439 1.00 92.81 534 HIS A O 1
ATOM 4388 N N . ASP A 1 535 ? 17.969 15.994 -2.478 1.00 96.25 535 ASP A N 1
ATOM 4389 C CA . ASP A 1 535 ? 16.666 16.514 -2.053 1.00 96.25 535 ASP A CA 1
ATOM 4390 C C . ASP A 1 535 ? 15.729 15.343 -1.715 1.00 96.25 535 ASP A C 1
ATOM 4392 O O . ASP A 1 535 ? 15.318 14.563 -2.579 1.00 96.25 535 ASP A O 1
ATOM 4396 N N . PHE A 1 536 ? 15.430 15.207 -0.427 1.00 96.62 536 PHE A N 1
ATOM 4397 C CA . PHE A 1 536 ? 14.520 14.208 0.125 1.00 96.62 536 PHE A CA 1
ATOM 4398 C C . PHE A 1 536 ? 13.491 14.945 0.973 1.00 96.62 536 PHE A C 1
ATOM 4400 O O . PHE A 1 536 ? 13.852 15.860 1.717 1.00 96.62 536 PHE A O 1
ATOM 4407 N N . ARG A 1 537 ? 12.212 14.585 0.849 1.00 97.69 537 ARG A N 1
ATOM 4408 C CA . ARG A 1 537 ? 11.115 15.336 1.479 1.00 97.69 537 ARG A CA 1
ATOM 4409 C C . ARG A 1 537 ? 10.031 14.419 2.014 1.00 97.69 537 ARG A C 1
ATOM 4411 O O . ARG A 1 537 ? 9.782 13.362 1.443 1.00 97.69 537 ARG A O 1
ATOM 4418 N N . VAL A 1 538 ? 9.335 14.860 3.052 1.00 96.62 538 VAL A N 1
ATOM 4419 C CA . VAL A 1 538 ? 8.092 14.237 3.524 1.00 96.62 538 VAL A CA 1
ATOM 4420 C C . VAL A 1 538 ? 6.912 15.175 3.282 1.00 96.62 538 VAL A C 1
ATOM 4422 O O . VAL A 1 538 ? 7.046 16.395 3.385 1.00 96.62 538 VAL A O 1
ATOM 4425 N N . LYS A 1 539 ? 5.751 14.605 2.967 1.00 94.25 539 LYS A N 1
ATOM 4426 C CA . LYS A 1 539 ? 4.468 15.306 2.894 1.00 94.25 539 LYS A CA 1
ATOM 4427 C C . LYS A 1 539 ? 3.481 14.569 3.798 1.00 94.25 539 LYS A C 1
ATOM 4429 O O . LYS A 1 539 ? 3.059 13.457 3.486 1.00 94.25 539 LYS A O 1
ATOM 4434 N N . ILE A 1 540 ? 3.140 15.189 4.924 1.00 92.38 540 ILE A N 1
ATOM 4435 C CA . ILE A 1 540 ? 2.194 14.682 5.924 1.00 92.38 540 ILE A CA 1
ATOM 4436 C C . ILE A 1 540 ? 1.466 15.858 6.589 1.00 92.38 540 ILE A C 1
ATOM 4438 O O . ILE A 1 540 ? 2.062 16.899 6.848 1.00 92.38 540 ILE A O 1
ATOM 4442 N N . CYS A 1 541 ? 0.180 15.692 6.898 1.00 91.56 541 CYS A N 1
ATOM 4443 C CA . CYS A 1 541 ? -0.558 16.616 7.760 1.00 91.56 541 CYS A CA 1
ATOM 4444 C C . CYS A 1 541 ? -0.548 16.060 9.194 1.00 91.56 541 CYS A C 1
ATOM 4446 O O . CYS A 1 541 ? -1.356 15.195 9.528 1.00 91.56 541 CYS A O 1
ATOM 4448 N N . THR A 1 542 ? 0.415 16.481 10.019 1.00 91.00 542 THR A N 1
ATOM 4449 C CA . THR A 1 542 ? 0.670 15.860 11.333 1.00 91.00 542 THR A CA 1
ATOM 4450 C C . THR A 1 542 ? -0.212 16.451 12.436 1.00 91.00 542 THR A C 1
ATOM 4452 O O . THR A 1 542 ? 0.066 17.531 12.951 1.00 91.00 542 THR A O 1
ATOM 4455 N N . ASP A 1 543 ? -1.229 15.709 12.871 1.00 90.69 543 ASP A N 1
ATOM 4456 C CA . ASP A 1 543 ? -1.953 16.003 14.117 1.00 90.69 543 ASP A CA 1
ATOM 4457 C C . ASP A 1 543 ? -1.086 15.684 15.352 1.00 90.69 543 ASP A C 1
ATOM 4459 O O . ASP A 1 543 ? -0.370 14.682 15.358 1.00 90.69 543 ASP A O 1
ATOM 4463 N N . ILE A 1 544 ? -1.204 16.441 16.449 1.00 94.38 544 ILE A N 1
ATOM 4464 C CA . ILE A 1 544 ? -0.480 16.146 17.703 1.00 94.38 544 ILE A CA 1
ATOM 4465 C C . ILE A 1 544 ? -1.155 14.992 18.458 1.00 94.38 544 ILE A C 1
ATOM 4467 O O . ILE A 1 544 ? -2.031 15.208 19.292 1.00 94.38 544 ILE A O 1
ATOM 4471 N N . ASN A 1 545 ? -0.763 13.752 18.148 1.00 89.56 545 ASN A N 1
ATOM 4472 C CA . ASN A 1 545 ? -1.205 12.540 18.846 1.00 89.56 545 ASN A CA 1
ATOM 4473 C C . ASN A 1 545 ? -0.215 11.365 18.696 1.00 89.56 545 ASN A C 1
ATOM 4475 O O . ASN A 1 545 ? 0.677 11.382 17.844 1.00 89.56 545 ASN A O 1
ATOM 4479 N N . GLN A 1 546 ? -0.400 10.316 19.507 1.00 88.88 546 GLN A N 1
ATOM 4480 C CA . GLN A 1 546 ? 0.465 9.125 19.533 1.00 88.88 546 GLN A CA 1
ATOM 4481 C C . GLN A 1 546 ? 0.545 8.391 18.183 1.00 88.88 546 GLN A C 1
ATOM 4483 O O . GLN A 1 546 ? 1.611 7.903 17.812 1.00 88.88 546 GLN A O 1
ATOM 4488 N N . ARG A 1 547 ? -0.556 8.315 17.424 1.00 86.44 547 ARG A N 1
ATOM 4489 C CA . ARG A 1 547 ? -0.568 7.652 16.111 1.00 86.44 547 ARG A CA 1
ATOM 4490 C C . ARG A 1 547 ? 0.273 8.434 15.106 1.00 86.44 547 ARG A C 1
ATOM 4492 O O . ARG A 1 547 ? 1.084 7.833 14.409 1.00 86.44 547 ARG A O 1
ATOM 4499 N N . SER A 1 548 ? 0.127 9.756 15.075 1.00 90.62 548 SER A N 1
ATOM 4500 C CA . SER A 1 548 ? 0.963 10.631 14.255 1.00 90.62 548 SER A CA 1
ATOM 4501 C C . SER A 1 548 ? 2.441 10.525 14.626 1.00 90.62 548 SER A C 1
ATOM 4503 O O . SER A 1 548 ? 3.273 10.489 13.729 1.00 90.62 548 SER A O 1
ATOM 4505 N N . LEU A 1 549 ? 2.788 10.411 15.916 1.00 93.75 549 LEU A N 1
ATOM 4506 C CA . LEU A 1 549 ? 4.180 10.224 16.352 1.00 93.75 549 LEU A CA 1
ATOM 4507 C C . LEU A 1 549 ? 4.802 8.961 15.735 1.00 93.75 549 LEU A C 1
ATOM 4509 O O . LEU A 1 549 ? 5.928 9.008 15.244 1.00 93.75 549 LEU A O 1
ATOM 4513 N N . ILE A 1 550 ? 4.050 7.858 15.701 1.00 92.06 550 ILE A N 1
ATOM 4514 C CA . ILE A 1 550 ? 4.469 6.603 15.060 1.00 92.06 550 ILE A CA 1
ATOM 4515 C C . ILE A 1 550 ? 4.569 6.779 13.533 1.00 92.06 550 ILE A C 1
ATOM 4517 O O . ILE A 1 550 ? 5.559 6.364 12.935 1.00 92.06 550 ILE A O 1
ATOM 4521 N N . SER A 1 551 ? 3.596 7.445 12.898 1.00 91.44 551 SER A N 1
ATOM 4522 C CA . SER A 1 551 ? 3.623 7.732 11.454 1.00 91.44 551 SER A CA 1
ATOM 4523 C C . SER A 1 551 ? 4.809 8.608 11.035 1.00 91.44 551 SER A C 1
ATOM 4525 O O . SER A 1 551 ? 5.435 8.326 10.020 1.00 91.44 551 SER A O 1
ATOM 4527 N N . VAL A 1 552 ? 5.178 9.615 11.830 1.00 95.75 552 VAL A N 1
ATOM 4528 C CA . VAL A 1 552 ? 6.358 10.463 11.588 1.00 95.75 552 VAL A CA 1
ATOM 4529 C C . VAL A 1 552 ? 7.650 9.638 11.575 1.00 95.75 552 VAL A C 1
ATOM 4531 O O . VAL A 1 552 ? 8.493 9.832 10.700 1.00 95.75 552 VAL A O 1
ATOM 4534 N N . HIS A 1 553 ? 7.785 8.664 12.480 1.00 96.31 553 HIS A N 1
ATOM 4535 C CA . HIS A 1 553 ? 8.933 7.754 12.486 1.00 96.31 553 HIS A CA 1
ATOM 4536 C C . HIS A 1 553 ? 8.915 6.766 11.305 1.00 96.31 553 HIS A C 1
ATOM 4538 O O . HIS A 1 553 ? 9.975 6.493 10.743 1.00 96.31 553 HIS A O 1
ATOM 4544 N N . HIS A 1 554 ? 7.739 6.276 10.885 1.00 94.62 554 HIS A N 1
ATOM 4545 C CA . HIS A 1 554 ? 7.592 5.439 9.684 1.00 94.62 554 HIS A CA 1
ATOM 4546 C C . HIS A 1 554 ? 8.031 6.200 8.417 1.00 94.62 554 HIS A C 1
ATOM 4548 O O . HIS A 1 554 ? 8.854 5.692 7.657 1.00 94.62 554 HIS A O 1
ATOM 4554 N N . GLU A 1 555 ? 7.564 7.438 8.211 1.00 95.19 555 GLU A N 1
ATOM 4555 C CA . GLU A 1 555 ? 7.972 8.250 7.052 1.00 95.19 555 GLU A CA 1
ATOM 4556 C C . GLU A 1 555 ? 9.465 8.606 7.082 1.00 95.19 555 GLU A C 1
ATOM 4558 O O . GLU A 1 555 ? 10.149 8.522 6.060 1.00 95.19 555 GLU A O 1
ATOM 4563 N N . MET A 1 556 ? 10.013 8.934 8.257 1.00 96.62 556 MET A N 1
ATOM 4564 C CA . MET A 1 556 ? 11.453 9.166 8.412 1.00 96.62 556 MET A CA 1
ATOM 4565 C C . MET A 1 556 ? 12.291 7.916 8.110 1.00 96.62 556 MET A C 1
ATOM 4567 O O . MET A 1 556 ? 13.408 8.052 7.614 1.00 96.62 556 MET A O 1
ATOM 4571 N N . ALA A 1 557 ? 11.763 6.706 8.315 1.00 96.06 557 ALA A N 1
ATOM 4572 C CA . ALA A 1 557 ? 12.454 5.475 7.938 1.00 96.06 557 ALA A CA 1
ATOM 4573 C C . ALA A 1 557 ? 12.618 5.338 6.411 1.00 96.06 557 ALA A C 1
ATOM 4575 O O . ALA A 1 557 ? 13.675 4.907 5.945 1.00 96.06 557 ALA A O 1
ATOM 4576 N N . HIS A 1 558 ? 11.627 5.768 5.616 1.00 95.12 558 HIS A N 1
ATOM 4577 C CA . HIS A 1 558 ? 11.764 5.837 4.153 1.00 95.12 558 HIS A CA 1
ATOM 4578 C C . HIS A 1 558 ? 12.845 6.844 3.746 1.00 95.12 558 HIS A C 1
ATOM 4580 O O . HIS A 1 558 ? 13.703 6.510 2.931 1.00 95.12 558 HIS A O 1
ATOM 4586 N N . ILE A 1 559 ? 12.873 8.030 4.371 1.00 96.62 559 ILE A N 1
ATOM 4587 C CA . ILE A 1 559 ? 13.923 9.043 4.146 1.00 96.62 559 ILE A CA 1
ATOM 4588 C C . ILE A 1 559 ? 15.314 8.478 4.474 1.00 96.62 559 ILE A C 1
ATOM 4590 O O . ILE A 1 559 ? 16.252 8.665 3.697 1.00 96.62 559 ILE A O 1
ATOM 4594 N N . GLN A 1 560 ? 15.457 7.727 5.571 1.00 96.38 560 GLN A N 1
ATOM 4595 C CA . GLN A 1 560 ? 16.708 7.038 5.900 1.00 96.38 560 GLN A CA 1
ATOM 4596 C C . GLN A 1 560 ? 17.111 6.017 4.834 1.00 96.38 560 GLN A C 1
ATOM 4598 O O . GLN A 1 560 ? 18.276 5.991 4.434 1.00 96.38 560 GLN A O 1
ATOM 4603 N N . TYR A 1 561 ? 16.166 5.215 4.335 1.00 95.75 561 TYR A N 1
ATOM 4604 C CA . TYR A 1 561 ? 16.417 4.260 3.251 1.00 95.75 561 TYR A CA 1
ATOM 4605 C C . TYR A 1 561 ? 16.924 4.991 1.993 1.00 95.75 561 TYR A C 1
ATOM 4607 O O . TYR A 1 561 ? 17.938 4.595 1.407 1.00 95.75 561 TYR A O 1
ATOM 4615 N N . PHE A 1 562 ? 16.299 6.120 1.634 1.00 95.94 562 PHE A N 1
ATOM 4616 C CA . PHE A 1 562 ? 16.736 6.952 0.511 1.00 95.94 562 PHE A CA 1
ATOM 4617 C C . PHE A 1 562 ? 18.167 7.475 0.705 1.00 95.94 562 PHE A C 1
ATOM 4619 O O . PHE A 1 562 ? 18.987 7.401 -0.216 1.00 95.94 562 PHE A O 1
ATOM 4626 N N . LEU A 1 563 ? 18.492 7.951 1.914 1.00 95.62 563 LEU A N 1
ATOM 4627 C CA . LEU A 1 563 ? 19.828 8.433 2.270 1.00 95.62 563 LEU A CA 1
ATOM 4628 C C . LEU A 1 563 ? 20.898 7.340 2.175 1.00 95.62 563 LEU A C 1
ATOM 4630 O O . LEU A 1 563 ? 22.011 7.643 1.736 1.00 95.62 563 LEU A O 1
ATOM 4634 N N . GLN A 1 564 ? 20.574 6.085 2.510 1.00 95.12 564 GLN A N 1
ATOM 4635 C CA . GLN A 1 564 ? 21.511 4.970 2.351 1.00 95.12 564 GLN A CA 1
ATOM 4636 C C . GLN A 1 564 ? 21.780 4.672 0.868 1.00 95.12 564 GLN A C 1
ATOM 4638 O O . GLN A 1 564 ? 22.937 4.661 0.439 1.00 95.12 564 GLN A O 1
ATOM 4643 N N . TYR A 1 565 ? 20.740 4.491 0.042 1.00 95.56 565 TYR A N 1
ATOM 4644 C CA . TYR A 1 565 ? 20.931 4.065 -1.352 1.00 95.56 565 TYR A CA 1
ATOM 4645 C C . TYR A 1 565 ? 21.289 5.183 -2.349 1.00 95.56 565 TYR A C 1
ATOM 4647 O O . TYR A 1 565 ? 21.603 4.891 -3.503 1.00 95.56 565 TYR A O 1
ATOM 4655 N N . ARG A 1 566 ? 21.291 6.466 -1.946 1.00 94.94 566 ARG A N 1
ATOM 4656 C CA . ARG A 1 566 ? 21.493 7.632 -2.846 1.00 94.94 566 ARG A CA 1
ATOM 4657 C C . ARG A 1 566 ? 22.751 7.596 -3.721 1.00 94.94 566 ARG A C 1
ATOM 4659 O O . ARG A 1 566 ? 22.806 8.242 -4.767 1.00 94.94 566 ARG A O 1
ATOM 4666 N N . HIS A 1 567 ? 23.773 6.858 -3.297 1.00 93.81 567 HIS A N 1
ATOM 4667 C CA . HIS A 1 567 ? 25.033 6.716 -4.021 1.00 93.81 567 HIS A CA 1
ATOM 4668 C C . HIS A 1 567 ? 24.931 5.758 -5.229 1.00 93.81 567 HIS A C 1
ATOM 4670 O O . HIS A 1 567 ? 25.730 5.860 -6.164 1.00 93.81 567 HIS A O 1
ATOM 4676 N N . LEU A 1 568 ? 23.928 4.872 -5.261 1.00 94.94 568 LEU A N 1
ATOM 4677 C CA . LEU A 1 568 ? 23.710 3.902 -6.336 1.00 94.94 568 LEU A CA 1
ATOM 4678 C C . LEU A 1 568 ? 23.178 4.548 -7.639 1.00 94.94 568 LEU A C 1
ATOM 4680 O O . LEU A 1 568 ? 22.597 5.643 -7.608 1.00 94.94 568 LEU A O 1
ATOM 4684 N N . PRO A 1 569 ? 23.326 3.866 -8.795 1.00 93.88 569 PRO A N 1
ATOM 4685 C CA . PRO A 1 569 ? 22.562 4.166 -10.007 1.00 93.88 569 PRO A CA 1
ATOM 4686 C C . PRO A 1 569 ? 21.053 4.208 -9.733 1.00 93.88 569 PRO A C 1
ATOM 4688 O O . PRO A 1 569 ? 20.551 3.437 -8.915 1.00 93.88 569 PRO A O 1
ATOM 4691 N N . LYS A 1 570 ? 20.308 5.082 -10.416 1.00 92.75 570 LYS A N 1
ATOM 4692 C CA . LYS A 1 570 ? 18.894 5.362 -10.133 1.00 92.75 570 LYS A CA 1
ATOM 4693 C C . LYS A 1 570 ? 17.996 4.128 -10.243 1.00 92.75 570 LYS A C 1
ATOM 4695 O O . LYS A 1 570 ? 17.060 4.008 -9.458 1.00 92.75 570 LYS A O 1
ATOM 4700 N N . ILE A 1 571 ? 18.298 3.194 -11.145 1.00 91.62 571 ILE A N 1
ATOM 4701 C CA . ILE A 1 571 ? 17.536 1.939 -11.279 1.00 91.62 571 ILE A CA 1
ATOM 4702 C C . ILE A 1 571 ? 17.691 1.003 -10.059 1.00 91.62 571 ILE A C 1
ATOM 4704 O O . ILE A 1 571 ? 16.834 0.162 -9.829 1.00 91.62 571 ILE A O 1
ATOM 4708 N N . PHE A 1 572 ? 18.728 1.191 -9.232 1.00 93.75 572 PHE A N 1
ATOM 4709 C CA . PHE A 1 572 ? 18.917 0.491 -7.951 1.00 93.75 572 PHE A CA 1
ATOM 4710 C C . PHE A 1 572 ? 18.485 1.327 -6.727 1.00 93.75 572 PHE A C 1
ATOM 4712 O O . PHE A 1 572 ? 18.699 0.906 -5.594 1.00 93.75 572 PHE A O 1
ATOM 4719 N N . ARG A 1 573 ? 17.893 2.516 -6.918 1.00 93.94 573 ARG A N 1
ATOM 4720 C CA . ARG A 1 573 ? 17.333 3.333 -5.824 1.00 93.94 573 ARG A CA 1
ATOM 4721 C C . ARG A 1 573 ? 15.864 2.988 -5.611 1.00 93.94 573 ARG A C 1
ATOM 4723 O O . ARG A 1 573 ? 14.979 3.720 -6.066 1.00 93.94 573 ARG A O 1
ATOM 4730 N N . ASN A 1 574 ? 15.672 1.833 -4.984 1.00 89.88 574 ASN A N 1
ATOM 4731 C CA . ASN A 1 574 ? 14.414 1.240 -4.544 1.00 89.88 574 ASN A CA 1
ATOM 4732 C C . ASN A 1 574 ? 14.722 0.231 -3.411 1.00 89.88 574 ASN A C 1
ATOM 4734 O O . ASN A 1 574 ? 15.890 -0.064 -3.142 1.00 89.88 574 ASN A O 1
ATOM 4738 N N . GLY A 1 575 ? 13.697 -0.319 -2.765 1.00 90.06 575 GLY A N 1
ATOM 4739 C CA . GLY A 1 575 ? 13.839 -1.433 -1.823 1.00 90.06 575 GLY A CA 1
ATOM 4740 C C . GLY A 1 575 ? 14.318 -2.712 -2.518 1.00 90.06 575 GLY A C 1
ATOM 4741 O O . GLY A 1 575 ? 14.138 -2.872 -3.725 1.00 90.06 575 GLY A O 1
ATOM 4742 N N . ALA A 1 576 ? 14.909 -3.641 -1.756 1.00 91.44 576 ALA A N 1
ATOM 4743 C CA . ALA A 1 576 ? 15.426 -4.906 -2.301 1.00 91.44 576 ALA A CA 1
ATOM 4744 C C . ALA A 1 576 ? 14.329 -5.771 -2.961 1.00 91.44 576 ALA A C 1
ATOM 4746 O O . ALA A 1 576 ? 14.587 -6.461 -3.940 1.00 91.44 576 ALA A O 1
ATOM 4747 N N . ASN A 1 577 ? 13.102 -5.680 -2.443 1.00 90.62 577 ASN A N 1
ATOM 4748 C CA . ASN A 1 577 ? 11.855 -6.064 -3.105 1.00 90.62 577 ASN A CA 1
ATOM 4749 C C . ASN A 1 577 ? 10.736 -5.093 -2.632 1.00 90.62 577 ASN A C 1
ATOM 4751 O O . ASN A 1 577 ? 11.005 -4.251 -1.761 1.00 90.62 577 ASN A O 1
ATOM 4755 N N . PRO A 1 578 ? 9.491 -5.172 -3.149 1.00 85.06 578 PRO A N 1
ATOM 4756 C CA . PRO A 1 578 ? 8.420 -4.222 -2.822 1.00 85.06 578 PRO A CA 1
ATOM 4757 C C . PRO A 1 578 ? 8.055 -4.086 -1.333 1.00 85.06 578 PRO A C 1
ATOM 4759 O O . PRO A 1 578 ? 7.533 -3.039 -0.945 1.00 85.06 578 PRO A O 1
ATOM 4762 N N . ALA A 1 579 ? 8.321 -5.103 -0.507 1.00 87.75 579 ALA A N 1
ATOM 4763 C CA . ALA A 1 579 ? 7.979 -5.103 0.917 1.00 87.75 579 ALA A CA 1
ATOM 4764 C C . ALA A 1 579 ? 9.020 -4.378 1.792 1.00 87.75 579 ALA A C 1
ATOM 4766 O O . ALA A 1 579 ? 8.672 -3.801 2.823 1.00 87.75 579 ALA A O 1
ATOM 4767 N N . PHE A 1 580 ? 10.298 -4.354 1.386 1.00 91.75 580 PHE A N 1
ATOM 4768 C CA . PHE A 1 580 ? 11.400 -3.867 2.235 1.00 91.75 580 PHE A CA 1
ATOM 4769 C C . PHE A 1 580 ? 11.223 -2.419 2.716 1.00 91.75 580 PHE A C 1
ATOM 4771 O O . PHE A 1 580 ? 11.522 -2.127 3.871 1.00 91.75 580 PHE A O 1
ATOM 4778 N N . HIS A 1 581 ? 10.697 -1.521 1.875 1.00 83.69 581 HIS A N 1
ATOM 4779 C CA . HIS A 1 581 ? 10.390 -0.149 2.299 1.00 83.69 581 HIS A CA 1
ATOM 4780 C C . HIS A 1 581 ? 9.389 -0.122 3.462 1.00 83.69 581 HIS A C 1
ATOM 4782 O O . HIS A 1 581 ? 9.629 0.527 4.478 1.00 83.69 581 HIS A O 1
ATOM 4788 N N . GLN A 1 582 ? 8.274 -0.845 3.330 1.00 84.81 582 GLN A N 1
ATOM 4789 C CA . GLN A 1 582 ? 7.198 -0.850 4.326 1.00 84.81 582 GLN A CA 1
ATOM 4790 C C . GLN A 1 582 ? 7.639 -1.547 5.620 1.00 84.81 582 GLN A C 1
ATOM 4792 O O . GLN A 1 582 ? 7.407 -1.025 6.710 1.00 84.81 582 GLN A O 1
ATOM 4797 N N . ALA A 1 583 ? 8.344 -2.676 5.497 1.00 90.19 583 ALA A N 1
ATOM 4798 C CA . ALA A 1 583 ? 8.864 -3.441 6.625 1.00 90.19 583 ALA A CA 1
ATOM 4799 C C . ALA A 1 583 ? 9.837 -2.628 7.498 1.00 90.19 583 ALA A C 1
ATOM 4801 O O . ALA A 1 583 ? 9.761 -2.704 8.723 1.00 90.19 583 ALA A O 1
ATOM 4802 N N . VAL A 1 584 ? 10.712 -1.814 6.891 1.00 91.88 584 VAL A N 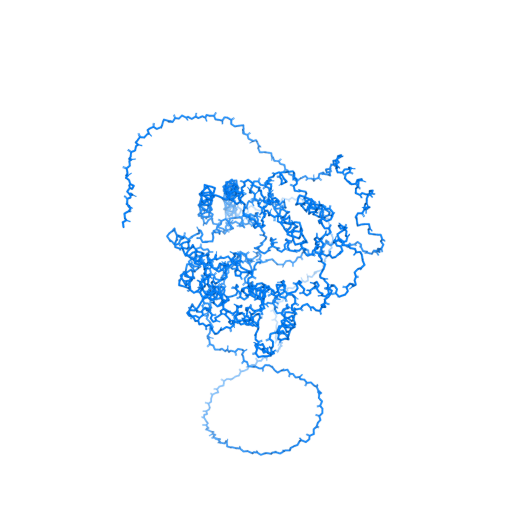1
ATOM 4803 C CA . VAL A 1 584 ? 11.630 -0.932 7.633 1.00 91.88 584 VAL A CA 1
ATOM 4804 C C . VAL A 1 584 ? 10.857 0.145 8.406 1.00 91.88 584 VAL A C 1
ATOM 4806 O O . VAL A 1 584 ? 11.108 0.321 9.597 1.00 91.88 584 VAL A O 1
ATOM 4809 N N . GLY A 1 585 ? 9.877 0.811 7.785 1.00 89.25 585 GLY A N 1
ATOM 4810 C CA . GLY A 1 585 ? 9.037 1.810 8.463 1.00 89.25 585 GLY A CA 1
ATOM 4811 C C . GLY A 1 585 ? 8.246 1.246 9.645 1.00 89.25 585 GLY A C 1
ATOM 4812 O O . GLY A 1 585 ? 8.247 1.824 10.735 1.00 89.25 585 GLY A O 1
ATOM 4813 N N . ASP A 1 586 ? 7.619 0.083 9.469 1.00 88.31 586 ASP A N 1
ATOM 4814 C CA . ASP A 1 586 ? 6.849 -0.568 10.532 1.00 88.31 586 ASP A CA 1
ATOM 4815 C C . ASP A 1 586 ? 7.733 -1.125 11.661 1.00 88.31 586 ASP A C 1
ATOM 4817 O O . ASP A 1 586 ? 7.348 -1.028 12.828 1.00 88.31 586 ASP A O 1
ATOM 4821 N N . ALA A 1 587 ? 8.935 -1.636 11.366 1.00 91.38 587 ALA A N 1
ATOM 4822 C CA . ALA A 1 587 ? 9.874 -2.113 12.388 1.00 91.38 587 ALA A CA 1
ATOM 4823 C C . ALA A 1 587 ? 10.331 -0.993 13.345 1.00 91.38 587 ALA A C 1
ATOM 4825 O O . ALA A 1 587 ? 10.424 -1.201 14.561 1.00 91.38 587 ALA A O 1
ATOM 4826 N N . ILE A 1 588 ? 10.548 0.220 12.825 1.00 92.81 588 ILE A N 1
ATOM 4827 C CA . ILE A 1 588 ? 10.803 1.397 13.666 1.00 92.81 588 ILE A CA 1
ATOM 4828 C C . ILE A 1 588 ? 9.548 1.772 14.462 1.00 92.81 588 ILE A C 1
ATOM 4830 O O . ILE A 1 588 ? 9.632 1.986 15.673 1.00 92.81 588 ILE A O 1
ATOM 4834 N N . GLY A 1 589 ? 8.372 1.759 13.824 1.00 88.56 589 GLY A N 1
ATOM 4835 C CA . GLY A 1 589 ? 7.091 2.006 14.490 1.00 88.56 589 GLY A CA 1
ATOM 4836 C C . GLY A 1 589 ? 6.835 1.094 15.699 1.00 88.56 589 GLY A C 1
ATOM 4837 O O . GLY A 1 589 ? 6.367 1.574 16.734 1.00 88.56 589 GLY A O 1
ATOM 4838 N N . LEU A 1 590 ? 7.210 -0.190 15.623 1.00 87.19 590 LEU A N 1
ATOM 4839 C CA . LEU A 1 590 ? 7.140 -1.130 16.752 1.00 87.19 590 LEU A CA 1
ATOM 4840 C C . LEU A 1 590 ? 8.011 -0.696 17.940 1.00 87.19 590 LEU A C 1
ATOM 4842 O O . LEU A 1 590 ? 7.576 -0.803 19.086 1.00 87.19 590 LEU A O 1
ATOM 4846 N N . SER A 1 591 ? 9.214 -0.182 17.674 1.00 89.81 591 SER A N 1
ATOM 4847 C CA . SER A 1 591 ? 10.172 0.245 18.705 1.00 89.81 591 SER A CA 1
ATOM 4848 C C . SER A 1 591 ? 9.706 1.52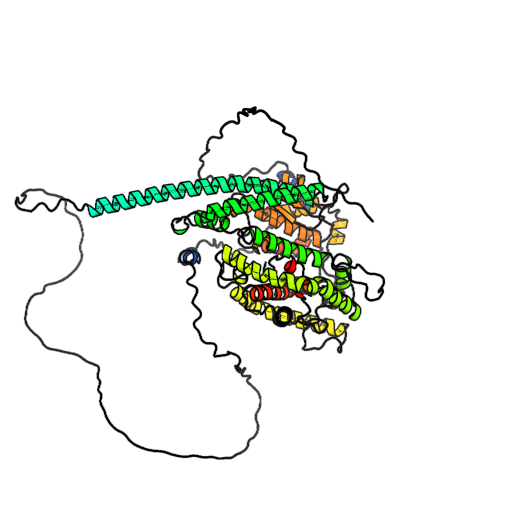7 19.405 1.00 89.81 591 SER A C 1
ATOM 4850 O O . SER A 1 591 ? 9.697 1.610 20.638 1.00 89.81 591 SER A O 1
ATOM 4852 N N . VAL A 1 592 ? 9.238 2.494 18.612 1.00 89.75 592 VAL A N 1
ATOM 4853 C CA . VAL A 1 592 ? 8.709 3.792 19.067 1.00 89.75 592 VAL A CA 1
ATOM 4854 C C . VAL A 1 592 ? 7.424 3.628 19.886 1.00 89.75 592 VAL A C 1
ATOM 4856 O O . VAL A 1 592 ? 7.206 4.355 20.853 1.00 89.75 592 VAL A O 1
ATOM 4859 N N . SER A 1 593 ? 6.600 2.628 19.558 1.00 84.31 593 SER A N 1
ATOM 4860 C CA . SER A 1 593 ? 5.354 2.320 20.280 1.00 84.31 593 SER A CA 1
ATOM 4861 C C . SER A 1 593 ? 5.566 1.702 21.671 1.00 84.31 593 SER A C 1
ATOM 4863 O O . SER A 1 593 ? 4.597 1.531 22.412 1.00 84.31 593 SER A O 1
ATOM 4865 N N . THR A 1 594 ? 6.796 1.332 22.052 1.00 83.31 594 THR A N 1
ATOM 4866 C CA . THR A 1 594 ? 7.032 0.641 23.329 1.00 83.31 594 THR A CA 1
ATOM 4867 C C . THR A 1 594 ? 6.819 1.557 24.546 1.00 83.31 594 THR A C 1
ATOM 4869 O O . THR A 1 594 ? 7.292 2.698 24.553 1.00 83.31 594 THR A O 1
ATOM 4872 N N . PRO A 1 595 ? 6.223 1.055 25.650 1.00 80.44 595 PRO A N 1
ATOM 4873 C CA . PRO A 1 595 ? 6.098 1.820 26.894 1.00 80.44 595 PRO A CA 1
ATOM 4874 C C . PRO A 1 595 ? 7.448 2.330 27.418 1.00 80.44 595 PRO A C 1
ATOM 4876 O O . PRO A 1 595 ? 7.529 3.440 27.939 1.00 80.44 595 PRO A O 1
ATOM 4879 N N . ARG A 1 596 ? 8.526 1.554 27.228 1.00 84.00 596 ARG A N 1
ATOM 4880 C CA . ARG A 1 596 ? 9.898 1.931 27.604 1.00 84.00 596 ARG A CA 1
ATOM 4881 C C . ARG A 1 596 ? 10.397 3.155 26.827 1.00 84.00 596 ARG A C 1
ATOM 4883 O O . ARG A 1 596 ? 10.960 4.053 27.448 1.00 84.00 596 ARG A O 1
ATOM 4890 N N . HIS A 1 597 ? 10.168 3.225 25.514 1.00 88.88 597 HIS A N 1
ATOM 4891 C CA . HIS A 1 597 ? 10.559 4.392 24.719 1.00 88.88 597 HIS A CA 1
ATOM 4892 C C . HIS A 1 597 ? 9.720 5.632 25.079 1.00 88.88 597 HIS A C 1
ATOM 4894 O O . HIS A 1 597 ? 10.263 6.713 25.314 1.00 88.88 597 HIS A O 1
ATOM 4900 N N . LEU A 1 598 ? 8.406 5.464 25.251 1.00 89.06 598 LEU A N 1
ATOM 4901 C CA . LEU A 1 598 ? 7.508 6.541 25.687 1.00 89.06 598 LEU A CA 1
ATOM 4902 C C . LEU A 1 598 ? 7.849 7.064 27.100 1.00 89.06 598 LEU A C 1
ATOM 4904 O O . LEU A 1 598 ? 7.690 8.254 27.374 1.00 89.06 598 LEU A O 1
ATOM 4908 N N . GLN A 1 599 ? 8.382 6.216 27.989 1.00 86.88 599 GLN A N 1
ATOM 4909 C CA . GLN A 1 599 ? 8.962 6.649 29.267 1.00 86.88 599 GLN A CA 1
ATOM 4910 C C . GLN A 1 599 ? 10.263 7.448 29.081 1.00 86.88 599 GLN A C 1
ATOM 4912 O O . GLN A 1 599 ? 10.442 8.452 29.768 1.00 86.88 599 GLN A O 1
ATOM 4917 N N . THR A 1 600 ? 11.159 7.062 28.159 1.00 88.25 600 THR A N 1
ATOM 4918 C CA . THR A 1 600 ? 12.386 7.843 27.884 1.00 88.25 600 THR A CA 1
ATOM 4919 C C . THR A 1 600 ? 12.099 9.214 27.267 1.00 88.25 600 THR A C 1
ATOM 4921 O O . THR A 1 600 ? 12.810 10.163 27.574 1.00 88.25 600 THR A O 1
ATOM 4924 N N . LEU A 1 601 ? 11.011 9.355 26.500 1.00 90.75 601 LEU A N 1
ATOM 4925 C CA . LEU A 1 601 ? 10.518 10.647 25.996 1.00 90.75 601 LEU A CA 1
ATOM 4926 C C . LEU A 1 601 ? 9.789 11.497 27.063 1.00 90.75 601 LEU A C 1
ATOM 4928 O O . LEU A 1 601 ? 9.259 12.559 26.748 1.00 90.75 601 LEU A O 1
ATOM 4932 N N . GLY A 1 602 ? 9.679 11.032 28.316 1.00 89.56 602 GLY A N 1
ATOM 4933 C CA . GLY A 1 602 ? 8.928 11.726 29.375 1.00 89.56 602 GLY A CA 1
ATOM 4934 C C . GLY A 1 602 ? 7.408 11.790 29.141 1.00 89.56 602 GLY A C 1
ATOM 4935 O O . GLY A 1 602 ? 6.696 12.534 29.826 1.00 89.56 602 GLY A O 1
ATOM 4936 N N . LEU A 1 603 ? 6.902 11.020 28.174 1.00 89.56 603 LEU A N 1
ATOM 4937 C CA . LEU A 1 603 ? 5.496 10.967 27.774 1.00 89.56 603 LEU A CA 1
ATOM 4938 C C . LEU A 1 603 ? 4.671 9.974 28.609 1.00 89.56 603 LEU A C 1
ATOM 4940 O O . LEU A 1 603 ? 3.447 10.081 28.650 1.00 89.56 603 LEU A O 1
ATOM 4944 N N . LEU A 1 604 ? 5.325 9.039 29.304 1.00 84.06 604 LEU A N 1
ATOM 4945 C CA . LEU A 1 604 ? 4.680 8.009 30.119 1.00 84.06 604 LEU A CA 1
ATOM 4946 C C . LEU A 1 604 ? 5.311 7.909 31.518 1.00 84.06 604 LEU A C 1
ATOM 4948 O O . LEU A 1 604 ? 6.524 8.033 31.677 1.00 84.06 604 LEU A O 1
ATOM 4952 N N . GLN A 1 605 ? 4.491 7.669 32.545 1.00 74.62 605 GLN A N 1
ATOM 4953 C CA . GLN A 1 605 ? 4.961 7.473 33.923 1.00 74.62 605 GLN A CA 1
ATOM 4954 C C . GLN A 1 605 ? 5.395 6.016 34.169 1.00 74.62 605 GLN A C 1
ATOM 4956 O O . GLN A 1 605 ? 4.878 5.088 33.550 1.00 74.62 605 GLN A O 1
ATOM 4961 N N . ARG A 1 606 ? 6.337 5.806 35.101 1.00 62.59 606 ARG A N 1
ATOM 4962 C CA . ARG A 1 606 ? 6.960 4.492 35.377 1.00 62.59 606 ARG A CA 1
ATOM 4963 C C . ARG A 1 606 ? 6.049 3.449 36.046 1.00 62.59 606 ARG A C 1
ATOM 4965 O O . ARG A 1 606 ? 6.437 2.293 36.123 1.00 62.59 606 ARG A O 1
ATOM 4972 N N . SER A 1 607 ? 4.888 3.834 36.575 1.00 55.19 607 SER A N 1
ATOM 4973 C CA . SER A 1 607 ? 4.092 3.020 37.510 1.00 55.19 607 SER A CA 1
ATOM 4974 C C . SER A 1 607 ? 2.817 2.433 36.886 1.00 55.19 607 SER A C 1
ATOM 4976 O O . SER A 1 607 ? 1.715 2.681 37.382 1.00 55.19 607 SER A O 1
ATOM 4978 N N . LEU A 1 608 ? 2.947 1.694 35.782 1.00 60.19 608 LEU A N 1
ATOM 4979 C CA . LEU A 1 608 ? 1.830 0.954 35.184 1.00 60.19 608 LEU A CA 1
ATOM 4980 C C . LEU A 1 608 ? 1.774 -0.493 35.691 1.00 60.19 608 LEU A C 1
ATOM 4982 O O . LEU A 1 608 ? 2.785 -1.101 36.018 1.00 60.19 608 LEU A O 1
ATOM 4986 N N . ASP A 1 609 ? 0.556 -1.027 35.751 1.00 58.50 609 ASP A N 1
ATOM 4987 C CA . ASP A 1 609 ? 0.215 -2.362 36.266 1.00 58.50 609 ASP A CA 1
ATOM 4988 C C . ASP A 1 609 ? 0.391 -3.412 35.145 1.00 58.50 609 ASP A C 1
ATOM 4990 O O . ASP A 1 609 ? -0.588 -3.938 34.596 1.00 58.50 609 ASP A O 1
ATOM 4994 N N . GLU A 1 610 ? 1.662 -3.566 34.743 1.00 62.91 610 GLU A N 1
ATOM 4995 C CA . GLU A 1 610 ? 2.195 -4.077 33.463 1.00 62.91 610 GLU A CA 1
ATOM 4996 C C . GLU A 1 610 ? 1.258 -5.050 32.731 1.00 62.91 610 GLU A C 1
ATOM 4998 O O . GLU A 1 610 ? 0.577 -4.660 31.779 1.00 62.91 610 GLU A O 1
ATOM 5003 N N . SER A 1 611 ? 1.130 -6.279 33.243 1.00 76.19 611 SER A N 1
ATOM 5004 C CA . SER A 1 611 ? 0.462 -7.406 32.569 1.00 76.19 611 SER A CA 1
ATOM 5005 C C . SER A 1 611 ? -0.920 -7.113 31.961 1.00 76.19 611 SER A C 1
ATOM 5007 O O . SER A 1 611 ? -1.249 -7.635 30.895 1.00 76.19 611 SER A O 1
ATOM 5009 N N . SER A 1 612 ? -1.746 -6.278 32.603 1.00 81.31 612 SER A N 1
ATOM 5010 C CA . SER A 1 612 ? -3.102 -5.983 32.111 1.00 81.31 612 SER A CA 1
ATOM 5011 C C . SER A 1 612 ? -3.126 -4.936 30.993 1.00 81.31 612 SER A C 1
ATOM 5013 O O . SER A 1 612 ? -3.987 -4.996 30.111 1.00 81.31 612 SER A O 1
ATOM 5015 N N . TYR A 1 613 ? -2.158 -4.015 30.992 1.00 77.75 613 TYR A N 1
ATOM 5016 C CA . TYR A 1 613 ? -1.937 -3.067 29.901 1.00 77.75 613 TYR A CA 1
ATOM 5017 C C . TYR A 1 613 ? -1.240 -3.757 28.725 1.00 77.75 613 TYR A C 1
ATOM 5019 O O . TYR A 1 613 ? -1.667 -3.573 27.586 1.00 77.75 613 TYR A O 1
ATOM 5027 N N . ASP A 1 614 ? -0.252 -4.614 28.998 1.00 79.44 614 ASP A N 1
ATOM 5028 C CA . ASP A 1 614 ? 0.493 -5.361 27.981 1.00 79.44 614 ASP A CA 1
ATOM 5029 C C . ASP A 1 614 ? -0.415 -6.292 27.174 1.00 79.44 614 ASP A C 1
ATOM 5031 O O . ASP A 1 614 ? -0.365 -6.281 25.947 1.00 79.44 614 ASP A O 1
ATOM 5035 N N . ILE A 1 615 ? -1.313 -7.046 27.822 1.00 88.56 615 ILE A N 1
ATOM 5036 C CA . ILE A 1 615 ? -2.273 -7.896 27.101 1.00 88.56 615 ILE A CA 1
ATOM 5037 C C . ILE A 1 615 ? -3.256 -7.057 26.271 1.00 88.56 615 ILE A C 1
ATOM 5039 O O . ILE A 1 615 ? -3.543 -7.429 25.134 1.00 88.56 615 ILE A O 1
ATOM 5043 N N . ASN A 1 616 ? -3.743 -5.916 26.774 1.00 88.00 616 ASN A N 1
ATOM 5044 C CA . ASN A 1 616 ? -4.603 -5.031 25.979 1.00 88.00 616 ASN A CA 1
ATOM 5045 C C . ASN A 1 616 ? -3.841 -4.424 24.776 1.00 88.00 616 ASN A C 1
ATOM 5047 O O . ASN A 1 616 ? -4.409 -4.329 23.685 1.00 88.00 616 ASN A O 1
ATOM 5051 N N . TYR A 1 617 ? -2.560 -4.071 24.933 1.00 83.44 617 TYR A N 1
ATOM 5052 C CA . TYR A 1 617 ? -1.690 -3.582 23.855 1.00 83.44 617 TYR A CA 1
ATOM 5053 C C . TYR A 1 617 ? -1.395 -4.670 22.811 1.00 83.44 617 TYR A C 1
ATOM 5055 O O . TYR A 1 617 ? -1.693 -4.480 21.633 1.00 83.44 617 TYR A O 1
ATOM 5063 N N . LEU A 1 618 ? -0.896 -5.836 23.234 1.00 88.44 618 LEU A N 1
ATOM 5064 C CA . LEU A 1 618 ? -0.610 -6.982 22.363 1.00 88.44 618 LEU A CA 1
ATOM 5065 C C . LEU A 1 618 ? -1.859 -7.442 21.605 1.00 88.44 618 LEU A C 1
ATOM 5067 O O . LEU A 1 618 ? -1.787 -7.725 20.411 1.00 88.44 618 LEU A O 1
ATOM 5071 N N . PHE A 1 619 ? -3.020 -7.456 22.265 1.00 92.38 619 PHE A N 1
ATOM 5072 C CA . PHE A 1 619 ? -4.292 -7.759 21.615 1.00 92.38 619 PHE A CA 1
ATOM 5073 C C . PHE A 1 619 ? -4.669 -6.708 20.563 1.00 92.38 619 PHE A C 1
ATOM 5075 O O . PHE A 1 619 ? -5.088 -7.073 19.467 1.00 92.38 619 PHE A O 1
ATOM 5082 N N . THR A 1 620 ? -4.472 -5.418 20.857 1.00 88.25 620 THR A N 1
ATOM 5083 C CA . THR A 1 620 ? -4.718 -4.320 19.903 1.00 88.25 620 THR A CA 1
ATOM 5084 C C . THR A 1 620 ? -3.805 -4.428 18.677 1.00 88.25 620 THR A C 1
ATOM 5086 O O . THR A 1 620 ? -4.273 -4.314 17.548 1.00 88.25 620 THR A O 1
ATOM 5089 N N . MET A 1 621 ? -2.523 -4.748 18.878 1.00 86.44 621 MET A N 1
ATOM 5090 C CA . MET A 1 621 ? -1.582 -5.023 17.787 1.00 86.44 621 MET A CA 1
ATOM 5091 C C . MET A 1 621 ? -1.985 -6.263 16.972 1.00 86.44 621 MET A C 1
ATOM 5093 O O . MET A 1 621 ? -1.858 -6.264 15.748 1.00 86.44 621 MET A O 1
ATOM 5097 N N . ALA A 1 622 ? -2.514 -7.307 17.617 1.00 93.75 622 ALA A N 1
ATOM 5098 C CA . ALA A 1 622 ? -2.953 -8.527 16.944 1.00 93.75 622 ALA A CA 1
ATOM 5099 C C . ALA A 1 622 ? -4.203 -8.313 16.067 1.00 93.75 622 ALA A C 1
ATOM 5101 O O . ALA A 1 622 ? -4.223 -8.773 14.924 1.00 93.75 622 ALA A O 1
ATOM 5102 N N . ILE A 1 623 ? -5.218 -7.584 16.551 1.00 94.31 623 ILE A N 1
ATOM 5103 C CA . ILE A 1 623 ? -6.437 -7.289 15.768 1.00 94.31 623 ILE A CA 1
ATOM 5104 C C . ILE A 1 623 ? -6.217 -6.296 14.617 1.00 94.31 623 ILE A C 1
ATOM 5106 O O . ILE A 1 623 ? -7.086 -6.186 13.750 1.00 94.31 623 ILE A O 1
ATOM 5110 N N . ASP A 1 624 ? -5.073 -5.607 14.582 1.00 87.69 624 ASP A N 1
ATOM 5111 C CA . ASP A 1 624 ? -4.658 -4.787 13.443 1.00 87.69 624 ASP A CA 1
ATOM 5112 C C . ASP A 1 624 ? -3.747 -5.566 12.483 1.00 87.69 624 ASP A C 1
ATOM 5114 O O . ASP A 1 624 ? -4.096 -5.770 11.322 1.00 87.69 624 ASP A O 1
ATOM 5118 N N . LYS A 1 625 ? -2.596 -6.051 12.971 1.00 88.88 625 LYS A N 1
ATOM 5119 C CA . LYS A 1 625 ? -1.526 -6.622 12.137 1.00 88.88 625 LYS A CA 1
ATOM 5120 C C . LYS A 1 625 ? -1.726 -8.110 11.845 1.00 88.88 625 LYS A C 1
ATOM 5122 O O . LYS A 1 625 ? -1.701 -8.506 10.684 1.00 88.88 625 LYS A O 1
ATOM 5127 N N . VAL A 1 626 ? -1.978 -8.943 12.860 1.00 95.06 626 VAL A N 1
ATOM 5128 C CA . VAL A 1 626 ? -2.166 -10.400 12.657 1.00 95.06 626 VAL A CA 1
ATOM 5129 C C . VAL A 1 626 ? -3.481 -10.687 11.924 1.00 95.06 626 VAL A C 1
ATOM 5131 O O . VAL A 1 626 ? -3.533 -11.579 11.081 1.00 95.06 626 VAL A O 1
ATOM 5134 N N . ALA A 1 627 ? -4.526 -9.892 12.171 1.00 95.25 627 ALA A N 1
ATOM 5135 C CA . ALA A 1 627 ? -5.793 -9.986 11.446 1.00 95.25 627 ALA A CA 1
ATOM 5136 C C . ALA A 1 627 ? -5.708 -9.574 9.961 1.00 95.25 627 ALA A C 1
ATOM 5138 O O . ALA A 1 627 ? -6.500 -10.056 9.146 1.00 95.25 627 ALA A O 1
ATOM 5139 N N . PHE A 1 628 ? -4.746 -8.720 9.598 1.00 95.00 628 PHE A N 1
ATOM 5140 C CA . PHE A 1 628 ? -4.528 -8.261 8.224 1.00 95.00 628 PHE A CA 1
ATOM 5141 C C . PHE A 1 628 ? -3.848 -9.313 7.335 1.00 95.00 628 PHE A C 1
ATOM 5143 O O . PHE A 1 628 ? -4.193 -9.424 6.158 1.00 95.00 628 PHE A O 1
ATOM 5150 N N . LEU A 1 629 ? -2.925 -10.114 7.878 1.00 95.12 629 LEU A N 1
ATOM 5151 C CA . LEU A 1 629 ? -2.149 -11.104 7.113 1.00 95.12 629 LEU A CA 1
ATOM 5152 C C . LEU A 1 629 ? -3.013 -12.050 6.248 1.00 95.12 629 LEU A C 1
ATOM 5154 O O . LEU A 1 629 ? -2.788 -12.100 5.036 1.00 95.12 629 LEU A O 1
ATOM 5158 N N . PRO A 1 630 ? -4.047 -12.741 6.776 1.00 96.19 630 PRO A N 1
ATOM 5159 C CA . PRO A 1 630 ? -4.882 -13.606 5.946 1.00 96.19 630 PRO A CA 1
ATOM 5160 C C . PRO A 1 630 ? -5.818 -12.831 5.015 1.00 96.19 630 PRO A C 1
ATOM 5162 O O . PRO A 1 630 ? -6.274 -13.399 4.024 1.00 96.19 630 PRO A O 1
ATOM 5165 N N . PHE A 1 631 ? -6.105 -11.548 5.282 1.00 96.38 631 PHE A N 1
ATOM 5166 C CA . PHE A 1 631 ? -6.774 -10.694 4.301 1.00 96.38 631 PHE A CA 1
ATOM 5167 C C . PHE A 1 631 ? -5.862 -10.483 3.090 1.00 96.38 631 PHE A C 1
ATOM 5169 O O . PHE A 1 631 ? -6.272 -10.784 1.968 1.00 96.38 631 PHE A O 1
ATOM 5176 N N . ALA A 1 632 ? -4.625 -10.035 3.321 1.00 95.00 632 ALA A N 1
ATOM 5177 C CA . ALA A 1 632 ? -3.656 -9.752 2.267 1.00 95.00 632 ALA A CA 1
ATOM 5178 C C . ALA A 1 632 ? -3.340 -10.994 1.421 1.00 95.00 632 ALA A C 1
ATOM 5180 O O . ALA A 1 632 ? -3.493 -10.962 0.199 1.00 95.00 632 ALA A O 1
ATOM 5181 N N . LEU A 1 633 ? -3.019 -12.110 2.082 1.00 95.50 633 LEU A N 1
ATOM 5182 C CA . LEU A 1 633 ? -2.733 -13.386 1.430 1.00 95.50 633 LEU A CA 1
ATOM 5183 C C . LEU A 1 633 ? -3.929 -13.899 0.613 1.00 95.50 633 LEU A C 1
ATOM 5185 O O . LEU A 1 633 ? -3.751 -14.341 -0.519 1.00 95.50 633 LEU A O 1
ATOM 5189 N N . SER A 1 634 ? -5.162 -13.781 1.131 1.00 96.06 634 SER A N 1
ATOM 5190 C CA . SER A 1 634 ? -6.364 -14.180 0.381 1.00 96.06 634 SER A CA 1
ATOM 5191 C C . SER A 1 634 ? -6.615 -13.331 -0.872 1.00 96.06 634 SER A C 1
ATOM 5193 O O . SER A 1 634 ? -7.144 -13.851 -1.853 1.00 96.06 634 SER A O 1
ATOM 5195 N N . LEU A 1 635 ? -6.231 -12.048 -0.860 1.00 96.25 635 LEU A N 1
ATOM 5196 C CA . LEU A 1 635 ? -6.480 -11.115 -1.961 1.00 96.25 635 LEU A CA 1
ATOM 5197 C C . LEU A 1 635 ? -5.482 -11.297 -3.115 1.00 96.25 635 LEU A C 1
ATOM 5199 O O . LEU A 1 635 ? -5.894 -11.305 -4.276 1.00 96.25 635 LEU A O 1
ATOM 5203 N N . ASP A 1 636 ? -4.194 -11.490 -2.812 1.00 94.69 636 ASP A N 1
ATOM 5204 C CA . ASP A 1 636 ? -3.176 -11.668 -3.856 1.00 94.69 636 ASP A CA 1
ATOM 5205 C C . ASP A 1 636 ? -3.034 -13.115 -4.333 1.00 94.69 636 ASP A C 1
ATOM 5207 O O . ASP A 1 636 ? -2.819 -13.308 -5.526 1.00 94.69 636 ASP A O 1
ATOM 5211 N N . ASN A 1 637 ? -3.330 -14.132 -3.509 1.00 95.31 637 ASN A N 1
ATOM 5212 C CA . ASN A 1 637 ? -3.536 -15.485 -4.045 1.00 95.31 637 ASN A CA 1
ATOM 5213 C C . ASN A 1 637 ? -4.761 -15.546 -4.975 1.00 95.31 637 ASN A C 1
ATOM 5215 O O . ASN A 1 637 ? -4.695 -16.217 -6.003 1.00 95.31 637 ASN A O 1
ATOM 5219 N N . TRP A 1 638 ? -5.839 -14.801 -4.687 1.00 97.06 638 TRP A N 1
ATOM 5220 C CA . TRP A 1 638 ? -6.972 -14.680 -5.615 1.00 97.06 638 TRP A CA 1
ATOM 5221 C C . TRP A 1 638 ? -6.546 -14.043 -6.944 1.00 97.06 638 TRP A C 1
ATOM 5223 O O . TRP A 1 638 ? -6.850 -14.593 -8.002 1.00 97.06 638 TRP A O 1
ATOM 5233 N N . ARG A 1 639 ? -5.801 -12.928 -6.911 1.00 96.12 639 ARG A N 1
ATOM 5234 C CA . ARG A 1 639 ? -5.288 -12.294 -8.138 1.00 96.12 639 ARG A CA 1
ATOM 5235 C C . ARG A 1 639 ? -4.323 -13.183 -8.904 1.00 96.12 639 ARG A C 1
ATOM 5237 O O . ARG A 1 639 ? -4.477 -13.301 -10.114 1.00 96.12 639 ARG A O 1
ATOM 5244 N N . TYR A 1 640 ? -3.385 -13.834 -8.222 1.00 95.12 640 TYR A N 1
ATOM 5245 C CA . TYR A 1 640 ? -2.474 -14.791 -8.839 1.00 95.12 640 TYR A CA 1
ATOM 5246 C C . TYR A 1 640 ? -3.257 -15.899 -9.549 1.00 95.12 640 TYR A C 1
ATOM 5248 O O . TYR A 1 640 ? -3.012 -16.149 -10.726 1.00 95.12 640 TYR A O 1
ATOM 5256 N N . ASP A 1 641 ? -4.232 -16.532 -8.887 1.00 96.12 641 ASP A N 1
ATOM 5257 C CA . ASP A 1 641 ? -5.029 -17.612 -9.486 1.00 96.12 641 ASP A CA 1
ATOM 5258 C C . ASP A 1 641 ? -5.827 -17.137 -10.709 1.00 96.12 641 ASP A C 1
ATOM 5260 O O . ASP A 1 641 ? -5.933 -17.853 -11.703 1.00 96.12 641 ASP A O 1
ATOM 5264 N N . VAL A 1 642 ? -6.361 -15.916 -10.660 1.00 96.06 642 VAL A N 1
ATOM 5265 C CA . VAL A 1 642 ? -7.149 -15.319 -11.745 1.00 96.06 642 VAL A CA 1
ATOM 5266 C C . VAL A 1 642 ? -6.270 -14.877 -12.928 1.00 96.06 642 VAL A C 1
ATOM 5268 O O . VAL A 1 642 ? -6.642 -15.115 -14.075 1.00 96.06 642 VAL A O 1
ATOM 5271 N N . PHE A 1 643 ? -5.087 -14.300 -12.686 1.00 95.69 643 PHE A N 1
ATOM 5272 C CA . PHE A 1 643 ? -4.140 -13.886 -13.734 1.00 95.69 643 PHE A CA 1
ATOM 5273 C C . PHE A 1 643 ? -3.288 -15.035 -14.304 1.00 95.69 643 PHE A C 1
ATOM 5275 O O . PHE A 1 643 ? -2.730 -14.898 -15.390 1.00 95.69 643 PHE A O 1
ATOM 5282 N N . SER A 1 644 ? -3.184 -16.164 -13.598 1.00 93.75 644 SER A N 1
ATOM 5283 C CA . SER A 1 644 ? -2.551 -17.400 -14.094 1.00 93.75 644 SER A CA 1
ATOM 5284 C C . SER A 1 644 ? -3.526 -18.345 -14.808 1.00 93.75 644 SER A C 1
ATOM 5286 O O . SER A 1 644 ? -3.107 -19.356 -15.364 1.00 93.75 644 SER A O 1
ATOM 5288 N N . GLY A 1 645 ? -4.832 -18.049 -14.786 1.00 93.06 645 GLY A N 1
ATOM 5289 C CA . GLY A 1 645 ? -5.879 -18.907 -15.349 1.00 93.06 645 GLY A CA 1
ATOM 5290 C C . GLY A 1 645 ? -6.232 -20.140 -14.503 1.00 93.06 645 GLY A C 1
ATOM 5291 O O . GLY A 1 645 ? -7.111 -20.907 -14.897 1.00 93.06 645 GLY A O 1
ATOM 5292 N N . ASN A 1 646 ? -5.607 -20.316 -13.332 1.00 92.94 646 ASN A N 1
ATOM 5293 C CA . ASN A 1 646 ? -5.949 -21.367 -12.366 1.00 92.94 646 ASN A CA 1
ATOM 5294 C C . ASN A 1 646 ? -7.383 -21.209 -11.818 1.00 92.94 646 ASN A C 1
ATOM 5296 O O . ASN A 1 646 ? -8.049 -22.202 -11.523 1.00 92.94 646 ASN A O 1
ATOM 5300 N N . ALA A 1 647 ? -7.883 -19.973 -11.720 1.00 93.62 647 ALA A N 1
ATOM 5301 C CA . ALA A 1 647 ? -9.281 -19.669 -11.437 1.00 93.62 647 ALA A CA 1
ATOM 5302 C C . ALA A 1 647 ? -10.027 -19.257 -12.716 1.00 93.62 647 ALA A C 1
ATOM 5304 O O . ALA A 1 647 ? -9.615 -18.361 -13.451 1.00 93.62 647 ALA A O 1
ATOM 5305 N N . ASN A 1 648 ? -11.181 -19.881 -12.963 1.00 91.88 648 ASN A N 1
ATOM 5306 C CA . ASN A 1 648 ? -12.026 -19.562 -14.112 1.00 91.88 648 ASN A CA 1
ATOM 5307 C C . ASN A 1 648 ? -12.677 -18.174 -13.936 1.00 91.88 648 ASN A C 1
ATOM 5309 O O . ASN A 1 648 ? -13.291 -17.906 -12.901 1.00 91.88 648 ASN A O 1
ATOM 5313 N N . LYS A 1 649 ? -12.622 -17.316 -14.969 1.00 91.12 649 LYS A N 1
ATOM 5314 C CA . LYS A 1 649 ? -13.250 -15.977 -14.964 1.00 91.12 649 LYS A CA 1
ATOM 5315 C C . LYS A 1 649 ? -14.743 -16.008 -14.581 1.00 91.12 649 LYS A C 1
ATOM 5317 O O . LYS A 1 649 ? -15.246 -15.119 -13.895 1.00 91.12 649 LYS A O 1
ATOM 5322 N N . ARG A 1 650 ? -15.448 -17.091 -14.932 1.00 92.25 650 ARG A N 1
ATOM 5323 C CA . ARG A 1 650 ? -16.868 -17.320 -14.601 1.00 92.25 650 ARG A CA 1
ATOM 5324 C C . ARG A 1 650 ? -17.140 -17.662 -13.132 1.00 92.25 650 ARG A C 1
ATOM 5326 O O . ARG A 1 650 ? -18.305 -17.763 -12.770 1.00 92.25 650 ARG A O 1
ATOM 5333 N N . THR A 1 651 ? -16.107 -17.889 -12.320 1.00 95.19 651 THR A N 1
ATOM 5334 C CA . THR A 1 651 ? -16.201 -18.253 -10.894 1.00 95.19 651 THR A CA 1
ATOM 5335 C C . THR A 1 651 ? -15.336 -17.345 -10.008 1.00 95.19 651 THR A C 1
ATOM 5337 O O . THR A 1 651 ? -14.857 -17.771 -8.956 1.00 95.19 651 THR A O 1
ATOM 5340 N N . MET A 1 652 ? -15.073 -16.108 -10.447 1.00 95.62 652 MET A N 1
ATOM 5341 C CA . MET A 1 652 ? -14.185 -15.170 -9.751 1.00 95.62 652 MET A CA 1
ATOM 5342 C C . MET A 1 652 ? -14.670 -14.813 -8.346 1.00 95.62 652 MET A C 1
ATOM 5344 O O . MET A 1 652 ? -13.852 -14.747 -7.427 1.00 95.62 652 MET A O 1
ATOM 5348 N N . ASN A 1 653 ? -15.969 -14.574 -8.165 1.00 97.44 653 ASN A N 1
ATOM 5349 C CA . ASN A 1 653 ? -16.508 -14.103 -6.892 1.00 97.44 653 ASN A CA 1
ATOM 5350 C C . ASN A 1 653 ? -16.626 -15.246 -5.869 1.00 97.44 653 ASN A C 1
ATOM 5352 O O . ASN A 1 653 ? -16.306 -15.072 -4.694 1.00 97.44 653 ASN A O 1
ATOM 5356 N N . CYS A 1 654 ? -16.998 -16.446 -6.317 1.00 97.00 654 CYS A N 1
ATOM 5357 C CA . CYS A 1 654 ? -16.938 -17.661 -5.510 1.00 97.00 654 CYS A CA 1
ATOM 5358 C C . CYS A 1 654 ? -15.492 -18.029 -5.144 1.00 97.00 654 CYS A C 1
ATOM 5360 O O . CYS A 1 654 ? -15.244 -18.363 -3.989 1.00 97.00 654 CYS A O 1
ATOM 5362 N N . HIS A 1 655 ? -14.524 -17.915 -6.065 1.00 97.75 655 HIS A N 1
ATOM 5363 C CA . HIS A 1 655 ? -13.110 -18.169 -5.746 1.00 97.75 655 HIS A CA 1
ATOM 5364 C C . HIS A 1 655 ? -12.570 -17.183 -4.706 1.00 97.75 655 HIS A C 1
ATOM 5366 O O . HIS A 1 655 ? -11.896 -17.591 -3.762 1.00 97.75 655 HIS A O 1
ATOM 5372 N N . TYR A 1 656 ? -12.935 -15.900 -4.819 1.00 97.69 656 TYR A N 1
ATOM 5373 C CA . TYR A 1 656 ? -12.619 -14.893 -3.806 1.00 97.69 656 TYR A CA 1
ATOM 5374 C C . TYR A 1 656 ? -13.146 -15.316 -2.431 1.00 97.69 656 TYR A C 1
ATOM 5376 O O . TYR A 1 656 ? -12.363 -15.441 -1.491 1.00 97.69 656 TYR A O 1
ATOM 5384 N N . TRP A 1 657 ? -14.442 -15.618 -2.305 1.00 97.81 657 TRP A N 1
ATOM 5385 C CA . TRP A 1 657 ? -15.016 -16.000 -1.011 1.00 97.81 657 TRP A CA 1
ATOM 5386 C C . TRP A 1 657 ? -14.487 -17.330 -0.464 1.00 97.81 657 TRP A C 1
ATOM 5388 O O . TRP A 1 657 ? -14.260 -17.417 0.740 1.00 97.81 657 TRP A O 1
ATOM 5398 N N . ASN A 1 658 ? -14.174 -18.308 -1.317 1.00 97.56 658 ASN A N 1
ATOM 5399 C CA . ASN A 1 658 ? -13.497 -19.539 -0.901 1.00 97.56 658 ASN A CA 1
ATOM 5400 C C . ASN A 1 658 ? -12.123 -19.248 -0.266 1.00 97.56 658 ASN A C 1
ATOM 5402 O O . ASN A 1 658 ? -11.773 -19.854 0.745 1.00 97.56 658 ASN A O 1
ATOM 5406 N N . LEU A 1 659 ? -11.352 -18.301 -0.813 1.00 97.56 659 LEU A N 1
ATOM 5407 C CA . LEU A 1 659 ? -10.061 -17.888 -0.251 1.00 97.56 659 LEU A CA 1
ATOM 5408 C C . LEU A 1 659 ? -10.218 -17.024 1.015 1.00 97.56 659 LEU A C 1
ATOM 5410 O O . LEU A 1 659 ? -9.455 -17.204 1.967 1.00 97.56 659 LEU A O 1
ATOM 5414 N N . ARG A 1 660 ? -11.224 -16.136 1.074 1.00 97.50 660 ARG A N 1
ATOM 5415 C CA . ARG A 1 660 ? -11.580 -15.380 2.295 1.00 97.50 660 ARG A CA 1
ATOM 5416 C C . ARG A 1 660 ? -11.972 -16.321 3.442 1.00 97.50 660 ARG A C 1
ATOM 5418 O O . ARG A 1 660 ? -11.558 -16.091 4.580 1.00 97.50 660 ARG A O 1
ATOM 5425 N N . GLU A 1 661 ? -12.706 -17.393 3.150 1.00 97.00 661 GLU A N 1
ATOM 5426 C CA . GLU A 1 661 ? -13.080 -18.406 4.139 1.00 97.00 661 GLU A CA 1
ATOM 5427 C C . GLU A 1 661 ? -11.888 -19.300 4.518 1.00 97.00 661 GLU A C 1
ATOM 5429 O O . GLU A 1 661 ? -11.613 -19.432 5.709 1.00 97.00 661 GLU A O 1
ATOM 5434 N N . LYS A 1 662 ? -11.113 -19.816 3.545 1.00 96.00 662 LYS A N 1
ATOM 5435 C CA . LYS A 1 662 ? -9.912 -20.646 3.790 1.00 96.00 662 LYS A CA 1
ATOM 5436 C C . LYS A 1 662 ? -8.900 -19.955 4.708 1.00 96.00 662 LYS A C 1
ATOM 5438 O O . LYS A 1 662 ? -8.450 -20.564 5.671 1.00 96.00 662 LYS A O 1
ATOM 5443 N N . TYR A 1 663 ? -8.505 -18.721 4.385 1.00 96.38 663 TYR A N 1
ATOM 5444 C CA . TYR A 1 663 ? -7.412 -18.043 5.090 1.00 96.38 663 TYR A CA 1
ATOM 5445 C C . TYR A 1 663 ? -7.892 -17.222 6.292 1.00 96.38 663 TYR A C 1
ATOM 5447 O O . TYR A 1 663 ? -7.226 -17.215 7.320 1.00 96.38 663 TYR A O 1
ATOM 5455 N N . SER A 1 664 ? -9.028 -16.514 6.195 1.00 96.00 664 SER A N 1
ATOM 5456 C CA . SER A 1 664 ? -9.506 -15.636 7.282 1.00 96.00 664 SER A CA 1
ATOM 5457 C C . SER A 1 664 ? -10.679 -16.195 8.089 1.00 96.00 664 SER A C 1
ATOM 5459 O O . SER A 1 664 ? -11.096 -15.563 9.055 1.00 96.00 664 SER A O 1
ATOM 5461 N N . GLY A 1 665 ? -11.307 -17.305 7.690 1.00 97.06 665 GLY A N 1
ATOM 5462 C CA . GLY A 1 665 ? -12.568 -17.732 8.304 1.00 97.06 665 GLY A CA 1
ATOM 5463 C C . GLY A 1 665 ? -13.623 -16.614 8.299 1.00 97.06 665 GLY A C 1
ATOM 5464 O O . GLY A 1 665 ? -14.343 -16.445 9.290 1.00 97.06 665 GLY A O 1
ATOM 5465 N N . ILE A 1 666 ? -13.671 -15.812 7.226 1.00 96.75 666 ILE A N 1
ATOM 5466 C CA . ILE A 1 666 ? -14.620 -14.708 7.026 1.00 96.75 666 ILE A CA 1
ATOM 5467 C C . ILE A 1 666 ? -15.526 -15.025 5.836 1.00 96.75 666 ILE A C 1
ATOM 5469 O O . ILE A 1 666 ? -15.052 -15.454 4.787 1.00 96.75 666 ILE A O 1
ATOM 5473 N N . LYS A 1 667 ? -16.821 -14.744 5.993 1.00 96.62 667 LYS A N 1
ATOM 5474 C CA . LYS A 1 667 ? -17.863 -14.909 4.967 1.00 96.62 667 LYS A CA 1
ATOM 5475 C C . LYS A 1 667 ? -18.586 -13.582 4.687 1.00 96.62 667 LYS A C 1
ATOM 5477 O O . LYS A 1 667 ? -18.556 -12.695 5.545 1.00 96.62 667 LYS A O 1
ATOM 5482 N N . PRO A 1 668 ? -19.290 -13.430 3.553 1.00 97.44 668 PRO A N 1
ATOM 5483 C CA . PRO A 1 668 ? -20.166 -12.281 3.346 1.00 97.44 668 PRO A CA 1
ATOM 5484 C C . PRO A 1 668 ? -21.393 -12.356 4.282 1.00 97.44 668 PRO A C 1
ATOM 5486 O O . PRO A 1 668 ? -21.778 -13.449 4.713 1.00 97.44 668 PRO A O 1
ATOM 5489 N N . PRO A 1 669 ? -22.045 -11.221 4.604 1.00 96.31 669 PRO A N 1
ATOM 5490 C CA . PRO A 1 669 ? -23.252 -11.207 5.437 1.00 96.31 669 PRO A CA 1
ATOM 5491 C C . PRO A 1 669 ? -24.475 -11.821 4.744 1.00 96.31 669 PRO A C 1
ATOM 5493 O O . PRO A 1 669 ? -25.363 -12.350 5.407 1.00 96.31 669 PRO A O 1
ATOM 5496 N N . VAL A 1 670 ? -24.512 -11.767 3.411 1.00 96.81 670 VAL A N 1
ATOM 5497 C CA . VAL A 1 670 ? -25.595 -12.279 2.562 1.00 96.81 670 VAL A CA 1
ATOM 5498 C C . VAL A 1 670 ? -25.028 -13.208 1.493 1.00 96.81 670 VAL A C 1
ATOM 5500 O O . VAL A 1 670 ? -23.848 -13.121 1.153 1.00 96.81 670 VAL A O 1
ATOM 5503 N N . LEU A 1 671 ? -25.870 -14.072 0.920 1.00 96.31 671 LEU A N 1
ATOM 5504 C CA . LEU A 1 671 ? -25.475 -14.896 -0.224 1.00 96.31 671 LEU A CA 1
ATOM 5505 C C . LEU A 1 671 ? -25.049 -14.008 -1.407 1.00 96.31 671 LEU A C 1
ATOM 5507 O O . LEU A 1 671 ? -25.691 -13.001 -1.718 1.00 96.31 671 LEU A O 1
ATOM 5511 N N . ARG A 1 672 ? -23.948 -14.386 -2.058 1.00 96.69 672 ARG A N 1
ATOM 5512 C CA . ARG A 1 672 ? -23.367 -13.691 -3.216 1.00 96.69 672 ARG A CA 1
ATOM 5513 C C . ARG A 1 672 ? -23.457 -14.585 -4.448 1.00 96.69 672 ARG A C 1
ATOM 5515 O O . ARG A 1 672 ? -23.655 -15.793 -4.334 1.00 96.69 672 ARG A O 1
ATOM 5522 N N . SER A 1 673 ? -23.324 -13.988 -5.624 1.00 96.00 673 SER A N 1
ATOM 5523 C CA . SER A 1 673 ? -23.387 -14.683 -6.908 1.00 96.00 673 SER A CA 1
ATOM 5524 C C . SER A 1 673 ? -22.245 -14.250 -7.826 1.00 96.00 673 SER A C 1
ATOM 5526 O O . SER A 1 673 ? -21.534 -13.292 -7.536 1.00 96.00 673 SER A O 1
ATOM 5528 N N . GLU A 1 674 ? -22.110 -14.899 -8.980 1.00 95.31 674 GLU A N 1
ATOM 5529 C CA . GLU A 1 674 ? -21.203 -14.452 -10.051 1.00 95.31 674 GLU A CA 1
ATOM 5530 C C . GLU A 1 674 ? -21.744 -13.259 -10.854 1.00 95.31 674 GLU A C 1
ATOM 5532 O O . GLU A 1 674 ? -21.050 -12.732 -11.718 1.00 95.31 674 GLU A O 1
ATOM 5537 N N . LYS A 1 675 ? -22.963 -12.784 -10.551 1.00 94.00 675 LYS A N 1
ATOM 5538 C CA . LYS A 1 675 ? -23.432 -11.455 -10.982 1.00 94.00 675 LYS A CA 1
ATOM 5539 C C . LYS A 1 675 ? -22.891 -10.340 -10.088 1.00 94.00 675 LYS A C 1
ATOM 5541 O O . LYS A 1 675 ? -23.135 -9.176 -10.390 1.00 94.00 675 LYS A O 1
ATOM 5546 N N . ASP A 1 676 ? -22.234 -10.686 -8.986 1.00 96.56 676 ASP A N 1
ATOM 5547 C CA . ASP A 1 676 ? -21.519 -9.782 -8.099 1.00 96.56 676 ASP A CA 1
ATOM 5548 C C . ASP A 1 676 ? -20.005 -9.908 -8.347 1.00 96.56 676 ASP A C 1
ATOM 5550 O O . ASP A 1 676 ? -19.531 -10.918 -8.866 1.00 96.56 676 ASP A O 1
ATOM 5554 N N . PHE A 1 677 ? -19.245 -8.884 -7.965 1.00 97.38 677 PHE A N 1
ATOM 5555 C CA . PHE A 1 677 ? -17.783 -8.869 -8.056 1.00 97.38 677 PHE A CA 1
ATOM 5556 C C . PHE A 1 677 ? -17.227 -8.140 -6.829 1.00 97.38 677 PHE A C 1
ATOM 5558 O O . PHE A 1 677 ? -16.783 -6.996 -6.883 1.00 97.38 677 PHE A O 1
ATOM 5565 N N . ASP A 1 678 ? -17.336 -8.806 -5.680 1.00 97.62 678 ASP A N 1
ATOM 5566 C CA . ASP A 1 678 ? -16.977 -8.265 -4.373 1.00 97.62 678 ASP A CA 1
ATOM 5567 C C . ASP A 1 678 ? -15.497 -7.831 -4.238 1.00 97.62 678 ASP A C 1
ATOM 5569 O O . ASP A 1 678 ? -15.283 -6.791 -3.611 1.00 97.62 678 ASP A O 1
ATOM 5573 N N . PRO A 1 679 ? -14.470 -8.489 -4.832 1.00 96.62 679 PRO A N 1
ATOM 5574 C CA . PRO A 1 679 ? -13.096 -7.975 -4.755 1.00 96.62 679 PRO A CA 1
ATOM 5575 C C . PRO A 1 679 ? -12.923 -6.606 -5.437 1.00 96.62 679 PRO A C 1
ATOM 5577 O O . PRO A 1 679 ? -12.128 -5.794 -4.969 1.00 96.62 679 PRO A O 1
ATOM 5580 N N . GLY A 1 680 ? -13.710 -6.289 -6.473 1.00 95.75 680 GLY A N 1
ATOM 5581 C CA . GLY A 1 680 ? -13.689 -4.973 -7.125 1.00 95.75 680 GLY A CA 1
ATOM 5582 C C . GLY A 1 680 ? -14.071 -3.810 -6.202 1.00 95.75 680 GLY A C 1
ATOM 5583 O O . GLY A 1 680 ? -13.646 -2.676 -6.412 1.00 95.75 680 GLY A O 1
ATOM 5584 N N . ALA A 1 681 ? -14.800 -4.087 -5.117 1.00 95.25 681 ALA A N 1
ATOM 5585 C CA . ALA A 1 681 ? -15.129 -3.085 -4.110 1.00 95.25 681 ALA A CA 1
ATOM 5586 C C . ALA A 1 681 ? -13.920 -2.640 -3.262 1.00 95.25 681 ALA A C 1
ATOM 5588 O O . ALA A 1 681 ? -14.066 -1.730 -2.457 1.00 95.25 681 ALA A O 1
ATOM 5589 N N . LYS A 1 682 ? -12.730 -3.244 -3.412 1.00 94.94 682 LYS A N 1
ATOM 5590 C CA . LYS A 1 682 ? -11.500 -2.907 -2.675 1.00 94.94 682 LYS A CA 1
ATOM 5591 C C . LYS A 1 682 ? -10.488 -2.227 -3.604 1.00 94.94 682 LYS A C 1
ATOM 5593 O O . LYS A 1 682 ? -9.853 -2.906 -4.399 1.00 94.94 682 LYS A O 1
ATOM 5598 N N . TYR A 1 683 ? -10.251 -0.921 -3.417 1.00 91.50 683 TYR A N 1
ATOM 5599 C CA . TYR A 1 683 ? -9.397 -0.020 -4.234 1.00 91.50 683 TYR A CA 1
ATOM 5600 C C . TYR A 1 683 ? -8.199 -0.636 -4.984 1.00 91.50 683 TYR A C 1
ATOM 5602 O O . TYR A 1 683 ? -7.949 -0.304 -6.135 1.00 91.50 683 TYR A O 1
ATOM 5610 N N . HIS A 1 684 ? -7.435 -1.525 -4.345 1.00 93.62 684 HIS A N 1
ATOM 5611 C CA . HIS A 1 684 ? -6.208 -2.080 -4.926 1.00 93.62 684 HIS A CA 1
ATOM 5612 C C . HIS A 1 684 ? -6.473 -3.020 -6.118 1.00 93.62 684 HIS A C 1
ATOM 5614 O O . HIS A 1 684 ? -5.556 -3.266 -6.899 1.00 93.62 684 HIS A O 1
ATOM 5620 N N . ILE A 1 685 ? -7.710 -3.514 -6.266 1.00 95.50 685 ILE A N 1
ATOM 5621 C CA . ILE A 1 685 ? -8.180 -4.324 -7.395 1.00 95.50 685 ILE A CA 1
ATOM 5622 C C . ILE A 1 685 ? -8.428 -3.457 -8.648 1.00 95.50 685 ILE A C 1
ATOM 5624 O O . ILE A 1 685 ? -7.703 -3.666 -9.617 1.00 95.50 685 ILE A O 1
ATOM 5628 N N . PRO A 1 686 ? -9.327 -2.444 -8.658 1.00 93.75 686 PRO A N 1
ATOM 5629 C CA . PRO A 1 686 ? -9.487 -1.545 -9.809 1.00 93.75 686 PRO A CA 1
ATOM 5630 C C . PRO A 1 686 ? -8.230 -0.721 -10.122 1.00 93.75 686 PRO A C 1
ATOM 5632 O O . PRO A 1 686 ? -7.969 -0.437 -11.285 1.00 93.75 686 PRO A O 1
ATOM 5635 N N . ALA A 1 687 ? -7.422 -0.378 -9.110 1.00 90.00 687 ALA A N 1
ATOM 5636 C CA . ALA A 1 687 ? -6.143 0.310 -9.302 1.00 90.00 687 ALA A CA 1
ATOM 5637 C C . ALA A 1 687 ? -5.010 -0.601 -9.825 1.00 90.00 687 ALA A C 1
ATOM 5639 O O . ALA A 1 687 ? -3.937 -0.102 -10.149 1.00 90.00 687 ALA A O 1
ATOM 5640 N N . ASN A 1 688 ? -5.212 -1.925 -9.854 1.00 93.38 688 ASN A N 1
ATOM 5641 C CA . ASN A 1 688 ? -4.206 -2.933 -10.209 1.00 93.38 688 ASN A CA 1
ATOM 5642 C C . ASN A 1 688 ? -2.873 -2.807 -9.424 1.00 93.38 688 ASN A C 1
ATOM 5644 O O . ASN A 1 688 ? -1.787 -2.945 -9.982 1.00 93.38 688 ASN A O 1
ATOM 5648 N N . ILE A 1 689 ? -2.949 -2.547 -8.110 1.00 89.69 689 ILE A N 1
ATOM 5649 C CA . ILE A 1 689 ? -1.786 -2.361 -7.214 1.00 89.69 689 ILE A CA 1
ATOM 5650 C C . ILE A 1 689 ? -1.545 -3.638 -6.385 1.00 89.69 689 ILE A C 1
ATOM 5652 O O . ILE A 1 689 ? -2.476 -4.028 -5.674 1.00 89.69 689 ILE A O 1
ATOM 5656 N N . PRO A 1 690 ? -0.346 -4.263 -6.393 1.00 88.81 690 PRO A N 1
ATOM 5657 C CA . PRO A 1 690 ? 0.002 -5.421 -5.551 1.00 88.81 690 PRO A CA 1
ATOM 5658 C C . PRO A 1 690 ? -0.249 -5.229 -4.047 1.00 88.81 690 PRO A C 1
ATOM 5660 O O . PRO A 1 690 ? -0.142 -4.117 -3.523 1.00 88.81 690 PRO A O 1
ATOM 5663 N N . TYR A 1 691 ? -0.598 -6.321 -3.360 1.00 90.31 691 TYR A N 1
ATOM 5664 C CA . TYR A 1 691 ? -1.047 -6.335 -1.959 1.00 90.31 691 TYR A CA 1
ATOM 5665 C C . TYR A 1 691 ? -0.252 -7.286 -1.050 1.00 90.31 691 TYR A C 1
ATOM 5667 O O . TYR A 1 691 ? -0.366 -7.186 0.166 1.00 90.31 691 TYR A O 1
ATOM 5675 N N . ILE A 1 692 ? 0.566 -8.182 -1.609 1.00 88.56 692 ILE A N 1
ATOM 5676 C CA . ILE A 1 692 ? 1.453 -9.104 -0.869 1.00 88.56 692 ILE A CA 1
ATOM 5677 C C . ILE A 1 692 ? 2.739 -8.426 -0.319 1.00 88.56 692 ILE A C 1
ATOM 5679 O O . ILE A 1 692 ? 3.750 -9.080 -0.067 1.00 88.56 692 ILE A O 1
ATOM 568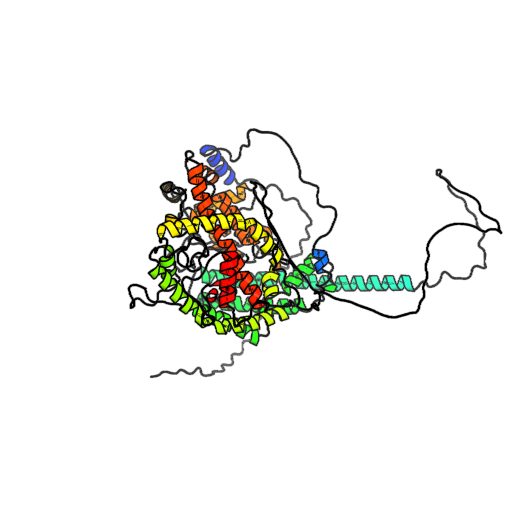3 N N . LYS A 1 693 ? 2.722 -7.095 -0.181 1.00 81.50 693 LYS A N 1
ATOM 5684 C CA . LYS A 1 693 ? 3.862 -6.231 0.177 1.00 81.50 693 LYS A CA 1
ATOM 5685 C C . LYS A 1 693 ? 3.731 -5.628 1.574 1.00 81.50 693 LYS A C 1
ATOM 5687 O O . LYS A 1 693 ? 2.576 -5.466 2.026 1.00 81.50 693 LYS A O 1
#

Radius of gyration: 36.32 Å; chains: 1; bounding box: 113×108×78 Å

Organism: Drosophila erecta (NCBI:txid7220)